Protein 1FX5 (pdb70)

Foldseek 3Di:
DQKDKDKFQFADQPDDFKDKAFAWGQDPVRWTWFWDDDDVADQKGTMWIFGRDWDQAADPVVRFGKKKKKKFKKAKAFPADQLQADFWKKKKKFAAPDHQETGANQLSQDPDFDADLVSLMKMWTQTRQAPPVPPLGDHGGWTAIDARGSRGPWIDHDDDDHDPLFMKMKMWIQDRVQQKTKIKIARVVVGDMDMIMDHDDSVSRHDRIIIIIMMGITGPPRDMIMIIGMMIMIMHRPDD/DFKDKDKFQFADQPDDFKDKAFAWGQDPVRWTWFWDDDPVDDQKGTMWMFGNFWDQAADPVVRFGKKKKKKFKKAKDFPADQLQWDFFKKKKKFAPPDHQETGTNCLSQDPDADADLVSLMKIWTQGQQAPPVPPLGDHGTWIAIDARGSRGPKIDHDDDDHDPLFMKMKMWIADRVQQKTKIKIFGVPVTDIDIDMDRDDSVSRHDSIIIIIMMDITGPPNDMIMIIGMMIMMMHRPD

InterPro domains:
  IPR000985 Legume lectin, alpha chain, conserved site [PS00308] (207-216)
  IPR001220 Legume lectin domain [PF00139] (4-239)
  IPR001220 Legume lectin domain [cd06899] (4-238)
  IPR013320 Concanavalin A-like lectin/glucanase domain superfamily [SSF49899] (2-239)
  IPR016363 Legume lectin [PIRSF002690] (3-242)
  IPR019825 Legume lectin, beta chain, Mn/Ca-binding site [PS00307] (123-129)
  IPR050258 Leguminous Lectin [PTHR32401] (2-238)

Solvent-accessible surface area: 18962 Å² total; per-residue (Å²): 14,26,32,5,29,2,76,9,86,92,8,44,124,78,31,104,3,24,51,86,48,44,54,8,40,20,55,90,112,14,16,0,27,0,0,83,72,27,149,136,32,88,85,56,4,8,2,2,1,12,4,64,0,14,4,20,0,31,32,83,129,87,39,76,27,1,15,8,56,0,39,5,14,4,15,2,78,39,128,34,100,70,74,36,0,3,5,0,0,1,1,2,6,3,23,41,124,15,79,68,68,105,10,1,10,19,3,4,8,1,88,55,43,160,84,71,89,90,21,61,3,2,1,4,1,2,3,0,20,5,38,128,82,12,154,30,14,49,51,63,31,0,3,0,0,1,29,16,4,2,118,30,111,54,33,76,148,3,116,32,69,29,17,109,127,33,32,1,63,4,75,0,70,1,81,19,103,54,81,33,4,42,1,37,2,38,5,74,85,81,136,54,68,37,60,2,57,16,124,13,35,2,77,140,35,5,36,60,15,0,4,1,0,0,0,1,0,0,86,61,72,64,34,0,12,0,9,0,48,52,3,78,0,30,6,34,22,110,67,158,13,31,34,6,32,2,80,8,88,92,8,44,98,121,33,100,4,28,48,88,46,45,54,7,35,23,54,92,115,10,14,2,23,0,0,86,74,33,102,106,33,82,82,53,4,8,2,2,1,11,4,61,0,14,3,23,0,36,36,76,139,88,37,78,18,1,18,7,61,0,38,5,15,2,17,4,79,35,122,31,97,71,78,36,0,3,4,0,0,1,4,2,5,3,24,52,126,15,80,72,64,102,13,1,9,19,3,3,11,0,83,63,31,66,80,72,93,87,18,60,3,4,0,4,0,2,2,0,16,4,35,130,77,14,149,43,14,49,55,55,28,1,1,0,0,1,29,17,4,1,102,33,93,57,35,69,131,2,102,32,64,30,18,122,123,34,39,2,60,4,75,1,71,1,80,14,104,51,49,34,3,41,1,31,1,40,7,64,84,82,142,52,71,28,49,8,60,13,138,12,38,0,70,149,24,5,41,42,9,0,5,0,0,1,0,1,0,0,91,69,65,72,24,0,15,0,9,0,51,53,4,84,0,29,5,30,23,121,106

Structure (mmCIF, N/CA/C/O backbone):
data_1FX5
#
_entry.id   1FX5
#
_cell.length_a   79.610
_cell.length_b   70.670
_cell.length_c   122.150
_cell.angle_alpha   90.00
_cell.angle_beta   108.60
_cell.angle_gamma   90.00
#
_symmetry.space_group_name_H-M   'C 1 2 1'
#
loop_
_entity.id
_entity.type
_entity.pdbx_description
1 polymer 'ANTI-H(O) LECTIN I'
2 branched Xylitol-(1-2)-[alpha-D-mannopyranose-(1-3)][alpha-D-mannopyranose-(1-6)]beta-D-mannopyranose-(1-4)-2-acetamido-2-deoxy-beta-D-glucopyranose-(1-4)-[alpha-L-fucopyranose-(1-3)]2-acetamido-2-deoxy-beta-D-glucopyranose
3 branched alpha-L-fucopyranose-(1-3)-[2-acetamido-2-deoxy-beta-D-glucopyranose-(1-4)]2-acetamido-2-deoxy-beta-D-glucopyranose
4 non-polymer 'MANGANESE (II) ION'
5 non-polymer 'CALCIUM ION'
6 non-polymer (4R)-2-METHYLPENTANE-2,4-DIOL
7 water water
#
loop_
_atom_site.group_PDB
_atom_site.id
_atom_site.type_symbol
_atom_site.label_atom_id
_atom_site.label_alt_id
_atom_site.label_comp_id
_atom_site.label_asym_id
_atom_site.label_entity_id
_atom_site.label_seq_id
_atom_site.pdbx_PDB_ins_code
_atom_site.Cartn_x
_atom_site.Cartn_y
_atom_site.Cartn_z
_atom_site.occupancy
_atom_site.B_iso_or_equiv
_atom_site.auth_seq_id
_atom_site.auth_comp_id
_atom_site.auth_asym_id
_atom_site.auth_atom_id
_atom_site.pdbx_PDB_model_num
ATOM 1 N N . SER A 1 1 ? 21.319 2.590 30.500 1.00 24.11 1 SER A N 1
ATOM 2 C CA . SER A 1 1 ? 21.485 3.978 30.016 1.00 25.03 1 SER A CA 1
ATOM 3 C C . SER A 1 1 ? 22.050 4.756 31.177 1.00 24.66 1 SER A C 1
ATOM 4 O O . SER A 1 1 ? 22.289 4.173 32.228 1.00 26.55 1 SER A O 1
ATOM 7 N N . ASP A 1 2 ? 22.323 6.038 30.969 1.00 24.30 2 ASP A N 1
ATOM 8 C CA . ASP A 1 2 ? 22.861 6.909 32.008 1.00 26.83 2 ASP A CA 1
ATOM 9 C C . ASP A 1 2 ? 21.694 7.696 32.599 1.00 27.70 2 ASP A C 1
ATOM 10 O O . ASP A 1 2 ? 21.721 8.047 33.778 1.00 28.55 2 ASP A O 1
ATOM 15 N N . ASP A 1 3 ? 20.718 8.028 31.755 1.00 24.53 3 ASP A N 1
ATOM 16 C CA . ASP A 1 3 ? 19.531 8.775 32.152 1.00 23.37 3 ASP A CA 1
ATOM 17 C C . ASP A 1 3 ? 18.323 8.010 31.661 1.00 24.02 3 ASP A C 1
ATOM 18 O O . ASP A 1 3 ? 18.340 7.436 30.551 1.00 21.05 3 ASP A O 1
ATOM 23 N N . LEU A 1 4 ? 17.283 8.003 32.490 1.00 21.47 4 LEU A N 1
ATOM 24 C CA . LEU A 1 4 ? 16.033 7.326 32.168 1.00 22.03 4 LEU A CA 1
ATOM 25 C C . LEU A 1 4 ? 14.911 8.068 32.882 1.00 23.39 4 LEU A C 1
ATOM 26 O O . LEU A 1 4 ? 15.027 8.448 34.055 1.00 22.53 4 LEU A O 1
ATOM 31 N N . SER A 1 5 ? 13.801 8.222 32.182 1.00 24.53 5 SER A N 1
ATOM 32 C CA . SER A 1 5 ? 12.657 8.910 32.717 1.00 21.47 5 SER A CA 1
ATOM 33 C C . SER A 1 5 ? 11.410 8.466 31.948 1.00 22.71 5 SER A C 1
ATOM 34 O O . SER A 1 5 ? 11.444 8.308 30.716 1.00 20.82 5 SER A O 1
ATOM 37 N N . PHE A 1 6 ? 10.329 8.200 32.672 1.00 18.54 6 PHE A N 1
ATOM 38 C CA . PHE A 1 6 ? 9.080 7.787 32.048 1.00 19.85 6 PHE A CA 1
ATOM 39 C C . PHE A 1 6 ? 7.936 8.282 32.904 1.00 23.66 6 PHE A C 1
ATOM 40 O O . PHE A 1 6 ? 8.135 8.589 34.096 1.00 24.01 6 PHE A O 1
ATOM 48 N N . LYS A 1 7 ? 6.759 8.417 32.298 1.00 23.79 7 LYS A N 1
ATOM 49 C CA . LYS A 1 7 ? 5.573 8.881 33.015 1.00 24.64 7 LYS A CA 1
ATOM 50 C C . LYS A 1 7 ? 4.339 8.175 32.493 1.00 25.15 7 LYS A C 1
ATOM 51 O O . LYS A 1 7 ? 4.127 8.087 31.270 1.00 25.76 7 LYS A O 1
ATOM 57 N N . PHE A 1 8 ? 3.563 7.621 33.412 1.00 22.18 8 PHE A N 1
ATOM 58 C CA . PHE A 1 8 ? 2.336 6.922 33.077 1.00 21.59 8 PHE A CA 1
ATOM 59 C C . PHE A 1 8 ? 1.247 7.807 33.698 1.00 24.08 8 PHE A C 1
ATOM 60 O O . PHE A 1 8 ? 1.200 7.965 34.936 1.00 21.63 8 PHE A O 1
ATOM 68 N N . LYS A 1 9 ? 0.404 8.419 32.867 1.00 24.25 9 LYS A N 1
ATOM 69 C 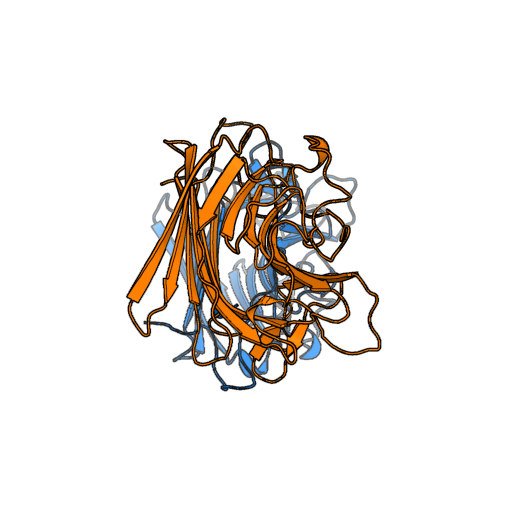CA . LYS A 1 9 ? -0.679 9.274 33.369 1.00 24.92 9 LYS A CA 1
ATOM 70 C C . LYS A 1 9 ? -1.811 8.382 33.887 1.00 23.32 9 LYS A C 1
ATOM 71 O O . LYS A 1 9 ? -2.630 8.803 34.696 1.00 23.28 9 LYS A O 1
ATOM 77 N N . ASN A 1 10 ? -1.837 7.162 33.362 1.00 21.36 10 ASN A N 1
ATOM 78 C CA . ASN A 1 10 ? -2.791 6.099 33.685 1.00 25.45 10 ASN A CA 1
ATOM 79 C C . ASN A 1 10 ? -2.219 4.863 33.000 1.00 24.45 10 ASN A C 1
ATOM 80 O O . ASN A 1 10 ? -1.198 4.974 32.330 1.00 27.05 10 ASN A O 1
ATOM 85 N N . PHE A 1 11 ? -2.844 3.704 33.150 1.00 24.80 11 PHE A N 1
ATOM 86 C CA . PHE A 1 11 ? -2.334 2.479 32.529 1.00 25.64 11 PHE A CA 1
ATOM 87 C C . PHE A 1 11 ? -3.294 1.831 31.526 1.00 30.09 11 PHE A C 1
ATOM 88 O O . PHE A 1 11 ? -4.507 1.850 31.734 1.00 32.84 11 PHE A O 1
ATOM 96 N N . SER A 1 12 ? -2.765 1.234 30.455 1.00 33.04 12 SER A N 1
ATOM 97 C CA . SER A 1 12 ? -3.627 0.585 29.449 1.00 38.53 12 SER A CA 1
ATOM 98 C C . SER A 1 12 ? -3.594 -0.934 29.556 1.00 39.78 12 SER A C 1
ATOM 99 O O . SER A 1 12 ? -2.544 -1.522 29.823 1.00 38.89 12 SER A O 1
ATOM 102 N N . GLN A 1 13 ? -4.733 -1.570 29.303 1.00 42.06 13 GLN A N 1
ATOM 103 C CA . GLN A 1 13 ? -4.819 -3.024 29.387 1.00 45.56 13 GLN A CA 1
ATOM 104 C C . GLN A 1 13 ? -3.944 -3.830 28.436 1.00 46.72 13 GLN A C 1
ATOM 105 O O . GLN A 1 13 ? -3.553 -4.949 28.765 1.00 48.61 13 GLN A O 1
ATOM 111 N N . ASN A 1 14 ? -3.669 -3.291 27.252 1.00 46.37 14 ASN A N 1
ATOM 112 C CA . ASN A 1 14 ? -2.836 -3.994 26.272 1.00 47.84 14 ASN A CA 1
ATOM 113 C C . ASN A 1 14 ? -1.420 -3.399 26.249 1.00 44.23 14 ASN A C 1
ATOM 114 O O . ASN A 1 14 ? -0.763 -3.371 25.206 1.00 43.55 14 ASN A O 1
ATOM 119 N N . GLY A 1 15 ? -0.979 -2.875 27.385 1.00 40.83 15 GLY A N 1
ATOM 120 C CA . GLY A 1 15 ? 0.344 -2.285 27.465 1.00 37.21 15 GLY A CA 1
ATOM 121 C C . GLY A 1 15 ? 1.408 -3.337 27.287 1.00 33.52 15 GLY A C 1
ATOM 122 O O . GLY A 1 15 ? 1.187 -4.495 27.617 1.00 33.27 15 GLY A O 1
ATOM 123 N N . LYS A 1 16 ? 2.563 -2.941 26.776 1.00 32.52 16 LYS A N 1
ATOM 124 C CA . LYS A 1 16 ? 3.645 -3.896 26.566 1.00 31.98 16 LYS A CA 1
ATOM 125 C C . LYS A 1 16 ? 4.903 -3.568 27.361 1.00 29.00 16 LYS A C 1
ATOM 126 O O . LYS A 1 16 ? 5.903 -4.269 27.230 1.00 31.00 16 LYS A O 1
ATOM 132 N N . ASP A 1 17 ? 4.866 -2.517 28.179 1.00 24.06 17 ASP A N 1
ATOM 133 C CA . ASP A 1 17 ? 6.043 -2.143 28.950 1.00 21.40 17 ASP A CA 1
ATOM 134 C C . ASP A 1 17 ? 6.114 -2.439 30.456 1.00 22.06 17 ASP A C 1
ATOM 135 O O . ASP A 1 17 ? 6.973 -1.873 31.147 1.00 23.06 17 ASP A O 1
ATOM 140 N N . LEU A 1 18 ? 5.219 -3.284 30.967 1.00 19.91 18 LEU A N 1
ATOM 141 C CA . LEU A 1 18 ? 5.199 -3.658 32.393 1.00 18.75 18 LEU A CA 1
ATOM 142 C C . LEU A 1 18 ? 5.323 -5.167 32.415 1.00 21.75 18 LEU A C 1
ATOM 143 O O . LEU A 1 18 ? 4.839 -5.845 31.508 1.00 21.77 18 LEU A O 1
ATOM 148 N N . SER A 1 19 ? 5.981 -5.694 33.433 1.00 22.55 19 SER A N 1
ATOM 149 C CA . SER A 1 19 ? 6.166 -7.131 33.577 1.00 23.02 19 SER A CA 1
ATOM 150 C C . SER A 1 19 ? 5.357 -7.532 34.833 1.00 24.16 19 SER A C 1
ATOM 151 O O . SER A 1 19 ? 5.472 -6.872 35.879 1.00 25.99 19 SER A O 1
ATOM 154 N N . PHE A 1 20 ? 4.537 -8.580 34.750 1.00 21.33 20 PHE A N 1
ATOM 155 C CA . PHE A 1 20 ? 3.742 -8.987 35.916 1.00 22.20 20 PHE A CA 1
ATOM 156 C C . PHE A 1 20 ? 4.080 -10.349 36.488 1.00 25.27 20 PHE A C 1
ATOM 157 O O . PHE A 1 20 ? 4.446 -11.268 35.745 1.00 27.30 20 PHE A O 1
ATOM 165 N N . GLN A 1 21 ? 3.840 -10.502 37.794 1.00 22.06 21 GLN A N 1
ATOM 166 C CA . GLN A 1 21 ? 4.080 -11.754 38.529 1.00 20.17 21 GLN A CA 1
ATOM 167 C C . GLN A 1 21 ? 2.964 -11.874 39.568 1.00 20.75 21 GLN A C 1
ATOM 168 O O . GLN A 1 21 ? 2.530 -10.861 40.135 1.00 18.50 21 GLN A O 1
ATOM 174 N N . GLY A 1 22 ? 2.504 -13.093 39.833 1.00 19.56 22 GLY A N 1
ATOM 175 C CA . GLY A 1 22 ? 1.447 -13.272 40.811 1.00 18.72 22 GLY A CA 1
ATOM 176 C C . GLY A 1 22 ? 0.120 -12.777 40.272 1.00 21.75 22 GLY A C 1
ATOM 177 O O . GLY A 1 22 ? -0.123 -12.844 39.062 1.00 22.68 22 GLY A O 1
ATOM 178 N N . ASN A 1 23 ? -0.690 -12.165 41.122 1.00 20.35 23 ASN A N 1
ATOM 179 C CA . ASN A 1 23 ? -1.976 -11.685 40.663 1.00 22.73 23 ASN A CA 1
ATOM 180 C C . ASN A 1 23 ? -2.172 -10.196 40.461 1.00 24.18 23 ASN A C 1
ATOM 181 O O . ASN A 1 23 ? -3.212 -9.656 40.829 1.00 28.30 23 ASN A O 1
ATOM 186 N N . ALA A 1 24 ? -1.185 -9.529 39.864 1.00 23.75 24 ALA A N 1
ATOM 187 C CA . ALA A 1 24 ? -1.257 -8.083 39.600 1.00 23.21 24 ALA A CA 1
ATOM 188 C C . ALA A 1 24 ? -1.633 -7.873 38.113 1.00 24.30 24 ALA A C 1
ATOM 189 O O . ALA A 1 24 ? -1.340 -8.739 37.281 1.00 22.27 24 ALA A O 1
ATOM 191 N N . SER A 1 25 ? -2.295 -6.763 37.773 1.00 24.28 25 SER A N 1
ATOM 192 C CA . SER A 1 25 ? -2.669 -6.513 36.369 1.00 24.56 25 SER A CA 1
ATOM 193 C C . SER A 1 25 ? -3.342 -5.176 36.215 1.00 24.07 25 SER A C 1
ATOM 194 O O . SER A 1 25 ? -3.739 -4.570 37.206 1.00 25.10 25 SER A O 1
ATOM 197 N N . VAL A 1 26 ? -3.498 -4.729 34.970 1.00 22.79 26 VAL A N 1
ATOM 198 C CA . VAL A 1 26 ? -4.144 -3.456 34.702 1.00 23.72 26 VAL A CA 1
ATOM 199 C C . VAL A 1 26 ? -5.614 -3.782 34.407 1.00 24.83 26 VAL A C 1
ATOM 200 O O . VAL A 1 26 ? -5.912 -4.630 33.573 1.00 24.78 26 VAL A O 1
ATOM 204 N N . ILE A 1 27 ? -6.523 -3.169 35.153 1.00 28.71 27 ILE A N 1
ATOM 205 C CA . ILE A 1 27 ? -7.961 -3.404 34.976 1.00 32.96 27 ILE A CA 1
ATOM 206 C C . ILE A 1 27 ? -8.617 -2.424 33.982 1.00 35.54 27 ILE A C 1
ATOM 207 O O . ILE A 1 27 ? -7.966 -1.456 33.556 1.00 36.29 27 ILE A O 1
ATOM 212 N N . GLU A 1 28 ? -9.885 -2.668 33.624 1.00 37.94 28 GLU A N 1
ATOM 213 C CA . GLU A 1 28 ? -10.647 -1.828 32.665 1.00 38.68 28 GLU A CA 1
ATOM 214 C C . GLU A 1 28 ? -10.719 -0.321 32.922 1.00 38.25 28 GLU A C 1
ATOM 215 O O . GLU A 1 28 ? -10.877 0.466 31.981 1.00 38.21 28 GLU A O 1
ATOM 217 N N . THR A 1 29 ? -10.601 0.081 34.184 1.00 36.53 29 THR A N 1
ATOM 218 C CA . THR A 1 29 ? -10.653 1.491 34.541 1.00 33.83 29 THR A CA 1
ATOM 219 C C . THR A 1 29 ? -9.340 2.235 34.269 1.00 32.83 29 THR A C 1
ATOM 220 O O . THR A 1 29 ? -9.295 3.459 34.383 1.00 33.39 29 THR A O 1
ATOM 224 N N . GLY A 1 30 ? -8.287 1.503 33.894 1.00 31.83 30 GLY A N 1
ATOM 225 C CA . GLY A 1 30 ? -6.988 2.110 33.615 1.00 28.16 30 GLY A CA 1
ATOM 226 C C . GLY A 1 30 ? -6.110 2.251 34.856 1.00 28.39 30 GLY A C 1
ATOM 227 O O . GLY A 1 30 ? -5.186 3.067 34.877 1.00 29.33 30 GLY A O 1
ATOM 228 N N . VAL A 1 31 ? -6.395 1.434 35.873 1.00 26.67 31 VAL A N 1
ATOM 229 C CA . VAL A 1 31 ? -5.674 1.414 37.150 1.00 23.74 31 VAL A CA 1
ATOM 230 C C . VAL A 1 31 ? -4.813 0.148 37.285 1.00 23.25 31 VAL A C 1
ATOM 231 O O . VAL A 1 31 ? -5.200 -0.927 36.815 1.00 21.87 31 VAL A O 1
ATOM 235 N N . LEU A 1 32 ? -3.649 0.275 37.919 1.00 21.56 32 LEU A N 1
ATOM 236 C CA . LEU A 1 32 ? -2.759 -0.868 38.118 1.00 18.85 32 LEU A CA 1
ATOM 237 C C . LEU A 1 32 ? -3.134 -1.520 39.463 1.00 21.25 32 LEU A C 1
ATOM 238 O O . LEU A 1 32 ? -2.926 -0.933 40.530 1.00 21.04 32 LEU A O 1
ATOM 243 N N . GLN A 1 33 ? -3.724 -2.716 39.400 1.00 21.75 33 GLN A N 1
ATOM 244 C CA . GLN A 1 33 ? -4.140 -3.457 40.587 1.00 19.06 33 GLN A CA 1
ATOM 245 C C . GLN A 1 33 ? -3.037 -4.432 41.002 1.00 19.29 33 GLN A C 1
ATOM 246 O O . GLN A 1 33 ? -2.768 -5.419 40.322 1.00 22.03 33 GLN A O 1
ATOM 252 N N . LEU A 1 34 ? -2.420 -4.174 42.141 1.00 17.84 34 LEU A N 1
ATOM 253 C CA . LEU A 1 34 ? -1.344 -5.025 42.615 1.00 20.16 34 LEU A CA 1
ATOM 254 C C . LEU A 1 34 ? -1.719 -6.436 43.086 1.00 21.05 34 LEU A C 1
ATOM 255 O O . LEU A 1 34 ? -0.908 -7.355 43.016 1.00 20.85 34 LEU A O 1
ATOM 260 N N . ASN A 1 35 ? -2.933 -6.609 43.586 1.00 22.82 35 ASN A N 1
ATOM 261 C CA . ASN A 1 35 ? -3.362 -7.917 44.059 1.00 24.66 35 ASN A CA 1
ATOM 262 C C . ASN A 1 35 ? -4.861 -7.995 43.926 1.00 26.52 35 ASN A C 1
ATOM 263 O O . ASN A 1 35 ? -5.529 -6.963 43.869 1.00 28.87 35 ASN A O 1
ATOM 268 N N . LYS A 1 36 ? -5.393 -9.204 43.817 1.00 28.46 36 LYS A N 1
ATOM 269 C CA . LYS A 1 36 ? -6.825 -9.330 43.705 1.00 29.95 36 LYS A CA 1
ATOM 270 C C . LYS A 1 36 ? -7.371 -9.940 44.987 1.00 31.67 36 LYS A C 1
ATOM 271 O O . LYS A 1 36 ? -6.603 -10.433 45.827 1.00 32.34 36 LYS A O 1
ATOM 277 N N . VAL A 1 37 ? -8.670 -9.743 45.205 1.00 32.43 37 VAL A N 1
ATOM 278 C CA . VAL A 1 37 ? -9.364 -10.255 46.381 1.00 29.81 37 VAL A CA 1
ATOM 279 C C . VAL A 1 37 ? -10.405 -11.257 45.887 1.00 31.66 37 VAL A C 1
ATOM 280 O O . VAL A 1 37 ? -10.708 -11.318 44.686 1.00 28.54 37 VAL A O 1
ATOM 284 N N . GLY A 1 38 ? -10.951 -12.035 46.808 1.00 33.87 38 GLY A N 1
ATOM 285 C CA . GLY A 1 38 ? -11.949 -13.034 46.458 1.00 39.79 38 GLY A CA 1
ATOM 286 C C . GLY A 1 38 ? -11.639 -14.296 47.249 1.00 44.22 38 GLY A C 1
ATOM 287 O O . GLY A 1 38 ? -10.514 -14.453 47.749 1.00 43.34 38 GLY A O 1
ATOM 288 N N . ASN A 1 39 ? -12.592 -15.220 47.354 1.00 47.77 39 ASN A N 1
ATOM 289 C CA . ASN A 1 39 ? -12.333 -16.445 48.117 1.00 50.60 39 ASN A CA 1
ATOM 290 C C . ASN A 1 39 ? -11.710 -17.638 47.383 1.00 48.89 39 ASN A C 1
ATOM 291 O O . ASN A 1 39 ? -11.389 -18.655 48.004 1.00 51.20 39 ASN A O 1
ATOM 296 N N . ASN A 1 40 ? -11.446 -17.483 46.091 1.00 44.78 40 ASN A N 1
ATOM 297 C CA . ASN A 1 40 ? -10.838 -18.551 45.299 1.00 44.01 40 ASN A CA 1
ATOM 298 C C . ASN A 1 40 ? -9.329 -18.254 45.110 1.00 43.12 40 ASN A C 1
ATOM 299 O O . ASN A 1 40 ? -8.790 -18.410 43.998 1.00 44.81 40 ASN A O 1
ATOM 304 N N . LEU A 1 41 ? -8.658 -17.814 46.178 1.00 37.38 41 LEU A N 1
ATOM 305 C CA . LEU A 1 41 ? -7.223 -17.485 46.140 1.00 31.55 41 LEU A CA 1
ATOM 306 C C . LEU A 1 41 ? -6.550 -18.156 47.318 1.00 27.39 41 LEU A C 1
ATOM 307 O O . LEU A 1 41 ? -7.230 -18.550 48.257 1.00 29.22 41 LEU A O 1
ATOM 312 N N . PRO A 1 42 ? -5.219 -18.323 47.276 1.00 24.90 42 PRO A N 1
ATOM 313 C CA . PRO A 1 42 ? -4.470 -18.952 48.384 1.00 23.31 42 PRO A CA 1
ATOM 314 C C . PRO A 1 42 ? -4.641 -18.060 49.626 1.00 22.34 42 PRO A C 1
ATOM 315 O O . PRO A 1 42 ? -4.975 -16.886 49.476 1.00 20.69 42 PRO A O 1
ATOM 319 N N . ASP A 1 43 ? -4.358 -18.581 50.829 1.00 23.31 43 ASP A N 1
ATOM 320 C CA . ASP A 1 43 ? -4.487 -17.800 52.075 1.00 22.58 43 ASP A CA 1
ATOM 321 C C . ASP A 1 43 ? -3.641 -16.522 52.006 1.00 23.90 43 ASP A C 1
ATOM 322 O O . ASP A 1 43 ? -4.107 -15.432 52.378 1.00 24.46 43 ASP A O 1
ATOM 327 N N . GLU A 1 44 ? -2.377 -16.679 51.615 1.00 23.14 44 GLU A N 1
ATOM 328 C CA . GLU A 1 44 ? -1.445 -15.558 51.482 1.00 25.12 44 GLU A CA 1
ATOM 329 C C . GLU A 1 44 ? -1.429 -15.292 49.975 1.00 24.35 44 GLU A C 1
ATOM 330 O O . GLU A 1 44 ? -0.934 -16.120 49.207 1.00 24.95 44 GLU A O 1
ATOM 336 N N . THR A 1 45 ? -1.968 -14.156 49.544 1.00 21.78 45 THR A N 1
ATOM 337 C CA . THR A 1 45 ? -1.995 -13.853 48.123 1.00 17.97 45 THR A CA 1
ATOM 338 C C . THR A 1 45 ? -1.430 -12.460 47.792 1.00 19.18 45 THR A C 1
ATOM 339 O O . THR A 1 45 ? -1.454 -11.558 48.643 1.00 20.05 45 THR A O 1
ATOM 343 N N . GLY A 1 46 ? -0.888 -12.298 46.579 1.00 15.23 46 GLY A N 1
ATOM 344 C CA . GLY A 1 46 ? -0.325 -11.015 46.181 1.00 16.75 46 GLY A CA 1
ATOM 345 C C . GLY A 1 46 ? 0.144 -10.919 44.726 1.00 17.68 46 GLY A C 1
ATOM 346 O O . GLY A 1 46 ? -0.046 -11.872 43.949 1.00 18.19 46 GLY A O 1
ATOM 347 N N . GLY A 1 47 ? 0.734 -9.776 44.344 1.00 16.68 47 GLY A N 1
ATOM 348 C CA . GLY A 1 47 ? 1.215 -9.593 42.976 1.00 15.15 47 GLY A CA 1
ATOM 349 C C . GLY A 1 47 ? 2.371 -8.612 42.900 1.00 16.59 47 GLY A C 1
ATOM 350 O O . GLY A 1 47 ? 2.636 -7.928 43.882 1.00 17.63 47 GLY A O 1
ATOM 351 N N . ILE A 1 48 ? 3.067 -8.568 41.759 1.00 15.70 48 ILE A N 1
ATOM 352 C CA . ILE A 1 48 ? 4.205 -7.675 41.519 1.00 16.68 48 ILE A CA 1
ATOM 353 C C . ILE A 1 48 ? 4.173 -7.107 40.086 1.00 17.99 48 ILE A C 1
ATOM 354 O O . ILE A 1 48 ? 3.805 -7.809 39.137 1.00 20.81 48 ILE A O 1
ATOM 359 N N . ALA A 1 49 ? 4.588 -5.858 39.920 1.00 17.78 49 ALA A N 1
ATOM 360 C CA . ALA A 1 49 ? 4.611 -5.227 38.602 1.00 19.53 49 ALA A CA 1
ATOM 361 C C . ALA A 1 49 ? 5.876 -4.368 38.515 1.00 18.38 49 ALA A C 1
ATOM 362 O O . ALA A 1 49 ? 6.136 -3.558 39.401 1.00 18.66 49 ALA A O 1
ATOM 364 N N . ARG A 1 50 ? 6.659 -4.542 37.457 1.00 18.83 50 ARG A N 1
ATOM 365 C CA . ARG A 1 50 ? 7.895 -3.772 37.288 1.00 19.13 50 ARG A CA 1
ATOM 366 C C . ARG A 1 50 ? 7.990 -3.210 35.899 1.00 20.64 50 ARG A C 1
ATOM 367 O O . ARG A 1 50 ? 7.417 -3.788 34.965 1.00 20.17 50 ARG A O 1
ATOM 375 N N . TYR A 1 51 ? 8.730 -2.111 35.743 1.00 19.53 51 TYR A N 1
ATOM 376 C CA . TYR A 1 51 ? 8.902 -1.513 34.411 1.00 22.08 51 TYR A CA 1
ATOM 377 C C . TYR A 1 51 ? 9.779 -2.584 33.715 1.00 21.00 51 TYR A C 1
ATOM 378 O O . TYR A 1 51 ? 10.680 -3.168 34.342 1.00 19.43 51 TYR A O 1
ATOM 387 N N . ILE A 1 52 ? 9.524 -2.831 32.432 1.00 21.15 52 ILE A N 1
ATOM 388 C CA . ILE A 1 52 ? 10.260 -3.842 31.689 1.00 22.21 52 ILE A CA 1
ATOM 389 C C . ILE A 1 52 ? 11.781 -3.707 31.493 1.00 22.16 52 ILE A C 1
ATOM 390 O O . ILE A 1 52 ? 12.485 -4.709 31.427 1.00 20.94 52 ILE A O 1
ATOM 395 N N . ALA A 1 53 ? 12.290 -2.483 31.453 1.00 21.78 53 ALA A N 1
ATOM 396 C CA . ALA A 1 53 ? 13.723 -2.260 31.274 1.00 22.60 53 ALA A CA 1
ATOM 397 C C . ALA A 1 53 ? 14.481 -2.082 32.605 1.00 22.59 53 ALA A C 1
ATOM 398 O O . ALA A 1 53 ? 14.024 -1.340 33.470 1.00 20.09 53 ALA A O 1
ATOM 400 N N . PRO A 1 54 ? 15.653 -2.745 32.770 1.00 22.99 54 PRO A N 1
ATOM 401 C CA . PRO A 1 54 ? 16.437 -2.601 34.008 1.00 23.26 54 PRO A CA 1
ATOM 402 C C . PRO A 1 54 ? 17.044 -1.180 34.060 1.00 25.04 54 PRO A C 1
ATOM 403 O O . PRO A 1 54 ? 17.251 -0.528 33.019 1.00 24.21 54 PRO A O 1
ATOM 407 N N . ILE A 1 55 ? 17.321 -0.713 35.273 1.00 22.49 55 ILE A N 1
ATOM 408 C CA . ILE A 1 55 ? 17.891 0.601 35.513 1.00 22.72 55 ILE A CA 1
ATOM 409 C C . ILE A 1 55 ? 19.338 0.415 35.944 1.00 22.95 55 ILE A C 1
ATOM 410 O O . ILE A 1 55 ? 19.647 -0.497 36.724 1.00 22.02 55 ILE A O 1
ATOM 415 N N . HIS A 1 56 ? 20.216 1.273 35.433 1.00 22.29 56 HIS A N 1
ATOM 416 C CA . HIS A 1 56 ? 21.642 1.246 35.751 1.00 22.27 56 HIS A CA 1
ATOM 417 C C . HIS A 1 56 ? 21.711 2.082 37.028 1.00 20.65 56 HIS A C 1
ATOM 418 O O . HIS A 1 56 ? 21.637 3.309 36.957 1.00 21.92 56 HIS A O 1
ATOM 425 N N . ILE A 1 57 ? 21.815 1.439 38.187 1.00 19.30 57 ILE A N 1
ATOM 426 C CA . ILE A 1 57 ? 21.862 2.187 39.436 1.00 19.21 57 ILE A CA 1
ATOM 427 C C . ILE A 1 57 ? 23.250 2.660 39.864 1.00 19.16 57 ILE A C 1
ATOM 428 O O . ILE A 1 57 ? 23.390 3.703 40.502 1.00 20.52 57 ILE A O 1
ATOM 433 N N . TRP A 1 58 ? 24.271 1.866 39.606 1.00 17.46 58 TRP A N 1
ATOM 434 C CA . TRP A 1 58 ? 25.609 2.297 39.966 1.00 21.75 58 TRP A CA 1
ATOM 435 C C . TRP A 1 58 ? 26.553 1.735 38.918 1.00 23.87 58 TRP A C 1
ATOM 436 O O . TRP A 1 58 ? 26.210 0.781 38.211 1.00 21.86 58 TRP A O 1
ATOM 447 N N . ASN A 1 59 ? 27.694 2.392 38.759 1.00 28.21 59 ASN A N 1
ATOM 448 C CA . ASN A 1 59 ? 28.701 2.002 37.776 1.00 34.24 59 ASN A CA 1
ATOM 449 C C . ASN A 1 59 ? 30.033 1.519 38.353 1.00 35.99 59 ASN A C 1
ATOM 450 O O . ASN A 1 59 ? 30.798 2.328 38.866 1.00 36.41 59 ASN A O 1
ATOM 455 N N . CYS A 1 60 ? 30.365 0.241 38.187 1.00 39.76 60 CYS A N 1
ATOM 456 C CA . CYS A 1 60 ? 31.635 -0.261 38.731 1.00 45.87 60 CYS A CA 1
ATOM 457 C C . CYS A 1 60 ? 32.902 0.320 38.082 1.00 47.33 60 CYS A C 1
ATOM 458 O O . CYS A 1 60 ? 33.960 0.365 38.709 1.00 49.25 60 CYS A O 1
ATOM 461 N N . ASN A 1 61 ? 32.796 0.787 36.843 1.00 47.61 61 ASN A N 1
ATOM 462 C CA . ASN A 1 61 ? 33.959 1.355 36.161 1.00 49.09 61 ASN A CA 1
ATOM 463 C C . ASN A 1 61 ? 34.339 2.732 36.699 1.00 47.48 61 ASN A C 1
ATOM 464 O O . ASN A 1 61 ? 35.521 3.012 36.896 1.00 48.55 61 ASN A O 1
ATOM 469 N N . THR A 1 62 ? 33.350 3.590 36.944 1.00 43.12 62 THR A N 1
ATOM 470 C CA . THR A 1 62 ? 33.642 4.922 37.454 1.00 39.04 62 THR A CA 1
ATOM 471 C C . THR A 1 62 ? 33.405 5.106 38.949 1.00 36.42 62 THR A C 1
ATOM 472 O O . THR A 1 62 ? 33.775 6.130 39.512 1.00 36.59 62 THR A O 1
ATOM 476 N N . GLY A 1 63 ? 32.784 4.127 39.596 1.00 33.77 63 GLY A N 1
ATOM 477 C CA . GLY A 1 63 ? 32.522 4.237 41.021 1.00 30.05 63 GLY A CA 1
ATOM 478 C C . GLY A 1 63 ? 31.362 5.163 41.320 1.00 29.95 63 GLY A C 1
ATOM 479 O O . GLY A 1 63 ? 31.082 5.465 42.481 1.00 28.71 63 GLY A O 1
ATOM 480 N N . GLU A 1 64 ? 30.660 5.590 40.274 1.00 30.27 64 GLU A N 1
ATOM 481 C CA . GLU A 1 64 ? 29.512 6.486 40.427 1.00 33.73 64 GLU A CA 1
ATOM 482 C C . GLU A 1 64 ? 28.226 5.790 40.810 1.00 29.23 64 GLU A C 1
ATOM 483 O O . GLU A 1 64 ? 27.929 4.700 40.340 1.00 26.03 64 GLU A O 1
ATOM 489 N N . LEU A 1 65 ? 27.407 6.539 41.528 1.00 28.59 65 LEU A N 1
ATOM 490 C CA . LEU A 1 65 ? 26.120 6.090 42.014 1.00 26.81 65 LEU A CA 1
ATOM 491 C C . LEU A 1 65 ? 25.032 7.061 41.501 1.00 23.97 65 LEU A C 1
ATOM 492 O O . LEU A 1 65 ? 25.204 8.282 41.571 1.00 23.18 65 LEU A O 1
ATOM 497 N N . ALA A 1 66 ? 23.933 6.537 40.959 1.00 21.70 66 ALA A N 1
ATOM 498 C CA . ALA A 1 66 ? 22.861 7.408 40.455 1.00 19.55 66 ALA A CA 1
ATOM 499 C C . ALA A 1 66 ? 21.877 7.951 41.517 1.00 18.86 66 ALA A C 1
ATOM 500 O O . ALA A 1 66 ? 21.774 7.422 42.618 1.00 20.51 66 ALA A O 1
ATOM 502 N N . SER A 1 67 ? 21.249 9.081 41.212 1.00 16.30 67 SER A N 1
ATOM 503 C CA . SER A 1 67 ? 20.274 9.697 42.101 1.00 14.79 67 SER A CA 1
ATOM 504 C C . SER A 1 67 ? 18.927 9.460 41.389 1.00 18.83 67 SER A C 1
ATOM 505 O O . SER A 1 67 ? 18.892 9.313 40.148 1.00 16.59 67 SER A O 1
ATOM 508 N N . PHE A 1 68 ? 17.834 9.367 42.146 1.00 17.10 68 PHE A N 1
ATOM 509 C CA . PHE A 1 68 ? 16.534 9.151 41.521 1.00 16.80 68 PHE A CA 1
ATOM 510 C C . PHE A 1 68 ? 15.397 9.739 42.327 1.00 17.28 68 PHE A C 1
ATOM 511 O O . PHE A 1 68 ? 15.547 10.063 43.521 1.00 18.21 68 PHE A O 1
ATOM 519 N N . ILE A 1 69 ? 14.267 9.901 41.658 1.00 16.37 69 ILE A N 1
ATOM 520 C CA . ILE A 1 69 ? 13.081 10.431 42.291 1.00 20.02 69 ILE A CA 1
ATOM 521 C C . ILE A 1 69 ? 11.909 9.744 41.620 1.00 19.72 69 ILE A C 1
ATOM 522 O O . ILE A 1 69 ? 11.943 9.498 40.422 1.00 16.81 69 ILE A O 1
ATOM 527 N N . THR A 1 70 ? 10.912 9.357 42.404 1.00 18.72 70 THR A N 1
ATOM 528 C CA . THR A 1 70 ? 9.729 8.694 41.871 1.00 17.51 70 THR A CA 1
ATOM 529 C C . THR A 1 70 ? 8.513 9.208 42.657 1.00 18.87 70 THR A C 1
ATOM 530 O O . THR A 1 70 ? 8.633 9.599 43.836 1.00 16.96 70 THR A O 1
ATOM 534 N N . SER A 1 71 ? 7.368 9.282 41.989 1.00 17.18 71 SER A N 1
ATOM 535 C CA . SER A 1 71 ? 6.150 9.739 42.638 1.00 19.10 71 SER A CA 1
ATOM 536 C C . SER A 1 71 ? 4.970 8.978 42.034 1.00 18.38 71 SER A C 1
ATOM 537 O O . SER A 1 71 ? 4.990 8.617 40.845 1.00 16.41 71 SER A O 1
ATOM 540 N N . PHE A 1 72 ? 3.970 8.700 42.867 1.00 17.09 72 PHE A N 1
ATOM 541 C CA . PHE A 1 72 ? 2.770 7.980 42.452 1.00 16.33 72 PHE A CA 1
ATOM 542 C C . PHE A 1 72 ? 1.644 8.186 43.467 1.00 17.43 72 PHE A C 1
ATOM 543 O O . PHE A 1 72 ? 1.881 8.575 44.624 1.00 17.15 72 PHE A O 1
ATOM 551 N N . SER A 1 73 ? 0.414 7.965 43.020 1.00 18.50 73 SER A N 1
ATOM 552 C CA . SER A 1 73 ? -0.771 8.095 43.866 1.00 17.58 73 SER A CA 1
ATOM 553 C C . SER A 1 73 ? -1.390 6.700 43.985 1.00 18.49 73 SER A C 1
ATOM 554 O O . SER A 1 73 ? -1.429 5.947 43.000 1.00 18.82 73 SER A O 1
ATOM 557 N N . PHE A 1 74 ? -1.892 6.356 45.165 1.00 16.04 74 PHE A N 1
ATOM 558 C CA . PHE A 1 74 ? -2.493 5.041 45.341 1.00 16.68 74 PHE A CA 1
ATOM 559 C C . PHE A 1 74 ? -3.713 5.119 46.298 1.00 19.52 74 PHE A C 1
ATOM 560 O O . PHE A 1 74 ? -3.976 6.164 46.922 1.00 19.60 74 PHE A O 1
ATOM 568 N N . PHE A 1 75 ? -4.509 4.056 46.329 1.00 18.80 75 PHE A N 1
ATOM 569 C CA . PHE A 1 75 ? -5.669 3.991 47.207 1.00 20.50 75 PHE A CA 1
ATOM 570 C C . PHE A 1 75 ? -5.924 2.505 47.481 1.00 21.95 75 PHE A C 1
ATOM 571 O O . PHE A 1 75 ? -5.420 1.634 46.759 1.00 19.27 75 PHE A O 1
ATOM 579 N N . MET A 1 76 ? -6.607 2.213 48.582 1.00 22.54 76 MET A N 1
ATOM 580 C CA . MET A 1 76 ? -6.907 0.835 48.954 1.00 22.90 76 MET A CA 1
ATOM 581 C C . MET A 1 76 ? -8.410 0.699 49.182 1.00 22.82 76 MET A C 1
ATOM 582 O O . MET A 1 76 ? -9.055 1.639 49.632 1.00 20.58 76 MET A O 1
ATOM 587 N N . GLU A 1 77 ? -8.949 -0.490 48.933 1.00 26.75 77 GLU A N 1
ATOM 588 C CA . GLU A 1 77 ? -10.378 -0.745 49.122 1.00 28.04 77 GLU A CA 1
ATOM 589 C C . GLU A 1 77 ? -10.535 -2.017 49.918 1.00 27.68 77 GLU A C 1
ATOM 590 O O . GLU A 1 77 ? -9.814 -2.988 49.676 1.00 25.57 77 GLU A O 1
ATOM 596 N N . THR A 1 78 ? -11.504 -2.035 50.827 1.00 29.82 78 THR A N 1
ATOM 597 C CA . THR A 1 78 ? -11.739 -3.212 51.646 1.00 32.20 78 THR A CA 1
ATOM 598 C C . THR A 1 78 ? -13.190 -3.355 52.108 1.00 35.39 78 THR A C 1
ATOM 599 O O . THR A 1 78 ? -13.884 -2.364 52.313 1.00 35.21 78 THR A O 1
ATOM 603 N N . SER A 1 79 ? -13.632 -4.601 52.268 1.00 38.55 79 SER A N 1
ATOM 604 C CA . SER A 1 79 ? -14.989 -4.908 52.718 1.00 40.44 79 SER A CA 1
ATOM 605 C C . SER A 1 79 ? -14.936 -5.346 54.184 1.00 41.47 79 SER A C 1
ATOM 606 O O . SER A 1 79 ? -15.971 -5.556 54.816 1.00 43.36 79 SER A O 1
ATOM 609 N N . ALA A 1 80 ? -13.724 -5.541 54.700 1.00 40.41 80 ALA A N 1
ATOM 610 C CA . ALA A 1 80 ? -13.523 -5.950 56.086 1.00 39.70 80 ALA A CA 1
ATOM 611 C C . ALA A 1 80 ? -13.357 -4.673 56.907 1.00 38.23 80 ALA A C 1
ATOM 612 O O . ALA A 1 80 ? -13.349 -3.569 56.362 1.00 40.02 80 ALA A O 1
ATOM 614 N N . ASN A 1 81 ? -13.265 -4.826 58.217 1.00 39.13 81 ASN A N 1
ATOM 615 C CA . ASN A 1 81 ? -13.088 -3.702 59.134 1.00 39.91 81 ASN A CA 1
ATOM 616 C C . ASN A 1 81 ? -11.700 -3.117 58.740 1.00 37.96 81 ASN A C 1
ATOM 617 O O . ASN A 1 81 ? -10.701 -3.851 58.712 1.00 35.61 81 ASN A O 1
ATOM 622 N N . PRO A 1 82 ? -11.616 -1.808 58.417 1.00 36.24 82 PRO A N 1
ATOM 623 C CA . PRO A 1 82 ? -10.347 -1.168 58.019 1.00 33.18 82 PRO A CA 1
ATOM 624 C C . PRO A 1 82 ? -9.154 -1.400 58.938 1.00 32.01 82 PRO A C 1
ATOM 625 O O . PRO A 1 82 ? -8.056 -1.649 58.457 1.00 30.73 82 PRO A O 1
ATOM 629 N N . LYS A 1 83 ? -9.373 -1.323 60.253 1.00 31.84 83 LYS A N 1
ATOM 630 C CA . LYS A 1 83 ? -8.307 -1.523 61.250 1.00 30.84 83 LYS A CA 1
ATOM 631 C C . LYS A 1 83 ? -7.589 -2.864 61.127 1.00 31.61 83 LYS A C 1
ATOM 632 O O . LYS A 1 83 ? -6.367 -2.926 61.260 1.00 31.54 83 LYS A O 1
ATOM 634 N N . ALA A 1 84 ? -8.366 -3.917 60.858 1.00 29.93 84 ALA A N 1
ATOM 635 C CA . ALA A 1 84 ? -7.880 -5.288 60.712 1.00 26.69 84 ALA A CA 1
ATOM 636 C C . ALA A 1 84 ? -7.365 -5.721 59.322 1.00 23.77 84 ALA A C 1
ATOM 637 O O . ALA A 1 84 ? -6.696 -6.754 59.218 1.00 23.99 84 ALA A O 1
ATOM 639 N N . ALA A 1 85 ? -7.680 -4.959 58.276 1.00 20.44 85 ALA A N 1
ATOM 640 C CA . ALA A 1 85 ? -7.254 -5.282 56.902 1.00 19.50 85 ALA A CA 1
ATOM 641 C C . ALA A 1 85 ? -5.737 -5.281 56.722 1.00 21.64 85 ALA A C 1
ATOM 642 O O . ALA A 1 85 ? -5.040 -4.433 57.287 1.00 21.32 85 ALA A O 1
ATOM 644 N N . THR A 1 86 ? -5.248 -6.199 55.885 1.00 20.71 86 THR A N 1
ATOM 645 C CA . THR A 1 86 ? -3.814 -6.366 55.602 1.00 16.51 86 THR A CA 1
ATOM 646 C C . THR A 1 86 ? -3.602 -6.380 54.067 1.00 17.66 86 THR A C 1
ATOM 647 O O . THR A 1 86 ? -4.587 -6.312 53.343 1.00 18.04 86 THR A O 1
ATOM 651 N N . ASP A 1 87 ? -2.364 -6.357 53.538 1.00 17.20 87 ASP A N 1
ATOM 652 C CA . ASP A 1 87 ? -1.085 -6.297 54.272 1.00 16.17 87 ASP A CA 1
ATOM 653 C C . ASP A 1 87 ? -0.297 -5.035 53.918 1.00 17.74 87 ASP A C 1
ATOM 654 O O . ASP A 1 87 ? 0.632 -4.681 54.649 1.00 15.91 87 ASP A O 1
ATOM 659 N N . GLY A 1 88 ? -0.619 -4.421 52.766 1.00 15.83 88 GLY A N 1
ATOM 660 C CA . GLY A 1 88 ? 0.062 -3.208 52.334 1.00 13.00 88 GLY A CA 1
ATOM 661 C C . GLY A 1 88 ? 0.685 -3.269 50.950 1.00 16.87 88 GLY A C 1
ATOM 662 O O . GLY A 1 88 ? 0.420 -4.197 50.177 1.00 15.79 88 GLY A O 1
ATOM 663 N N . LEU A 1 89 ? 1.438 -2.234 50.585 1.00 15.73 89 LEU A N 1
ATOM 664 C CA . LEU A 1 89 ? 2.079 -2.210 49.281 1.00 19.05 89 LEU A CA 1
ATOM 665 C C . LEU A 1 89 ? 3.552 -1.830 49.459 1.00 19.19 89 LEU A C 1
ATOM 666 O O . LEU A 1 89 ? 3.953 -1.313 50.512 1.00 17.10 89 LEU A O 1
ATOM 671 N N . THR A 1 90 ? 4.311 -1.928 48.377 1.00 17.68 90 THR A N 1
ATOM 672 C CA . THR A 1 90 ? 5.721 -1.632 48.438 1.00 16.07 90 THR A CA 1
ATOM 673 C C . THR A 1 90 ? 6.305 -1.069 47.142 1.00 18.83 90 THR A C 1
ATOM 674 O O . THR A 1 90 ? 5.766 -1.356 46.053 1.00 19.19 90 THR A O 1
ATOM 678 N N . PHE A 1 91 ? 7.311 -0.191 47.264 1.00 16.42 91 PHE A N 1
ATOM 679 C CA . PHE A 1 91 ? 7.998 0.365 46.084 1.00 16.22 91 PHE A CA 1
ATOM 680 C C . PHE A 1 91 ? 9.372 -0.312 46.344 1.00 14.66 91 PHE A C 1
ATOM 681 O O . PHE A 1 91 ? 9.918 -0.198 47.457 1.00 13.29 91 PHE A O 1
ATOM 689 N N . PHE A 1 92 ? 9.944 -1.006 45.360 1.00 14.15 92 PHE A N 1
ATOM 690 C CA . PHE A 1 92 ? 11.224 -1.670 45.599 1.00 15.49 92 PHE A CA 1
ATOM 691 C C . PHE A 1 92 ? 12.230 -1.756 44.461 1.00 16.48 92 PHE A C 1
ATOM 692 O O . PHE A 1 92 ? 11.888 -1.548 43.291 1.00 18.03 92 PHE A O 1
ATOM 700 N N . LEU A 1 93 ? 13.490 -1.995 44.825 1.00 16.77 93 LEU A N 1
ATOM 701 C CA . LEU A 1 93 ? 14.589 -2.130 43.855 1.00 18.25 93 LEU A CA 1
ATOM 702 C C . LEU A 1 93 ? 15.163 -3.520 44.154 1.00 17.93 93 LEU A C 1
ATOM 703 O O . LEU A 1 93 ? 15.427 -3.835 45.323 1.00 15.26 93 LEU A O 1
ATOM 708 N N . ALA A 1 94 ? 15.282 -4.368 43.131 1.00 16.18 94 ALA A N 1
ATOM 709 C CA . ALA A 1 94 ? 15.822 -5.732 43.313 1.00 17.76 94 ALA A CA 1
ATOM 710 C C . ALA A 1 94 ? 16.442 -6.286 42.022 1.00 17.86 94 ALA A C 1
ATOM 711 O O . ALA A 1 94 ? 16.396 -5.631 40.989 1.00 19.80 94 ALA A O 1
ATOM 713 N N . PRO A 1 95 ? 17.115 -7.448 42.085 1.00 18.51 95 PRO A N 1
ATOM 714 C CA . PRO A 1 95 ? 17.694 -7.995 40.846 1.00 17.35 95 PRO A CA 1
ATOM 715 C C . PRO A 1 95 ? 16.538 -8.109 39.837 1.00 18.90 95 PRO A C 1
ATOM 716 O O . PRO A 1 95 ? 15.464 -8.568 40.195 1.00 16.34 95 PRO A O 1
ATOM 720 N N . PRO A 1 96 ? 16.754 -7.724 38.559 1.00 23.27 96 PRO A N 1
ATOM 721 C CA . PRO A 1 96 ? 15.693 -7.776 37.529 1.00 23.53 96 PRO A CA 1
ATOM 722 C C . PRO A 1 96 ? 15.022 -9.106 37.256 1.00 25.29 96 PRO A C 1
ATOM 723 O O . PRO A 1 96 ? 13.871 -9.159 36.820 1.00 25.41 96 PRO A O 1
ATOM 727 N N . ASP A 1 97 ? 15.704 -10.181 37.594 1.00 25.31 97 ASP A N 1
ATOM 728 C CA . ASP A 1 97 ? 15.153 -11.498 37.378 1.00 28.17 97 ASP A CA 1
ATOM 729 C C . ASP A 1 97 ? 14.743 -12.199 38.675 1.00 27.73 97 ASP A C 1
ATOM 730 O O . ASP A 1 97 ? 14.605 -13.418 38.678 1.00 27.20 97 ASP A O 1
ATOM 735 N N . SER A 1 98 ? 14.543 -11.467 39.774 1.00 23.70 98 SER A N 1
ATOM 736 C CA . SER A 1 98 ? 14.156 -12.141 41.012 1.00 22.78 98 SER A CA 1
ATOM 737 C C . SER A 1 98 ? 12.742 -12.727 40.897 1.00 23.75 98 SER A C 1
ATOM 738 O O . SER A 1 98 ? 11.862 -12.150 40.253 1.00 20.94 98 SER A O 1
ATOM 741 N N . PRO A 1 99 ? 12.499 -13.873 41.543 1.00 24.88 99 PRO A N 1
ATOM 742 C CA . PRO A 1 99 ? 11.172 -14.507 41.487 1.00 25.35 99 PRO A CA 1
ATOM 743 C C . PRO A 1 99 ? 10.190 -13.986 42.549 1.00 25.87 99 PRO A C 1
ATOM 744 O O . PRO A 1 99 ? 10.603 -13.324 43.508 1.00 26.06 99 PRO A O 1
ATOM 748 N N . LEU A 1 100 ? 8.906 -14.306 42.392 1.00 24.73 100 LEU A N 1
ATOM 749 C CA . LEU A 1 100 ? 7.873 -13.887 43.347 1.00 23.88 100 LEU A CA 1
ATOM 750 C C . LEU A 1 100 ? 8.097 -14.833 44.543 1.00 25.54 100 LEU A C 1
ATOM 751 O O . LEU A 1 100 ? 8.284 -16.032 44.345 1.00 24.28 100 LEU A O 1
ATOM 756 N N . ARG A 1 101 ? 8.119 -14.310 45.770 1.00 24.72 101 ARG A N 1
ATOM 757 C CA . ARG A 1 101 ? 8.322 -15.161 46.941 1.00 22.90 101 ARG A CA 1
ATOM 758 C C . ARG A 1 101 ? 7.045 -15.237 47.753 1.00 22.89 101 ARG A C 1
ATOM 759 O O . ARG A 1 101 ? 5.955 -15.159 47.179 1.00 26.21 101 ARG A O 1
ATOM 767 N N . ARG A 1 102 ? 7.156 -15.304 49.075 1.00 18.50 102 ARG A N 1
ATOM 768 C CA . ARG A 1 102 ? 5.968 -15.396 49.918 1.00 17.03 102 ARG A CA 1
ATOM 769 C C . ARG A 1 102 ? 5.162 -14.103 50.046 1.00 18.92 102 ARG A C 1
ATOM 770 O O . ARG A 1 102 ? 5.727 -13.019 50.231 1.00 17.23 102 ARG A O 1
ATOM 778 N N . ALA A 1 103 ? 3.841 -14.216 49.908 1.00 18.46 103 ALA A N 1
ATOM 779 C CA . ALA A 1 103 ? 2.951 -13.060 50.002 1.00 16.96 103 ALA A CA 1
ATOM 780 C C . ALA A 1 103 ? 2.451 -12.821 51.445 1.00 20.38 103 ALA A C 1
ATOM 781 O O . ALA A 1 103 ? 3.183 -13.102 52.413 1.00 21.36 103 ALA A O 1
ATOM 783 N N . GLY A 1 104 ? 1.241 -12.301 51.622 1.00 18.31 104 GLY A N 1
ATOM 784 C CA . GLY A 1 104 ? 0.786 -12.069 52.984 1.00 16.92 104 GLY A CA 1
ATOM 785 C C . GLY A 1 104 ? 1.690 -11.001 53.594 1.00 16.42 104 GLY A C 1
ATOM 786 O O . GLY A 1 104 ? 2.109 -10.089 52.879 1.00 15.18 104 GLY A O 1
ATOM 787 N N . GLY A 1 105 ? 2.066 -11.126 54.867 1.00 14.59 105 GLY A N 1
ATOM 788 C CA . GLY A 1 105 ? 2.923 -10.120 55.478 1.00 14.26 105 GLY A CA 1
ATOM 789 C C . GLY A 1 105 ? 4.367 -10.038 54.997 1.00 15.80 105 GLY A C 1
ATOM 790 O O . GLY A 1 105 ? 5.157 -9.237 55.498 1.00 15.72 105 GLY A O 1
ATOM 791 N N . TYR A 1 10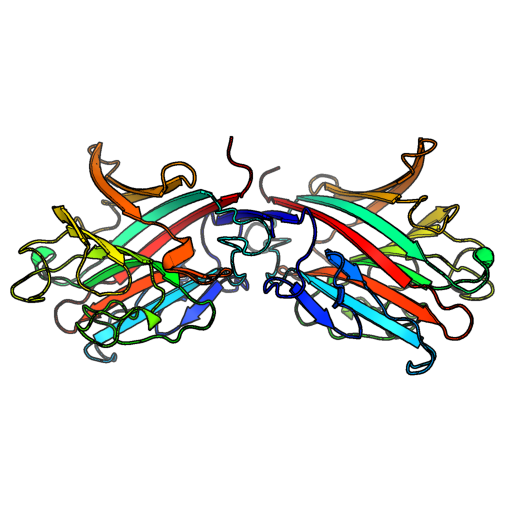6 ? 4.728 -10.865 54.032 1.00 17.80 106 TYR A N 1
ATOM 792 C CA . TYR A 1 106 ? 6.081 -10.866 53.500 1.00 15.69 106 TYR A CA 1
ATOM 793 C C . TYR A 1 106 ? 6.165 -10.116 52.156 1.00 16.05 106 TYR A C 1
ATOM 794 O O . TYR A 1 106 ? 7.217 -10.121 51.499 1.00 17.29 106 TYR A O 1
ATOM 803 N N . PHE A 1 107 ? 5.031 -9.544 51.730 1.00 13.72 107 PHE A N 1
ATOM 804 C CA . PHE A 1 107 ? 4.895 -8.755 50.491 1.00 16.31 107 PHE A CA 1
ATOM 805 C C . PHE A 1 107 ? 5.357 -9.323 49.158 1.00 17.82 107 PHE A C 1
ATOM 806 O O . PHE A 1 107 ? 5.515 -8.545 48.187 1.00 17.21 107 PHE A O 1
ATOM 814 N N . GLY A 1 108 ? 5.588 -10.631 49.109 1.00 15.60 108 GLY A N 1
ATOM 815 C CA . GLY A 1 108 ? 6.040 -11.260 47.885 1.00 14.08 108 GLY A CA 1
ATOM 816 C C . GLY A 1 108 ? 7.535 -11.047 47.646 1.00 17.15 108 GLY A C 1
ATOM 817 O O . GLY A 1 108 ? 8.083 -11.533 46.649 1.00 16.35 108 GLY A O 1
ATOM 818 N N . LEU A 1 109 ? 8.218 -10.383 48.579 1.00 16.75 109 LEU A N 1
ATOM 819 C CA . LEU A 1 109 ? 9.648 -10.110 48.448 1.00 16.22 109 LEU A CA 1
ATOM 820 C C . LEU A 1 109 ? 10.577 -11.028 49.230 1.00 17.93 109 LEU A C 1
ATOM 821 O O . LEU A 1 109 ? 11.747 -11.210 48.846 1.00 18.34 109 LEU A O 1
ATOM 826 N N . PHE A 1 110 ? 10.078 -11.568 50.344 1.00 17.60 110 PHE A N 1
ATOM 827 C CA . PHE A 1 110 ? 10.858 -12.461 51.213 1.00 18.48 110 PHE A CA 1
ATOM 828 C C . PHE A 1 110 ? 10.236 -13.858 51.477 1.00 20.13 110 PHE A C 1
ATOM 829 O O . PHE A 1 110 ? 9.037 -14.055 51.261 1.00 19.49 110 PHE A O 1
ATOM 837 N N . ASN A 1 111 ? 11.052 -14.796 51.982 1.00 20.82 111 ASN A N 1
ATOM 838 C CA . ASN A 1 111 ? 10.622 -16.179 52.296 1.00 21.49 111 ASN A CA 1
ATOM 839 C C . ASN A 1 111 ? 10.014 -16.278 53.691 1.00 21.04 111 ASN A C 1
ATOM 840 O O . ASN A 1 111 ? 9.079 -17.049 53.922 1.00 22.67 111 ASN A O 1
ATOM 845 N N . ASP A 1 112 ? 10.655 -15.606 54.639 1.00 19.26 112 ASP A N 1
ATOM 846 C CA . ASP A 1 112 ? 10.224 -15.599 56.037 1.00 19.51 112 ASP A CA 1
ATOM 847 C C . ASP A 1 112 ? 10.922 -14.437 56.759 1.00 19.18 112 ASP A C 1
ATOM 848 O O . ASP A 1 112 ? 11.337 -13.509 56.093 1.00 17.52 112 ASP A O 1
ATOM 853 N N . THR A 1 113 ? 11.122 -14.518 58.080 1.00 17.94 113 THR A N 1
ATOM 854 C CA . THR A 1 113 ? 11.765 -13.417 58.799 1.00 18.13 113 THR A CA 1
ATOM 855 C C . THR A 1 113 ? 13.284 -13.335 58.829 1.00 19.01 113 THR A C 1
ATOM 856 O O . THR A 1 113 ? 13.827 -12.384 59.385 1.00 22.46 113 THR A O 1
ATOM 860 N N . LYS A 1 114 ? 13.986 -14.320 58.299 1.00 21.68 114 LYS A N 1
ATOM 861 C CA . LYS A 1 114 ? 15.447 -14.251 58.320 1.00 23.08 114 LYS A CA 1
ATOM 862 C C . LYS A 1 114 ? 15.991 -13.188 57.377 1.00 19.47 114 LYS A C 1
ATOM 863 O O . LYS A 1 114 ? 15.492 -13.034 56.262 1.00 20.97 114 LYS A O 1
ATOM 869 N N . CYS A 1 115 ? 16.954 -12.400 57.851 1.00 18.19 115 CYS A N 1
ATOM 870 C CA . CYS A 1 115 ? 17.590 -11.339 57.053 1.00 18.18 115 CYS A CA 1
ATOM 871 C C . CYS A 1 115 ? 18.699 -11.989 56.220 1.00 20.38 115 CYS A C 1
ATOM 872 O O . CYS A 1 115 ? 19.432 -12.846 56.720 1.00 23.12 115 CYS A O 1
ATOM 875 N N . ASP A 1 116 ? 18.902 -11.541 54.991 1.00 18.37 117 ASP A N 1
ATOM 876 C CA . ASP A 1 116 ? 19.934 -12.174 54.186 1.00 19.92 117 ASP A CA 1
ATOM 877 C C . ASP A 1 116 ? 20.389 -11.255 53.066 1.00 22.19 117 ASP A C 1
ATOM 878 O O . ASP A 1 116 ? 19.564 -10.804 52.256 1.00 21.21 117 ASP A O 1
ATOM 883 N N . SER A 1 117 ? 21.700 -11.020 53.009 1.00 19.43 118 SER A N 1
ATOM 884 C CA . SER A 1 117 ? 22.322 -10.164 52.008 1.00 19.41 118 SER A CA 1
ATOM 885 C C . SER A 1 117 ? 22.074 -10.577 50.582 1.00 17.13 118 SER A C 1
ATOM 886 O O . SER A 1 117 ? 22.128 -9.733 49.690 1.00 16.05 118 SER A O 1
ATOM 889 N N . SER A 1 118 ? 21.857 -11.868 50.353 1.00 18.29 119 SER A N 1
ATOM 890 C CA . SER A 1 118 ? 21.615 -12.347 48.998 1.00 22.17 119 SER A CA 1
ATOM 891 C C . SER A 1 118 ? 20.288 -11.916 48.384 1.00 23.03 119 SER A C 1
ATOM 892 O O . SER A 1 118 ? 20.068 -12.160 47.202 1.00 24.45 119 SER A O 1
ATOM 895 N N . TYR A 1 119 ? 19.393 -11.313 49.176 1.00 21.06 120 TYR A N 1
ATOM 896 C CA . TYR A 1 119 ? 18.112 -10.850 48.651 1.00 19.16 120 TYR A CA 1
ATOM 897 C C . TYR A 1 119 ? 18.407 -9.633 47.740 1.00 19.10 120 TYR A C 1
ATOM 898 O O . TYR A 1 119 ? 17.700 -9.418 46.763 1.00 16.82 120 TYR A O 1
ATOM 907 N N . GLN A 1 120 ? 19.410 -8.821 48.110 1.00 18.01 121 GLN A N 1
ATOM 908 C CA . GLN A 1 120 ? 19.806 -7.609 47.364 1.00 19.40 121 GLN A CA 1
ATOM 909 C C . GLN A 1 120 ? 18.550 -6.806 47.050 1.00 19.39 121 GLN A C 1
ATOM 910 O O . GLN A 1 120 ? 18.273 -6.449 45.880 1.00 17.59 121 GLN A O 1
ATOM 916 N N . THR A 1 121 ? 17.818 -6.493 48.119 1.00 15.37 122 THR A N 1
ATOM 917 C CA . THR A 1 121 ? 16.573 -5.737 48.023 1.00 15.34 122 THR A CA 1
ATOM 918 C C . THR A 1 121 ? 16.464 -4.569 48.985 1.00 15.44 122 THR A C 1
ATOM 919 O O . THR A 1 121 ? 16.854 -4.690 50.153 1.00 16.40 122 THR A O 1
ATOM 923 N N . VAL A 1 122 ? 15.981 -3.435 48.484 1.00 11.75 123 VAL A N 1
ATOM 924 C CA . VAL A 1 122 ? 15.789 -2.243 49.302 1.00 14.26 123 VAL A CA 1
ATOM 925 C C . VAL A 1 122 ? 14.333 -1.882 48.990 1.00 16.29 123 VAL A C 1
ATOM 926 O O . VAL A 1 122 ? 13.969 -1.715 47.818 1.00 19.46 123 VAL A O 1
ATOM 930 N N . ALA A 1 123 ? 13.485 -1.798 50.000 1.00 12.04 124 ALA A N 1
ATOM 931 C CA . ALA A 1 123 ? 12.090 -1.463 49.752 1.00 13.10 124 ALA A CA 1
ATOM 932 C C . ALA A 1 123 ? 11.522 -0.452 50.733 1.00 15.18 124 ALA A C 1
ATOM 933 O O . ALA A 1 123 ? 11.957 -0.376 51.898 1.00 16.51 124 ALA A O 1
ATOM 935 N N . VAL A 1 124 ? 10.582 0.349 50.246 1.00 12.81 125 VAL A N 1
ATOM 936 C CA . VAL A 1 124 ? 9.927 1.355 51.067 1.00 12.55 125 VAL A CA 1
ATOM 937 C C . VAL A 1 124 ? 8.553 0.707 51.245 1.00 12.96 125 VAL A C 1
ATOM 938 O O . VAL A 1 124 ? 7.838 0.490 50.253 1.00 11.45 125 VAL A O 1
ATOM 942 N N . GLU A 1 125 ? 8.224 0.311 52.472 1.00 9.25 126 GLU A N 1
ATOM 943 C CA . GLU A 1 125 ? 6.932 -0.319 52.739 1.00 13.39 126 GLU A CA 1
ATOM 944 C C . GLU A 1 125 ? 5.861 0.584 53.407 1.00 13.45 126 GLU A C 1
ATOM 945 O O . GLU A 1 125 ? 6.163 1.422 54.264 1.00 12.44 126 GLU A O 1
ATOM 951 N N . PHE A 1 126 ? 4.609 0.347 52.999 1.00 13.03 127 PHE A N 1
ATOM 952 C CA . PHE A 1 126 ? 3.392 1.024 53.460 1.00 14.27 127 PHE A CA 1
ATOM 953 C C . PHE A 1 126 ? 2.675 -0.207 54.036 1.00 16.60 127 PHE A C 1
ATOM 954 O O . PHE A 1 126 ? 1.847 -0.870 53.372 1.00 11.96 127 PHE A O 1
ATOM 962 N N . ASP A 1 127 ? 3.111 -0.549 55.248 1.00 14.61 128 ASP A N 1
ATOM 963 C CA . ASP A 1 127 ? 2.645 -1.684 56.019 1.00 12.94 128 ASP A CA 1
ATOM 964 C C . ASP A 1 127 ? 1.371 -1.412 56.812 1.00 14.63 128 ASP A C 1
ATOM 965 O O . ASP A 1 127 ? 1.397 -0.701 57.827 1.00 11.01 128 ASP A O 1
ATOM 970 N N . THR A 1 128 ? 0.284 -2.067 56.404 1.00 12.88 129 THR A N 1
ATOM 971 C CA . THR A 1 128 ? -1.010 -1.888 57.067 1.00 15.52 129 THR A CA 1
ATOM 972 C C . THR A 1 128 ? -1.314 -2.692 58.339 1.00 16.32 129 THR A C 1
ATOM 973 O O . THR A 1 128 ? -2.379 -2.500 58.927 1.00 18.90 129 THR A O 1
ATOM 977 N N . ILE A 1 129 ? -0.423 -3.600 58.750 1.00 17.77 130 ILE A N 1
ATOM 978 C CA . ILE A 1 129 ? -0.642 -4.389 59.975 1.00 17.40 130 ILE A CA 1
ATOM 979 C C . ILE A 1 129 ? 0.676 -4.731 60.703 1.00 16.97 130 ILE A C 1
ATOM 980 O O . ILE A 1 129 ? 1.628 -5.230 60.067 1.00 15.00 130 ILE A O 1
ATOM 985 N N . GLY A 1 130 ? 0.734 -4.445 62.014 1.00 14.46 131 GLY A N 1
ATOM 986 C CA . GLY A 1 130 ? 1.925 -4.723 62.830 1.00 14.11 131 GLY A CA 1
ATOM 987 C C . GLY A 1 130 ? 1.768 -5.808 63.901 1.00 18.27 131 GLY A C 1
ATOM 988 O O . GLY A 1 130 ? 0.971 -6.734 63.733 1.00 20.04 131 GLY A O 1
ATOM 989 N N . SER A 1 131 ? 2.540 -5.749 64.986 1.00 20.90 132 SER A N 1
ATOM 990 C CA . SER A 1 131 ? 2.408 -6.771 66.026 1.00 23.18 132 SER A CA 1
ATOM 991 C C . SER A 1 131 ? 1.099 -6.544 66.780 1.00 24.69 132 SER A C 1
ATOM 992 O O . SER A 1 131 ? 0.641 -5.399 66.893 1.00 22.64 132 SER A O 1
ATOM 995 N N . PRO A 1 132 ? 0.536 -7.602 67.397 1.00 25.93 133 PRO A N 1
ATOM 996 C CA . PRO A 1 132 ? 0.992 -8.995 67.490 1.00 26.56 133 PRO A CA 1
ATOM 997 C C . PRO A 1 132 ? 0.835 -9.839 66.216 1.00 27.15 133 PRO A C 1
ATOM 998 O O . PRO A 1 132 ? 1.457 -10.902 66.098 1.00 26.61 133 PRO A O 1
ATOM 1002 N N . VAL A 1 133 ? -0.033 -9.421 65.300 1.00 24.85 134 VAL A N 1
ATOM 1003 C CA . VAL A 1 133 ? -0.233 -10.185 64.060 1.00 26.61 134 VAL A CA 1
ATOM 1004 C C . VAL A 1 133 ? 1.078 -10.478 63.340 1.00 24.82 134 VAL A C 1
ATOM 1005 O O . VAL A 1 133 ? 1.262 -11.569 62.817 1.00 26.62 134 VAL A O 1
ATOM 1009 N N . ASN A 1 134 ? 1.959 -9.483 63.263 1.00 21.38 135 ASN A N 1
ATOM 1010 C CA . ASN A 1 134 ? 3.261 -9.636 62.621 1.00 19.92 135 ASN A CA 1
ATOM 1011 C C . ASN A 1 134 ? 4.195 -9.320 63.778 1.00 21.55 135 ASN A C 1
ATOM 1012 O O . ASN A 1 134 ? 4.410 -8.149 64.098 1.00 22.16 135 ASN A O 1
ATOM 1017 N N . PHE A 1 135 ? 4.741 -10.352 64.418 1.00 21.66 136 PHE A N 1
ATOM 1018 C CA . PHE A 1 135 ? 5.636 -10.134 65.558 1.00 22.49 136 PHE A CA 1
ATOM 1019 C C . PHE A 1 135 ? 6.909 -9.318 65.349 1.00 22.79 136 PHE A C 1
ATOM 1020 O O . PHE A 1 135 ? 7.465 -8.794 66.305 1.00 24.69 136 PHE A O 1
ATOM 1028 N N . TRP A 1 136 ? 7.364 -9.198 64.110 1.00 19.57 137 TRP A N 1
ATOM 1029 C CA . TRP A 1 136 ? 8.579 -8.440 63.815 1.00 17.37 137 TRP A CA 1
ATOM 1030 C C . TRP A 1 136 ? 8.395 -6.927 63.607 1.00 16.67 137 TRP A C 1
ATOM 1031 O O . TRP A 1 136 ? 9.376 -6.225 63.411 1.00 15.91 137 TRP A O 1
ATOM 1042 N N . ASP A 1 137 ? 7.142 -6.464 63.562 1.00 18.21 138 ASP A N 1
ATOM 1043 C CA . ASP A 1 137 ? 6.783 -5.046 63.356 1.00 15.38 138 ASP A CA 1
ATOM 1044 C C . ASP A 1 137 ? 6.478 -4.241 64.633 1.00 17.06 138 ASP A C 1
ATOM 1045 O O . ASP A 1 137 ? 6.324 -4.824 65.712 1.00 14.35 138 ASP A O 1
ATOM 1050 N N . PRO A 1 138 ? 6.425 -2.884 64.527 1.00 17.54 139 PRO A N 1
ATOM 1051 C CA . PRO A 1 138 ? 6.081 -2.086 65.713 1.00 16.83 139 PRO A CA 1
ATOM 1052 C C . PRO A 1 138 ? 4.557 -2.376 65.913 1.00 19.60 139 PRO A C 1
ATOM 1053 O O . PRO A 1 138 ? 3.895 -2.900 65.000 1.00 16.67 139 PRO A O 1
ATOM 1057 N N . GLY A 1 139 ? 3.994 -2.045 67.072 1.00 21.39 140 GLY A N 1
ATOM 1058 C CA . GLY A 1 139 ? 2.579 -2.320 67.301 1.00 18.33 140 GLY A CA 1
ATOM 1059 C C . GLY A 1 139 ? 1.530 -1.438 66.668 1.00 21.76 140 GLY A C 1
ATOM 1060 O O . GLY A 1 139 ? 0.582 -1.080 67.366 1.00 23.31 140 GLY A O 1
ATOM 1061 N N . PHE A 1 140 ? 1.665 -1.102 65.376 1.00 18.10 141 PHE A N 1
ATOM 1062 C CA . PHE A 1 140 ? 0.703 -0.246 64.657 1.00 17.26 141 PHE A CA 1
ATOM 1063 C C . PHE A 1 140 ? 1.083 -0.144 63.178 1.00 19.00 141 PHE A C 1
ATOM 1064 O O . PHE A 1 140 ? 2.195 -0.518 62.813 1.00 19.29 141 PHE A O 1
ATOM 1072 N N . PRO A 1 141 ? 0.154 0.318 62.298 1.00 19.29 142 PRO A N 1
ATOM 1073 C CA . PRO A 1 141 ? 0.456 0.457 60.854 1.00 16.88 142 PRO A CA 1
ATOM 1074 C C . PRO A 1 141 ? 1.656 1.414 60.759 1.00 19.30 142 PRO A C 1
ATOM 1075 O O . PRO A 1 141 ? 1.810 2.297 61.620 1.00 18.81 142 PRO A O 1
ATOM 1079 N N . HIS A 1 142 ? 2.465 1.305 59.708 1.00 16.26 143 HIS A N 1
ATOM 1080 C CA . HIS A 1 142 ? 3.631 2.181 59.603 1.00 16.28 143 HIS A CA 1
ATOM 1081 C C . HIS A 1 142 ? 4.288 2.181 58.226 1.00 17.37 143 HIS A C 1
ATOM 1082 O O . HIS A 1 142 ? 3.975 1.315 57.386 1.00 16.77 143 HIS A O 1
ATOM 1089 N N . ILE A 1 143 ? 5.100 3.206 57.942 1.00 17.32 144 ILE A N 1
ATOM 1090 C CA . ILE A 1 143 ? 5.794 3.228 56.651 1.00 21.14 144 ILE A CA 1
ATOM 1091 C C . ILE A 1 143 ? 7.274 3.016 57.050 1.00 19.64 144 ILE A C 1
ATOM 1092 O O . ILE A 1 143 ? 7.771 3.667 57.989 1.00 18.89 144 ILE A O 1
ATOM 1097 N N . GLY A 1 144 ? 7.933 2.033 56.434 1.00 18.17 145 GLY A N 1
ATOM 1098 C CA . GLY A 1 144 ? 9.320 1.780 56.767 1.00 14.69 145 GLY A CA 1
ATOM 1099 C C . GLY A 1 144 ? 10.287 1.489 55.640 1.00 16.93 145 GLY A C 1
ATOM 1100 O O . GLY A 1 144 ? 9.909 1.321 54.469 1.00 14.53 145 GLY A O 1
ATOM 1101 N N . ILE A 1 145 ? 11.562 1.471 56.001 1.00 13.52 146 ILE A N 1
ATOM 1102 C CA . ILE A 1 145 ? 12.622 1.197 55.048 1.00 14.70 146 ILE A CA 1
ATOM 1103 C C . ILE A 1 145 ? 13.237 -0.181 55.340 1.00 14.01 146 ILE A C 1
ATOM 1104 O O . ILE A 1 145 ? 13.703 -0.439 56.455 1.00 10.36 146 ILE A O 1
ATOM 1109 N N . ASP A 1 146 ? 13.149 -1.078 54.356 1.00 12.70 147 ASP A N 1
ATOM 1110 C CA . ASP A 1 146 ? 13.679 -2.437 54.481 1.00 12.11 147 ASP A CA 1
ATOM 1111 C C . ASP A 1 146 ? 14.932 -2.658 53.658 1.00 14.98 147 ASP A C 1
ATOM 1112 O O . ASP A 1 146 ? 14.965 -2.346 52.470 1.00 14.72 147 ASP A O 1
ATOM 1117 N N . VAL A 1 147 ? 15.942 -3.247 54.281 1.00 15.78 148 VAL A N 1
ATOM 1118 C CA . VAL A 1 147 ? 17.199 -3.527 53.601 1.00 15.21 148 VAL A CA 1
ATOM 1119 C C . VAL A 1 147 ? 17.479 -5.024 53.795 1.00 16.24 148 VAL A C 1
ATOM 1120 O O . VAL A 1 147 ? 17.777 -5.468 54.920 1.00 14.05 148 VAL A O 1
ATOM 1124 N N . ASN A 1 148 ? 17.263 -5.812 52.738 1.00 14.72 149 ASN A N 1
ATOM 1125 C CA . ASN A 1 148 ? 17.499 -7.258 52.781 1.00 15.35 149 ASN A CA 1
ATOM 1126 C C . ASN A 1 148 ? 16.765 -8.041 53.897 1.00 18.03 149 ASN A C 1
ATOM 1127 O O . ASN A 1 148 ? 17.193 -9.136 54.280 1.00 15.85 149 ASN A O 1
ATOM 1132 N N . CYS A 1 149 ? 15.646 -7.510 54.382 1.00 16.21 150 CYS A N 1
ATOM 1133 C CA . CYS A 1 149 ? 14.904 -8.185 55.434 1.00 17.06 150 CYS A CA 1
ATOM 1134 C C . CYS A 1 149 ? 13.486 -7.600 55.594 1.00 19.71 150 CYS A C 1
ATOM 1135 O O . CYS A 1 149 ? 13.240 -6.441 55.224 1.00 18.86 150 CYS A O 1
ATOM 1138 N N . VAL A 1 150 ? 12.556 -8.412 56.099 1.00 19.17 151 VAL A N 1
ATOM 1139 C CA . VAL A 1 150 ? 11.178 -7.961 56.300 1.00 17.90 151 VAL A CA 1
ATOM 1140 C C . VAL A 1 150 ? 11.122 -7.034 57.547 1.00 16.58 151 VAL A C 1
ATOM 1141 O O . VAL A 1 150 ? 10.127 -6.338 57.782 1.00 14.85 151 VAL A O 1
ATOM 1145 N N . LYS A 1 151 ? 12.180 -7.059 58.354 1.00 15.13 152 LYS A N 1
ATOM 1146 C CA . LYS A 1 151 ? 12.254 -6.221 59.554 1.00 16.54 152 LYS A CA 1
ATOM 1147 C C . LYS A 1 151 ? 12.933 -4.903 59.120 1.00 15.22 152 LYS A C 1
ATOM 1148 O O . LYS A 1 151 ? 13.997 -4.946 58.520 1.00 17.88 152 LYS A O 1
ATOM 1154 N N . SER A 1 152 ? 12.305 -3.759 59.376 1.00 12.96 153 SER A N 1
ATOM 1155 C CA . SER A 1 152 ? 12.852 -2.446 58.998 1.00 14.56 153 SER A CA 1
ATOM 1156 C C . SER A 1 152 ? 14.000 -1.894 59.862 1.00 15.68 153 SER A C 1
ATOM 1157 O O . SER A 1 152 ? 14.108 -2.231 61.051 1.00 17.25 153 SER A O 1
ATOM 1160 N N . ILE A 1 153 ? 14.861 -1.044 59.289 1.00 13.89 154 ILE A N 1
ATOM 1161 C CA . ILE A 1 153 ? 15.946 -0.470 60.087 1.00 16.27 154 ILE A CA 1
ATOM 1162 C C . ILE A 1 153 ? 15.370 0.826 60.720 1.00 15.02 154 ILE A C 1
ATOM 1163 O O . ILE A 1 153 ? 15.873 1.315 61.738 1.00 19.86 154 ILE A O 1
ATOM 1168 N N . ASN A 1 154 ? 14.345 1.395 60.086 1.00 13.13 155 ASN A N 1
ATOM 1169 C CA . ASN A 1 154 ? 13.690 2.603 60.568 1.00 11.64 155 ASN A CA 1
ATOM 1170 C C . ASN A 1 154 ? 12.236 2.559 60.098 1.00 14.51 155 ASN A C 1
ATOM 1171 O O . ASN A 1 154 ? 11.948 2.063 59.005 1.00 14.63 155 ASN A O 1
ATOM 1176 N N . ALA A 1 155 ? 11.322 3.054 60.924 1.00 16.42 156 ALA A N 1
ATOM 1177 C CA . ALA A 1 155 ? 9.889 3.062 60.593 1.00 17.11 156 ALA A CA 1
ATOM 1178 C C . ALA A 1 155 ? 9.164 4.197 61.320 1.00 18.40 156 ALA A C 1
ATOM 1179 O O . ALA A 1 155 ? 9.619 4.627 62.375 1.00 20.95 156 ALA A O 1
ATOM 1181 N N . GLU A 1 156 ? 8.076 4.712 60.739 1.00 18.46 157 GLU A N 1
ATOM 1182 C CA . GLU A 1 156 ? 7.315 5.787 61.377 1.00 17.22 157 GLU A CA 1
ATOM 1183 C C . GLU A 1 156 ? 5.842 5.397 61.403 1.00 17.80 157 GLU A C 1
ATOM 1184 O O . GLU A 1 156 ? 5.330 4.769 60.456 1.00 14.83 157 GLU A O 1
ATOM 1190 N N . ARG A 1 157 ? 5.159 5.791 62.469 1.00 17.00 158 ARG A N 1
ATOM 1191 C CA . ARG A 1 157 ? 3.730 5.498 62.642 1.00 20.95 158 ARG A CA 1
ATOM 1192 C C . ARG A 1 157 ? 2.875 6.093 61.526 1.00 18.85 158 ARG A C 1
ATOM 1193 O O . ARG A 1 157 ? 3.007 7.266 61.222 1.00 16.34 158 ARG A O 1
ATOM 1201 N N . TRP A 1 158 ? 1.914 5.316 61.029 1.00 17.99 159 TRP A N 1
ATOM 1202 C CA . TRP A 1 158 ? 1.023 5.743 59.954 1.00 18.73 159 TRP A CA 1
ATOM 1203 C C . TRP A 1 158 ? -0.449 5.434 60.250 1.00 20.39 159 TRP A C 1
ATOM 1204 O O . TRP A 1 158 ? -0.803 4.289 60.520 1.00 22.56 159 TRP A O 1
ATOM 1215 N N . ASN A 1 159 ? -1.308 6.447 60.232 1.00 22.64 160 ASN A N 1
ATOM 1216 C CA . ASN A 1 159 ? -2.729 6.213 60.489 1.00 25.14 160 ASN A CA 1
ATOM 1217 C C . ASN A 1 159 ? -3.371 6.031 59.108 1.00 24.26 160 ASN A C 1
ATOM 1218 O O . ASN A 1 159 ? -3.783 7.005 58.466 1.00 23.38 160 ASN A O 1
ATOM 1223 N N . LYS A 1 160 ? -3.398 4.777 58.656 1.00 21.20 161 LYS A N 1
ATOM 1224 C CA . LYS A 1 160 ? -3.956 4.385 57.354 1.00 21.93 161 LYS A CA 1
ATOM 1225 C C . LYS A 1 160 ? -5.421 4.784 57.114 1.00 20.52 161 LYS A C 1
ATOM 1226 O O . LYS A 1 160 ? -6.232 4.765 58.033 1.00 20.06 161 LYS A O 1
ATOM 1232 N N . ARG A 1 161 ? -5.744 5.108 55.861 1.00 18.63 162 ARG A N 1
ATOM 1233 C CA . ARG A 1 161 ? -7.084 5.507 55.451 1.00 16.11 162 ARG A CA 1
ATOM 1234 C C . ARG A 1 161 ? -7.433 4.654 54.234 1.00 19.60 162 ARG A C 1
ATOM 1235 O O . ARG A 1 161 ? -6.547 4.378 53.424 1.00 21.40 162 ARG A O 1
ATOM 1243 N N . TYR A 1 162 ? -8.697 4.247 54.094 1.00 17.82 163 TYR A N 1
ATOM 1244 C CA . TYR A 1 162 ? -9.131 3.427 52.964 1.00 18.58 163 TYR A CA 1
ATOM 1245 C C . TYR A 1 162 ? -10.183 4.160 52.134 1.00 20.70 163 TYR A C 1
ATOM 1246 O O . TYR A 1 162 ? -10.797 5.098 52.629 1.00 21.14 163 TYR A O 1
ATOM 1255 N N . GLY A 1 163 ? -10.383 3.731 50.881 1.00 23.34 164 GLY A N 1
ATOM 1256 C CA . GLY A 1 163 ? -11.374 4.361 50.013 1.00 23.47 164 GLY A CA 1
ATOM 1257 C C . GLY A 1 163 ? -10.850 5.285 48.931 1.00 25.85 164 GLY A C 1
ATOM 1258 O O . GLY A 1 163 ? -9.797 5.910 49.093 1.00 25.10 164 GLY A O 1
ATOM 1259 N N . LEU A 1 164 ? -11.610 5.424 47.844 1.00 28.75 165 LEU A N 1
ATOM 1260 C CA . LEU A 1 164 ? -11.208 6.286 46.728 1.00 31.21 165 LEU A CA 1
ATOM 1261 C C . LEU A 1 164 ? -11.152 7.762 47.128 1.00 31.90 165 LEU A C 1
ATOM 1262 O O . LEU A 1 164 ? -10.407 8.556 46.551 1.00 33.66 165 LEU A O 1
ATOM 1267 N N . ASN A 1 165 ? -11.931 8.127 48.133 1.00 32.66 166 ASN A N 1
ATOM 1268 C CA . ASN A 1 165 ? -11.953 9.508 48.602 1.00 33.15 166 ASN A CA 1
ATOM 1269 C C . ASN A 1 165 ? -10.687 9.831 49.436 1.00 30.76 166 ASN A C 1
ATOM 1270 O O . ASN A 1 165 ? -10.414 11.006 49.765 1.00 29.89 166 ASN A O 1
ATOM 1275 N N . ASN A 1 166 ? -9.916 8.795 49.770 1.00 25.38 167 ASN A N 1
ATOM 1276 C CA . ASN A 1 166 ? -8.705 8.976 50.549 1.00 22.72 167 ASN A CA 1
ATOM 1277 C C . ASN A 1 166 ? -7.402 8.671 49.801 1.00 25.23 167 ASN A C 1
ATOM 1278 O O . ASN A 1 166 ? -6.512 7.975 50.314 1.00 26.00 167 ASN A O 1
ATOM 1283 N N . VAL A 1 167 ? -7.288 9.190 48.585 1.00 23.36 168 VAL A N 1
ATOM 1284 C CA . VAL A 1 167 ? -6.090 8.974 47.781 1.00 22.74 168 VAL A CA 1
ATOM 1285 C C . VAL A 1 167 ? -4.865 9.604 48.475 1.00 21.73 168 VAL A C 1
ATOM 1286 O O . VAL A 1 167 ? -4.961 10.677 49.083 1.00 17.50 168 VAL A O 1
ATOM 1290 N N . ALA A 1 168 ? -3.727 8.918 48.389 1.00 21.11 169 ALA A N 1
ATOM 1291 C CA . ALA A 1 168 ? -2.481 9.386 48.983 1.00 19.18 169 ALA A CA 1
ATOM 1292 C C . ALA A 1 168 ? -1.469 9.640 47.872 1.00 19.15 169 ALA A C 1
ATOM 1293 O O . ALA A 1 168 ? -1.465 8.927 46.864 1.00 19.52 169 ALA A O 1
ATOM 1295 N N . ASN A 1 169 ? -0.691 10.715 48.004 1.00 18.59 170 ASN A N 1
ATOM 1296 C CA . ASN A 1 169 ? 0.335 11.059 47.022 1.00 18.00 170 ASN A CA 1
ATOM 1297 C C . ASN A 1 169 ? 1.671 10.735 47.718 1.00 19.82 170 ASN A C 1
ATOM 1298 O O . ASN A 1 169 ? 1.910 11.162 48.860 1.00 18.67 170 ASN A O 1
ATOM 1303 N N . VAL A 1 170 ? 2.512 9.961 47.042 1.00 17.38 171 VAL A N 1
ATOM 1304 C CA . VAL A 1 170 ? 3.824 9.557 47.566 1.00 17.61 171 VAL A CA 1
ATOM 1305 C C . VAL A 1 170 ? 5.018 10.084 46.762 1.00 18.97 171 VAL A C 1
ATOM 1306 O O . VAL A 1 170 ? 4.983 10.188 45.520 1.00 18.57 171 VAL A O 1
ATOM 1310 N N . GLU A 1 171 ? 6.081 10.420 47.470 1.00 18.25 172 GLU A N 1
ATOM 1311 C CA . GLU A 1 171 ? 7.275 10.909 46.815 1.00 20.18 172 GLU A CA 1
ATOM 1312 C C . GLU A 1 171 ? 8.488 10.266 47.499 1.00 19.23 172 GLU A C 1
ATOM 1313 O O . GLU A 1 171 ? 8.631 10.354 48.730 1.00 16.95 172 GLU A O 1
ATOM 1319 N N . ILE A 1 172 ? 9.331 9.609 46.699 1.00 14.25 173 ILE A N 1
ATOM 1320 C CA . ILE A 1 172 ? 10.537 8.933 47.185 1.00 15.33 173 ILE A CA 1
ATOM 1321 C C . ILE A 1 172 ? 11.759 9.482 46.452 1.00 17.07 173 ILE A C 1
ATOM 1322 O O . ILE A 1 172 ? 11.792 9.516 45.207 1.00 17.30 173 ILE A O 1
ATOM 1327 N N . ILE A 1 173 ? 12.789 9.838 47.211 1.00 15.32 174 ILE A N 1
ATOM 1328 C CA . ILE A 1 173 ? 14.013 10.394 46.636 1.00 17.38 174 ILE A CA 1
ATOM 1329 C C . ILE A 1 173 ? 15.323 9.783 47.148 1.00 17.43 174 ILE A C 1
ATOM 1330 O O . ILE A 1 173 ? 15.466 9.501 48.356 1.00 18.26 174 ILE A O 1
ATOM 1335 N N . TYR A 1 174 ? 16.257 9.523 46.242 1.00 15.02 175 TYR A N 1
ATOM 1336 C CA . TYR A 1 174 ? 17.530 8.981 46.674 1.00 16.15 175 TYR A CA 1
ATOM 1337 C C . TYR A 1 174 ? 18.556 9.989 46.159 1.00 18.36 175 TYR A C 1
ATOM 1338 O O . TYR A 1 174 ? 18.626 10.251 44.953 1.00 17.13 175 TYR A O 1
ATOM 1347 N N . GLU A 1 175 ? 19.252 10.644 47.080 1.00 19.27 176 GLU A N 1
ATOM 1348 C CA . GLU A 1 175 ? 20.268 11.625 46.714 1.00 22.95 176 GLU A CA 1
ATOM 1349 C C . GLU A 1 175 ? 21.618 10.930 46.927 1.00 21.25 176 GLU A C 1
ATOM 1350 O O . GLU A 1 175 ? 22.053 10.743 48.067 1.00 18.61 176 GLU A O 1
ATOM 1356 N N . ALA A 1 176 ? 22.293 10.601 45.833 1.00 18.83 177 ALA A N 1
ATOM 1357 C CA . ALA A 1 176 ? 23.591 9.917 45.876 1.00 19.99 177 ALA A CA 1
ATOM 1358 C C . ALA A 1 176 ? 24.737 10.555 46.677 1.00 21.74 177 ALA A C 1
ATOM 1359 O O . ALA A 1 176 ? 25.484 9.837 47.349 1.00 21.83 177 ALA A O 1
ATOM 1361 N N . SER A 1 177 ? 24.881 11.882 46.612 1.00 23.07 178 SER A N 1
ATOM 1362 C CA . SER A 1 177 ? 25.954 12.576 47.340 1.00 26.07 178 SER A CA 1
ATOM 1363 C C . SER A 1 177 ? 25.912 12.344 48.849 1.00 26.24 178 SER A C 1
ATOM 1364 O O . SER A 1 177 ? 26.954 12.101 49.451 1.00 28.65 178 SER A O 1
ATOM 1367 N N . SER A 1 178 ? 24.735 12.394 49.472 1.00 23.79 179 SER A N 1
ATOM 1368 C CA . SER A 1 178 ? 24.707 12.158 50.914 1.00 23.19 179 SER A CA 1
ATOM 1369 C C . SER A 1 178 ? 24.207 10.755 51.249 1.00 23.01 179 SER A C 1
ATOM 1370 O O . SER A 1 178 ? 24.187 10.394 52.416 1.00 23.63 179 SER A O 1
ATOM 1373 N N . LYS A 1 179 ? 23.829 9.972 50.229 1.00 22.22 180 LYS A N 1
ATOM 1374 C CA . LYS A 1 179 ? 23.319 8.595 50.409 1.00 21.47 180 LYS A CA 1
ATOM 1375 C C . LYS A 1 179 ? 22.011 8.527 51.223 1.00 21.14 180 LYS A C 1
ATOM 1376 O O . LYS A 1 179 ? 21.726 7.509 51.869 1.00 18.78 180 LYS A O 1
ATOM 1382 N N . THR A 1 180 ? 21.210 9.597 51.139 1.00 19.33 181 THR A N 1
ATOM 1383 C CA . THR A 1 180 ? 19.929 9.716 51.850 1.00 18.20 181 THR A CA 1
ATOM 1384 C C . THR A 1 180 ? 18.715 9.209 51.060 1.00 18.61 181 THR A C 1
ATOM 1385 O O . THR A 1 180 ? 18.551 9.547 49.889 1.00 18.05 181 THR A O 1
ATOM 1389 N N . LEU A 1 181 ? 17.915 8.352 51.684 1.00 15.22 182 LEU A N 1
ATOM 1390 C CA . LEU A 1 181 ? 16.708 7.795 51.063 1.00 15.58 182 LEU A CA 1
ATOM 1391 C C . LEU A 1 181 ? 15.521 8.320 51.910 1.00 15.17 182 LEU A C 1
ATOM 1392 O O . LEU A 1 181 ? 15.433 8.026 53.105 1.00 13.42 182 LEU A O 1
ATOM 1397 N N . THR A 1 182 ? 14.681 9.173 51.326 1.00 15.46 183 THR A N 1
ATOM 1398 C CA . THR A 1 182 ? 13.517 9.738 52.031 1.00 18.38 183 THR A CA 1
ATOM 1399 C C . THR A 1 182 ? 12.237 9.399 51.289 1.00 18.63 183 THR A C 1
ATOM 1400 O O . THR A 1 182 ? 12.201 9.451 50.047 1.00 16.06 183 THR A O 1
ATOM 1404 N N . ALA A 1 183 ? 11.199 9.051 52.045 1.00 16.64 184 ALA A N 1
ATOM 1405 C CA . ALA A 1 183 ? 9.902 8.706 51.475 1.00 15.19 184 ALA A CA 1
ATOM 1406 C C . ALA A 1 183 ? 8.855 9.478 52.264 1.00 16.27 184 ALA A C 1
ATOM 1407 O O . ALA A 1 183 ? 8.941 9.540 53.500 1.00 15.58 184 ALA A O 1
ATOM 1409 N N . SER A 1 184 ? 7.933 10.142 51.572 1.00 16.06 185 SER A N 1
ATOM 1410 C CA . SER A 1 184 ? 6.877 10.887 52.256 1.00 18.59 185 SER A CA 1
ATOM 1411 C C . SER A 1 184 ? 5.512 10.607 51.626 1.00 19.16 185 SER A C 1
ATOM 1412 O O . SER A 1 184 ? 5.395 10.305 50.414 1.00 19.54 185 SER A O 1
ATOM 1415 N N . LEU A 1 185 ? 4.506 10.565 52.482 1.00 17.25 186 LEU A N 1
ATOM 1416 C CA . LEU A 1 185 ? 3.145 10.315 52.061 1.00 19.05 186 LEU A CA 1
ATOM 1417 C C . LEU A 1 185 ? 2.266 11.497 52.485 1.00 19.79 186 LEU A C 1
ATOM 1418 O O . LEU A 1 185 ? 2.428 12.014 53.584 1.00 21.90 186 LEU A O 1
ATOM 1423 N N . THR A 1 186 ? 1.381 11.950 51.602 1.00 18.31 187 THR A N 1
ATOM 1424 C CA . THR A 1 186 ? 0.503 13.061 51.925 1.00 17.70 187 THR A CA 1
ATOM 1425 C C . THR A 1 186 ? -0.942 12.813 51.488 1.00 19.27 187 THR A C 1
ATOM 1426 O O . THR A 1 186 ? -1.190 12.280 50.397 1.00 19.37 187 THR A O 1
ATOM 1430 N N . TYR A 1 187 ? -1.889 13.098 52.382 1.00 19.65 188 TYR A N 1
ATOM 1431 C CA . TYR A 1 187 ? -3.318 12.925 52.073 1.00 17.06 188 TYR A CA 1
ATOM 1432 C C . TYR A 1 187 ? -3.744 14.364 51.742 1.00 17.21 188 TYR A C 1
ATOM 1433 O O . TYR A 1 187 ? -3.818 15.212 52.631 1.00 15.47 188 TYR A O 1
ATOM 1442 N N . PRO A 1 188 ? -3.951 14.673 50.452 1.00 16.53 189 PRO A N 1
ATOM 1443 C CA . PRO A 1 188 ? -4.349 16.011 50.012 1.00 16.93 189 PRO A CA 1
ATOM 1444 C C . PRO A 1 188 ? -5.637 16.591 50.605 1.00 19.39 189 PRO A C 1
ATOM 1445 O O . PRO A 1 188 ? -5.793 17.814 50.654 1.00 20.38 189 PRO A O 1
ATOM 1449 N N . SER A 1 189 ? -6.524 15.730 51.104 1.00 18.68 190 SER A N 1
ATOM 1450 C CA . SER A 1 189 ? -7.786 16.179 51.690 1.00 19.50 190 SER A CA 1
ATOM 1451 C C . SER A 1 189 ? -7.609 17.091 52.901 1.00 20.18 190 SER A C 1
ATOM 1452 O O . SER A 1 189 ? -8.351 18.071 53.072 1.00 20.12 190 SER A O 1
ATOM 1455 N N . ASP A 1 190 ? -6.645 16.763 53.752 1.00 21.95 191 ASP A N 1
ATOM 1456 C CA . ASP A 1 190 ? -6.406 17.576 54.943 1.00 22.30 191 ASP A CA 1
ATOM 1457 C C . ASP A 1 190 ? -4.947 17.930 55.133 1.00 23.07 191 ASP A C 1
ATOM 1458 O O . ASP A 1 190 ? -4.580 18.483 56.157 1.00 20.90 191 ASP A O 1
ATOM 1463 N N . GLN A 1 191 ? -4.115 17.577 54.156 1.00 22.33 192 GLN A N 1
ATOM 1464 C CA . GLN A 1 191 ? -2.687 17.869 54.213 1.00 22.31 192 GLN A CA 1
ATOM 1465 C C . GLN A 1 191 ? -1.874 17.067 55.249 1.00 23.77 192 GLN A C 1
ATOM 1466 O O . GLN A 1 191 ? -0.776 17.490 55.621 1.00 22.81 192 GLN A O 1
ATOM 1472 N N . THR A 1 192 ? -2.422 15.960 55.759 1.00 23.12 193 THR A N 1
ATOM 1473 C CA . THR A 1 192 ? -1.711 15.123 56.738 1.00 21.97 193 THR A CA 1
ATOM 1474 C C . THR A 1 192 ? -0.526 14.529 55.958 1.00 22.97 193 THR A C 1
ATOM 1475 O O . THR A 1 192 ? -0.709 13.883 54.919 1.00 22.25 193 THR A O 1
ATOM 1479 N N . SER A 1 193 ? 0.678 14.709 56.479 1.00 22.71 194 SER A N 1
ATOM 1480 C CA . SER A 1 193 ? 1.866 14.203 55.817 1.00 22.76 194 SER A CA 1
ATOM 1481 C C . SER A 1 193 ? 2.828 13.489 56.788 1.00 23.44 194 SER A C 1
ATOM 1482 O O . SER A 1 193 ? 2.909 13.841 57.972 1.00 22.59 194 SER A O 1
ATOM 1485 N N . ILE A 1 194 ? 3.491 12.431 56.324 1.00 21.43 195 ILE A N 1
ATOM 1486 C CA . ILE A 1 194 ? 4.435 11.699 57.174 1.00 21.50 195 ILE A CA 1
ATOM 1487 C C . ILE A 1 194 ? 5.636 11.315 56.326 1.00 24.13 195 ILE A C 1
ATOM 1488 O O . ILE A 1 194 ? 5.515 11.167 55.099 1.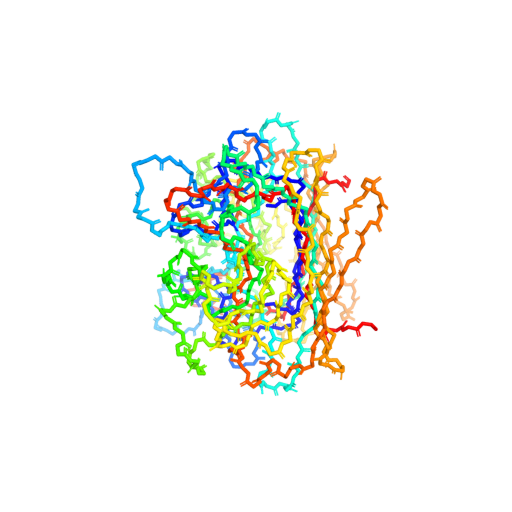00 24.41 195 ILE A O 1
ATOM 1493 N N . SER A 1 195 ? 6.805 11.204 56.948 1.00 21.80 196 SER A N 1
ATOM 1494 C CA . SER A 1 195 ? 7.986 10.823 56.193 1.00 21.64 196 SER A CA 1
ATOM 1495 C C . SER A 1 195 ? 8.944 10.002 57.028 1.00 21.51 196 SER A C 1
ATOM 1496 O O . SER A 1 195 ? 8.931 10.070 58.273 1.00 20.57 196 SER A O 1
ATOM 1499 N N . VAL A 1 196 ? 9.692 9.151 56.335 1.00 18.07 197 VAL A N 1
ATOM 1500 C CA . VAL A 1 196 ? 10.670 8.282 56.958 1.00 16.44 197 VAL A CA 1
ATOM 1501 C C . VAL A 1 196 ? 11.928 8.423 56.115 1.00 17.88 197 VAL A C 1
ATOM 1502 O O . VAL A 1 196 ? 11.857 8.493 54.868 1.00 14.01 197 VAL A O 1
ATOM 1506 N N . THR A 1 197 ? 13.076 8.437 56.790 1.00 17.21 198 THR A N 1
ATOM 1507 C CA . THR A 1 197 ? 14.362 8.589 56.121 1.00 15.13 198 THR A CA 1
ATOM 1508 C C . THR A 1 197 ? 15.433 7.676 56.647 1.00 17.81 198 THR A C 1
ATOM 1509 O O . THR A 1 197 ? 15.385 7.268 57.813 1.00 17.63 198 THR A O 1
ATOM 1513 N N . SER A 1 198 ? 16.418 7.396 55.798 1.00 16.19 199 SER A N 1
ATOM 1514 C CA . SER A 1 198 ? 17.549 6.562 56.161 1.00 18.90 199 SER A CA 1
ATOM 1515 C C . SER A 1 198 ? 18.760 6.829 55.263 1.00 22.05 199 SER A C 1
ATOM 1516 O O . SER A 1 198 ? 18.626 7.373 54.156 1.00 21.12 199 SER A O 1
ATOM 1519 N N . ILE A 1 199 ? 19.948 6.478 55.762 1.00 20.39 200 ILE A N 1
ATOM 1520 C CA . ILE A 1 199 ? 21.187 6.671 55.021 1.00 18.11 200 ILE A CA 1
ATOM 1521 C C . ILE A 1 199 ? 21.742 5.281 54.769 1.00 18.91 200 ILE A C 1
ATOM 1522 O O . ILE A 1 199 ? 22.102 4.563 55.706 1.00 19.72 200 ILE A O 1
ATOM 1527 N N . VAL A 1 200 ? 21.739 4.888 53.495 1.00 16.60 201 VAL A N 1
ATOM 1528 C CA . VAL A 1 200 ? 22.216 3.581 53.092 1.00 17.08 201 VAL A CA 1
ATOM 1529 C C . VAL A 1 200 ? 22.978 3.641 51.757 1.00 18.03 201 VAL A C 1
ATOM 1530 O O . VAL A 1 200 ? 22.555 4.294 50.798 1.00 17.88 201 VAL A O 1
ATOM 1534 N N . ASP A 1 201 ? 24.133 2.997 51.743 1.00 18.25 202 ASP A N 1
ATOM 1535 C CA . ASP A 1 201 ? 25.007 2.940 50.579 1.00 17.83 202 ASP A CA 1
ATOM 1536 C C . ASP A 1 201 ? 24.539 1.850 49.612 1.00 18.16 202 ASP A C 1
ATOM 1537 O O . ASP A 1 201 ? 24.900 0.675 49.752 1.00 18.28 202 ASP A O 1
ATOM 1542 N N . LEU A 1 202 ? 23.835 2.268 48.570 1.00 16.27 203 LEU A N 1
ATOM 1543 C CA . LEU A 1 202 ? 23.325 1.342 47.578 1.00 18.21 203 LEU A CA 1
ATOM 1544 C C . LEU A 1 202 ? 24.365 0.479 46.852 1.00 22.23 203 LEU A C 1
ATOM 1545 O O . LEU A 1 202 ? 24.056 -0.654 46.486 1.00 20.81 203 LEU A O 1
ATOM 1550 N N . LYS A 1 203 ? 25.598 0.978 46.696 1.00 23.75 204 LYS A N 1
ATOM 1551 C CA . LYS A 1 203 ? 26.667 0.217 46.013 1.00 27.92 204 LYS A CA 1
ATOM 1552 C C . LYS A 1 203 ? 27.045 -1.021 46.794 1.00 28.31 204 LYS A C 1
ATOM 1553 O O . LYS A 1 203 ? 27.618 -1.961 46.243 1.00 28.21 204 LYS A O 1
ATOM 1559 N N . GLU A 1 204 ? 26.784 -0.989 48.094 1.00 27.07 205 GLU A N 1
ATOM 1560 C CA . GLU A 1 204 ? 27.109 -2.122 48.938 1.00 29.07 205 GLU A CA 1
ATOM 1561 C C . GLU A 1 204 ? 25.989 -3.143 49.112 1.00 27.22 205 GLU A C 1
ATOM 1562 O O . GLU A 1 204 ? 26.212 -4.217 49.668 1.00 27.35 205 GLU A O 1
ATOM 1568 N N . ILE A 1 205 ? 24.788 -2.808 48.663 1.00 24.79 206 ILE A N 1
ATOM 1569 C CA . ILE A 1 205 ? 23.650 -3.693 48.803 1.00 21.27 206 ILE A CA 1
ATOM 1570 C C . ILE A 1 205 ? 23.017 -4.245 47.528 1.00 20.80 206 ILE A C 1
ATOM 1571 O O . ILE A 1 205 ? 22.612 -5.416 47.487 1.00 18.67 206 ILE A O 1
ATOM 1576 N N . LEU A 1 206 ? 22.982 -3.424 46.479 1.00 19.41 207 LEU A N 1
ATOM 1577 C CA . LEU A 1 206 ? 22.393 -3.807 45.186 1.00 20.38 207 LEU A CA 1
ATOM 1578 C C . LEU A 1 206 ? 23.374 -4.086 44.031 1.00 18.22 207 LEU A C 1
ATOM 1579 O O . LEU A 1 206 ? 24.528 -3.655 44.052 1.00 14.31 207 LEU A O 1
ATOM 1584 N N . PRO A 1 207 ? 22.940 -4.875 43.033 1.00 18.58 208 PRO A N 1
ATOM 1585 C CA . PRO A 1 207 ? 23.839 -5.138 41.890 1.00 17.47 208 PRO A CA 1
ATOM 1586 C C . PRO A 1 207 ? 23.849 -3.846 41.013 1.00 20.19 208 PRO A C 1
ATOM 1587 O O . PRO A 1 207 ? 23.067 -2.914 41.277 1.00 19.38 208 PRO A O 1
ATOM 1591 N N . GLU A 1 208 ? 24.705 -3.753 39.996 1.00 20.61 209 GLU A N 1
ATOM 1592 C CA . GLU A 1 208 ? 24.728 -2.541 39.159 1.00 21.75 209 GLU A CA 1
ATOM 1593 C C . GLU A 1 208 ? 23.433 -2.226 38.405 1.00 19.39 209 GLU A C 1
ATOM 1594 O O . GLU A 1 208 ? 23.150 -1.050 38.117 1.00 18.80 209 GLU A O 1
ATOM 1600 N N . TRP A 1 209 ? 22.711 -3.272 38.001 1.00 16.90 210 TRP A N 1
ATOM 1601 C CA . TRP A 1 209 ? 21.443 -3.120 37.272 1.00 19.83 210 TRP A CA 1
ATOM 1602 C C . TRP A 1 209 ? 20.309 -3.730 38.092 1.00 19.70 210 TRP A C 1
ATOM 1603 O O . TRP A 1 209 ? 20.386 -4.915 38.485 1.00 18.92 210 TRP A O 1
ATOM 1614 N N . VAL A 1 210 ? 19.257 -2.942 38.326 1.00 19.65 211 VAL A N 1
ATOM 1615 C CA . VAL A 1 210 ? 18.095 -3.404 39.102 1.00 20.06 211 VAL A CA 1
ATOM 1616 C C . VAL A 1 210 ? 16.785 -3.042 38.416 1.00 21.13 211 VAL A C 1
ATOM 1617 O O . VAL A 1 210 ? 16.759 -2.184 37.535 1.00 23.57 211 VAL A O 1
ATOM 1621 N N . SER A 1 211 ? 15.701 -3.706 38.800 1.00 21.03 212 SER A N 1
ATOM 1622 C CA . SER A 1 211 ? 14.387 -3.407 38.218 1.00 18.43 212 SER A CA 1
ATOM 1623 C C . SER A 1 211 ? 13.675 -2.543 39.275 1.00 16.67 212 SER A C 1
ATOM 1624 O O . SER A 1 211 ? 14.090 -2.553 40.432 1.00 15.63 212 SER A O 1
ATOM 1627 N N . VAL A 1 212 ? 12.722 -1.704 38.877 1.00 14.66 213 VAL A N 1
ATOM 1628 C CA . VAL A 1 212 ? 11.989 -0.871 39.843 1.00 16.64 213 VAL A CA 1
ATOM 1629 C C . VAL A 1 212 ? 10.518 -1.264 39.648 1.00 18.47 213 VAL A C 1
ATOM 1630 O O . VAL A 1 212 ? 10.100 -1.533 38.506 1.00 14.88 213 VAL A O 1
ATOM 1634 N N . GLY A 1 213 ? 9.742 -1.328 40.733 1.00 14.93 214 GLY A N 1
ATOM 1635 C CA . GLY A 1 213 ? 8.342 -1.703 40.611 1.00 12.48 214 GLY A CA 1
ATOM 1636 C C . GLY A 1 213 ? 7.603 -1.679 41.932 1.00 14.71 214 GLY A C 1
ATOM 1637 O O . GLY A 1 213 ? 8.101 -1.119 42.914 1.00 16.92 214 GLY A O 1
ATOM 1638 N N . PHE A 1 214 ? 6.453 -2.345 41.982 1.00 14.21 215 PHE A N 1
ATOM 1639 C CA . PHE A 1 214 ? 5.639 -2.395 43.181 1.00 13.41 215 PHE A CA 1
ATOM 1640 C C . PHE A 1 214 ? 5.174 -3.823 43.466 1.00 14.81 215 PHE A C 1
ATOM 1641 O O . PHE A 1 214 ? 5.169 -4.691 42.583 1.00 16.29 215 PHE A O 1
ATOM 1649 N N . SER A 1 215 ? 4.717 -4.034 44.693 1.00 12.77 216 SER A N 1
ATOM 1650 C CA . SER A 1 215 ? 4.207 -5.327 45.135 1.00 14.17 216 SER A CA 1
ATOM 1651 C C . SER A 1 215 ? 3.037 -4.986 46.072 1.00 15.77 216 SER A C 1
ATOM 1652 O O . SER A 1 215 ? 3.022 -3.907 46.703 1.00 15.27 216 SER A O 1
ATOM 1655 N N . GLY A 1 216 ? 2.028 -5.853 46.105 1.00 15.17 217 GLY A N 1
ATOM 1656 C CA . GLY A 1 216 ? 0.875 -5.637 46.955 1.00 10.94 217 GLY A CA 1
ATOM 1657 C C . GLY A 1 216 ? 0.443 -7.011 47.422 1.00 16.08 217 GLY A C 1
ATOM 1658 O O . GLY A 1 216 ? 0.605 -7.978 46.671 1.00 14.04 217 GLY A O 1
ATOM 1659 N N . SER A 1 217 ? -0.082 -7.126 48.646 1.00 15.06 218 SER A N 1
ATOM 1660 C CA . SER A 1 217 ? -0.510 -8.422 49.132 1.00 16.60 218 SER A CA 1
ATOM 1661 C C . SER A 1 217 ? -1.530 -8.304 50.252 1.00 17.43 218 SER A C 1
ATOM 1662 O O . SER A 1 217 ? -1.716 -7.223 50.821 1.00 14.48 218 SER A O 1
ATOM 1665 N N . THR A 1 218 ? -2.203 -9.422 50.535 1.00 17.95 219 THR A N 1
ATOM 1666 C CA . THR A 1 218 ? -3.225 -9.501 51.567 1.00 18.34 219 THR A CA 1
ATOM 1667 C C . THR A 1 218 ? -3.369 -10.939 52.118 1.00 19.61 219 THR A C 1
ATOM 1668 O O . THR A 1 218 ? -2.699 -11.864 51.646 1.00 17.37 219 THR A O 1
ATOM 1672 N N . TYR A 1 219 ? -4.250 -11.129 53.095 1.00 21.21 220 TYR A N 1
ATOM 1673 C CA . TYR A 1 219 ? -4.460 -12.446 53.707 1.00 24.04 220 TYR A CA 1
ATOM 1674 C C . TYR A 1 219 ? -5.963 -12.767 53.820 1.00 24.68 220 TYR A C 1
ATOM 1675 O O . TYR A 1 219 ? -6.760 -11.814 53.873 1.00 24.69 220 TYR A O 1
ATOM 1684 N N . ILE A 1 220 ? -6.364 -14.059 53.881 1.00 26.63 221 ILE A N 1
ATOM 1685 C CA . ILE A 1 220 ? -7.819 -14.406 53.990 1.00 28.23 221 ILE A CA 1
ATOM 1686 C C . ILE A 1 220 ? -8.451 -13.901 55.258 1.00 29.40 221 ILE A C 1
ATOM 1687 O O . ILE A 1 220 ? -7.853 -13.997 56.330 1.00 30.21 221 ILE A O 1
ATOM 1692 N N . GLY A 1 221 ? -9.678 -13.406 55.138 1.00 26.67 222 GLY A N 1
ATOM 1693 C CA . GLY A 1 221 ? -10.374 -12.898 56.307 1.00 27.65 222 GLY A CA 1
ATOM 1694 C C . GLY A 1 221 ? -10.149 -11.426 56.573 1.00 29.54 222 GLY A C 1
ATOM 1695 O O . GLY A 1 221 ? -10.863 -10.827 57.376 1.00 31.56 222 GLY A O 1
ATOM 1696 N N . ARG A 1 222 ? -9.161 -10.830 55.913 1.00 29.90 223 ARG A N 1
ATOM 1697 C CA . ARG A 1 222 ? -8.866 -9.411 56.104 1.00 28.14 223 ARG A CA 1
ATOM 1698 C C . ARG A 1 222 ? -8.357 -8.819 54.799 1.00 25.77 223 ARG A C 1
ATOM 1699 O O . ARG A 1 222 ? -7.529 -7.904 54.785 1.00 28.99 223 ARG A O 1
ATOM 1707 N N . GLN A 1 223 ? -8.947 -9.295 53.712 1.00 20.89 224 GLN A N 1
ATOM 1708 C CA . GLN A 1 223 ? -8.597 -8.874 52.376 1.00 20.27 224 GLN A CA 1
ATOM 1709 C C . GLN A 1 223 ? -8.849 -7.439 52.008 1.00 20.13 224 GLN A C 1
ATOM 1710 O O . GLN A 1 223 ? -9.842 -6.854 52.395 1.00 22.56 224 GLN A O 1
ATOM 1716 N N . ALA A 1 224 ? -7.926 -6.901 51.221 1.00 20.41 225 ALA A N 1
ATOM 1717 C CA . ALA A 1 224 ? -7.982 -5.532 50.732 1.00 19.14 225 ALA A CA 1
ATOM 1718 C C . ALA A 1 224 ? -7.190 -5.495 49.421 1.00 18.37 225 ALA A C 1
ATOM 1719 O O . ALA A 1 224 ? -6.274 -6.308 49.215 1.00 19.45 225 ALA A O 1
ATOM 1721 N N . THR A 1 225 ? -7.607 -4.641 48.496 1.00 17.06 226 THR A N 1
ATOM 1722 C CA . THR A 1 225 ? -6.920 -4.515 47.223 1.00 19.00 226 THR A CA 1
ATOM 1723 C C . THR A 1 225 ? -6.115 -3.185 47.291 1.00 20.06 226 THR A C 1
ATOM 1724 O O . THR A 1 225 ? -6.534 -2.237 47.958 1.00 18.71 226 THR A O 1
ATOM 1728 N N . HIS A 1 226 ? -4.932 -3.151 46.671 1.00 19.55 227 HIS A N 1
ATOM 1729 C CA . HIS A 1 226 ? -4.066 -1.966 46.674 1.00 17.67 227 HIS A CA 1
ATOM 1730 C C . HIS A 1 226 ? -3.905 -1.558 45.221 1.00 18.83 227 HIS A C 1
ATOM 1731 O O . HIS A 1 226 ? -3.412 -2.350 44.416 1.00 19.29 227 HIS A O 1
ATOM 1738 N N . GLU A 1 227 ? -4.252 -0.304 44.917 1.00 20.48 228 GLU A N 1
ATOM 1739 C CA . GLU A 1 227 ? -4.190 0.239 43.559 1.00 20.94 228 GLU A CA 1
ATOM 1740 C C . GLU A 1 227 ? -3.404 1.524 43.283 1.00 20.59 228 GLU A C 1
ATOM 1741 O O . GLU A 1 227 ? -3.504 2.499 44.021 1.00 18.57 228 GLU A O 1
ATOM 1747 N N . VAL A 1 228 ? -2.660 1.520 42.183 1.00 16.00 229 VAL A N 1
ATOM 1748 C CA . VAL A 1 228 ? -1.851 2.662 41.789 1.00 16.40 229 VAL A CA 1
ATOM 1749 C C . VAL A 1 228 ? -2.516 3.359 40.618 1.00 17.22 229 VAL A C 1
ATOM 1750 O O . VAL A 1 228 ? -2.900 2.702 39.638 1.00 17.20 229 VAL A O 1
ATOM 1754 N N . LEU A 1 229 ? -2.615 4.688 40.710 1.00 17.39 230 LEU A N 1
ATOM 1755 C CA . LEU A 1 229 ? -3.239 5.509 39.676 1.00 19.88 230 LEU A CA 1
ATOM 1756 C C . LEU A 1 229 ? -2.327 6.058 38.567 1.00 22.09 230 LEU A C 1
ATOM 1757 O O . LEU A 1 229 ? -2.766 6.256 37.431 1.00 22.31 230 LEU A O 1
ATOM 1762 N N . ASN A 1 230 ? -1.104 6.423 38.928 1.00 22.30 231 ASN A N 1
ATOM 1763 C CA . ASN A 1 230 ? -0.151 6.959 37.964 1.00 21.98 231 ASN A CA 1
ATOM 1764 C C . ASN A 1 230 ? 1.231 6.718 38.519 1.00 21.37 231 ASN A C 1
ATOM 1765 O O . ASN A 1 230 ? 1.377 6.325 39.688 1.00 20.49 231 ASN A O 1
ATOM 1770 N N . TRP A 1 231 ? 2.240 7.042 37.725 1.00 18.93 232 TRP A N 1
ATOM 1771 C CA . TRP A 1 231 ? 3.600 6.823 38.160 1.00 18.56 232 TRP A CA 1
ATOM 1772 C C . TRP A 1 231 ? 4.584 7.610 37.322 1.00 18.56 232 TRP A C 1
ATOM 1773 O O . TRP A 1 231 ? 4.516 7.580 36.090 1.00 20.38 232 TRP A O 1
ATOM 1784 N N . TYR A 1 232 ? 5.508 8.283 37.996 1.00 16.32 233 TYR A N 1
ATOM 1785 C CA . TYR A 1 232 ? 6.539 9.075 37.348 1.00 17.79 233 TYR A CA 1
ATOM 1786 C C . TYR A 1 232 ? 7.869 8.617 37.960 1.00 19.80 233 TYR A C 1
ATOM 1787 O O . TYR A 1 232 ? 7.948 8.447 39.192 1.00 16.46 233 TYR A O 1
ATOM 1796 N N . PHE A 1 233 ? 8.904 8.451 37.123 1.00 16.52 234 PHE A N 1
ATOM 1797 C CA . PHE A 1 233 ? 10.219 8.012 37.592 1.00 18.09 234 PHE A CA 1
ATOM 1798 C C . PHE A 1 233 ? 11.346 8.593 36.768 1.00 22.02 234 PHE A C 1
ATOM 1799 O O . PHE A 1 233 ? 11.274 8.609 35.535 1.00 21.73 234 PHE A O 1
ATOM 1807 N N . THR A 1 234 ? 12.421 8.999 37.438 1.00 20.74 235 THR A N 1
ATOM 1808 C CA . THR A 1 234 ? 13.568 9.558 36.756 1.00 21.89 235 THR A CA 1
ATOM 1809 C C . THR A 1 234 ? 14.864 9.299 37.532 1.00 23.38 235 THR A C 1
ATOM 1810 O O . THR A 1 234 ? 14.901 9.443 38.773 1.00 21.53 235 THR A O 1
ATOM 1814 N N . SER A 1 235 ? 15.889 8.806 36.828 1.00 22.81 236 SER A N 1
ATOM 1815 C CA . SER A 1 235 ? 17.189 8.531 37.445 1.00 24.73 236 SER A CA 1
ATOM 1816 C C . SER A 1 235 ? 18.253 9.151 36.569 1.00 27.40 236 SER A C 1
ATOM 1817 O O . SER A 1 235 ? 18.103 9.230 35.326 1.00 23.98 236 SER A O 1
ATOM 1820 N N . THR A 1 236 ? 19.345 9.552 37.213 1.00 25.94 237 THR A N 1
ATOM 1821 C CA . THR A 1 236 ? 20.453 10.172 36.512 1.00 26.00 237 THR A CA 1
ATOM 1822 C C . THR A 1 236 ? 21.734 10.072 37.353 1.00 29.52 237 THR A C 1
ATOM 1823 O O . THR A 1 236 ? 21.678 9.927 38.586 1.00 26.94 237 THR A O 1
ATOM 1827 N N . PHE A 1 237 ? 22.878 10.074 36.667 1.00 29.73 238 PHE A N 1
ATOM 1828 C CA . PHE A 1 237 ? 24.188 10.010 37.318 1.00 32.46 238 PHE A CA 1
ATOM 1829 C C . PHE A 1 237 ? 24.711 11.459 37.370 1.00 36.42 238 PHE A C 1
ATOM 1830 O O . PHE A 1 237 ? 25.574 11.813 38.177 1.00 38.23 238 PHE A O 1
ATOM 1838 N N . ILE A 1 238 ? 24.162 12.298 36.505 1.00 39.82 239 ILE A N 1
ATOM 1839 C CA . ILE A 1 238 ? 24.564 13.679 36.434 1.00 47.35 239 ILE A CA 1
ATOM 1840 C C . ILE A 1 238 ? 23.583 14.584 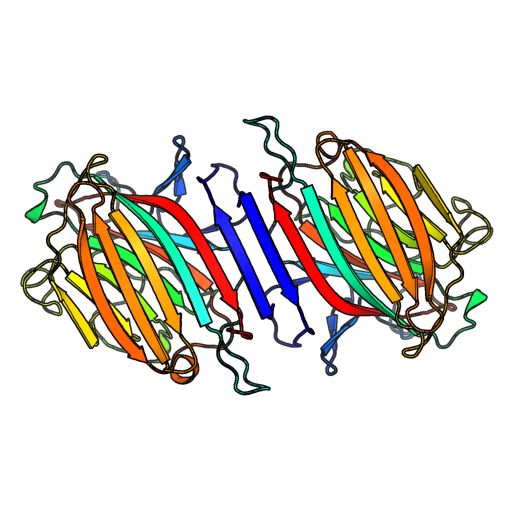37.206 1.00 52.08 239 ILE A C 1
ATOM 1841 O O . ILE A 1 238 ? 22.828 15.381 36.638 1.00 52.87 239 ILE A O 1
ATOM 1846 N N . ASN A 1 239 ? 23.560 14.417 38.527 1.00 56.91 240 ASN A N 1
ATOM 1847 C CA . ASN A 1 239 ? 22.661 15.226 39.362 1.00 63.19 240 ASN A CA 1
ATOM 1848 C C . ASN A 1 239 ? 23.145 16.688 39.492 1.00 67.97 240 ASN A C 1
ATOM 1849 O O . ASN A 1 239 ? 24.351 16.945 39.652 1.00 68.08 240 ASN A O 1
ATOM 1851 N N . THR A 1 240 ? 22.203 17.635 39.434 1.00 72.86 241 THR A N 1
ATOM 1852 C CA . THR A 1 240 ? 22.514 19.071 39.539 1.00 76.75 241 THR A CA 1
ATOM 1853 C C . THR A 1 240 ? 22.731 19.563 40.985 1.00 77.46 241 THR A C 1
ATOM 1854 O O . THR A 1 240 ? 21.916 19.305 41.892 1.00 78.12 241 THR A O 1
ATOM 1856 N N . SER B 1 1 ? 4.026 3.709 28.333 1.00 24.88 1 SER B N 1
ATOM 1857 C CA . SER B 1 1 ? 3.966 4.966 29.117 1.00 26.17 1 SER B CA 1
ATOM 1858 C C . SER B 1 1 ? 3.546 6.080 28.170 1.00 27.67 1 SER B C 1
ATOM 1859 O O . SER B 1 1 ? 3.358 5.831 26.984 1.00 25.68 1 SER B O 1
ATOM 1862 N N . ASP B 1 2 ? 3.371 7.292 28.690 1.00 28.40 2 ASP B N 1
ATOM 1863 C CA . ASP B 1 2 ? 2.978 8.440 27.868 1.00 29.30 2 ASP B CA 1
ATOM 1864 C C . ASP B 1 2 ? 4.231 9.209 27.420 1.00 29.02 2 ASP B C 1
ATOM 1865 O O . ASP B 1 2 ? 4.319 9.656 26.274 1.00 29.93 2 ASP B O 1
ATOM 1870 N N . ASP B 1 3 ? 5.183 9.368 28.342 1.00 27.99 3 ASP B N 1
ATOM 1871 C CA . ASP B 1 3 ? 6.440 10.061 28.087 1.00 26.55 3 ASP B CA 1
ATOM 1872 C C . ASP B 1 3 ? 7.561 9.075 28.387 1.00 27.81 3 ASP B C 1
ATOM 1873 O O . ASP B 1 3 ? 7.442 8.232 29.302 1.00 24.55 3 ASP B O 1
ATOM 1878 N N . LEU B 1 4 ? 8.627 9.163 27.596 1.00 25.92 4 LEU B N 1
ATOM 1879 C CA . LEU B 1 4 ? 9.790 8.309 27.749 1.00 26.48 4 LEU B CA 1
ATOM 1880 C C . LEU B 1 4 ? 11.019 8.983 27.154 1.00 27.13 4 LEU B C 1
ATOM 1881 O O . LEU B 1 4 ? 10.930 9.616 26.113 1.00 27.55 4 LEU B O 1
ATOM 1886 N N . SER B 1 5 ? 12.134 8.926 27.870 1.00 27.89 5 SER B N 1
ATOM 1887 C CA . SER B 1 5 ? 13.379 9.507 27.397 1.00 28.45 5 SER B CA 1
ATOM 1888 C C . SER B 1 5 ? 14.564 8.875 28.093 1.00 29.05 5 SER B C 1
ATOM 1889 O O . SER B 1 5 ? 14.522 8.581 29.299 1.00 29.49 5 SER B O 1
ATOM 1892 N N . PHE B 1 6 ? 15.567 8.525 27.300 1.00 26.75 6 PHE B N 1
ATOM 1893 C CA . PHE B 1 6 ? 16.764 7.916 27.836 1.00 26.93 6 PHE B CA 1
ATOM 1894 C C . PHE B 1 6 ? 17.956 8.509 27.137 1.00 28.17 6 PHE B C 1
ATOM 1895 O O . PHE B 1 6 ? 17.827 9.066 26.045 1.00 28.61 6 PHE B O 1
ATOM 1903 N N . LYS B 1 7 ? 19.120 8.372 27.750 1.00 27.42 7 LYS B N 1
ATOM 1904 C CA . LYS B 1 7 ? 20.324 8.911 27.169 1.00 27.94 7 LYS B CA 1
ATOM 1905 C C . LYS B 1 7 ? 21.484 7.995 27.474 1.00 29.68 7 LYS B C 1
ATOM 1906 O O . LYS B 1 7 ? 21.625 7.538 28.618 1.00 30.57 7 LYS B O 1
ATOM 1912 N N . PHE B 1 8 ? 22.240 7.638 26.439 1.00 27.47 8 PHE B N 1
ATOM 1913 C CA . PHE B 1 8 ? 23.410 6.765 26.562 1.00 26.40 8 PHE B CA 1
ATOM 1914 C C . PHE B 1 8 ? 24.627 7.633 26.187 1.00 29.50 8 PHE B C 1
ATOM 1915 O O . PHE B 1 8 ? 24.764 8.009 25.019 1.00 30.26 8 PHE B O 1
ATOM 1923 N N . LYS B 1 9 ? 25.476 7.984 27.154 1.00 30.62 9 LYS B N 1
ATOM 1924 C CA . LYS B 1 9 ? 26.663 8.800 26.881 1.00 30.19 9 LYS B CA 1
ATOM 1925 C C . LYS B 1 9 ? 27.688 7.908 26.197 1.00 31.40 9 LYS B C 1
ATOM 1926 O O . LYS B 1 9 ? 28.619 8.384 25.556 1.00 30.49 9 LYS B O 1
ATOM 1932 N N . ASN B 1 10 ? 27.551 6.612 26.442 1.00 30.14 10 ASN B N 1
ATOM 1933 C CA . ASN B 1 10 ? 28.410 5.572 25.885 1.00 34.48 10 ASN B CA 1
ATOM 1934 C C . ASN B 1 10 ? 27.746 4.258 26.271 1.00 33.34 10 ASN B C 1
ATOM 1935 O O . ASN B 1 10 ? 26.805 4.267 27.049 1.00 37.14 10 ASN B O 1
ATOM 1940 N N . PHE B 1 11 ? 28.186 3.140 25.719 1.00 34.32 11 PHE B N 1
ATOM 1941 C CA . PHE B 1 11 ? 27.581 1.847 26.032 1.00 35.33 11 PHE B CA 1
ATOM 1942 C C . PHE B 1 11 ? 28.470 0.962 26.883 1.00 37.55 11 PHE B C 1
ATOM 1943 O O . PHE B 1 11 ? 29.687 1.130 26.902 1.00 39.91 11 PHE B O 1
ATOM 1951 N N . SER B 1 12 ? 27.871 0.020 27.598 1.00 41.40 12 SER B N 1
ATOM 1952 C CA . SER B 1 12 ? 28.649 -0.875 28.450 1.00 44.58 12 SER B CA 1
ATOM 1953 C C . SER B 1 12 ? 28.517 -2.329 28.024 1.00 46.79 12 SER B C 1
ATOM 1954 O O . SER B 1 12 ? 27.424 -2.804 27.701 1.00 45.87 12 SER B O 1
ATOM 1957 N N . GLN B 1 13 ? 29.651 -3.023 27.992 1.00 49.80 13 GLN B N 1
ATOM 1958 C CA . GLN B 1 13 ? 29.676 -4.427 27.596 1.00 53.43 13 GLN B CA 1
ATOM 1959 C C . GLN B 1 13 ? 28.699 -5.313 28.351 1.00 51.94 13 GLN B C 1
ATOM 1960 O O . GLN B 1 13 ? 28.015 -6.135 27.742 1.00 52.13 13 GLN B O 1
ATOM 1966 N N . ASN B 1 14 ? 28.590 -5.132 29.662 1.00 51.19 14 ASN B N 1
ATOM 1967 C CA . ASN B 1 14 ? 27.664 -5.963 30.414 1.00 50.48 14 ASN B CA 1
ATOM 1968 C C . ASN B 1 14 ? 26.299 -5.378 30.718 1.00 46.07 14 ASN B C 1
ATOM 1969 O O . ASN B 1 14 ? 25.634 -5.804 31.661 1.00 45.97 14 ASN B O 1
ATOM 1974 N N . GLY B 1 15 ? 25.867 -4.463 29.853 1.00 43.09 15 GLY B N 1
ATOM 1975 C CA . GLY B 1 15 ? 24.582 -3.799 29.989 1.00 37.99 15 GLY B CA 1
ATOM 1976 C C . GLY B 1 15 ? 23.408 -4.754 29.861 1.00 34.91 15 GLY B C 1
ATOM 1977 O O . GLY B 1 15 ? 23.542 -5.850 29.296 1.00 32.30 15 GLY B O 1
ATOM 1978 N N . LYS B 1 16 ? 22.252 -4.330 30.370 1.00 30.67 16 LYS B N 1
ATOM 1979 C CA . LYS B 1 16 ? 21.056 -5.157 30.315 1.00 29.78 16 LYS B CA 1
ATOM 1980 C C . LYS B 1 16 ? 19.820 -4.526 29.659 1.00 28.75 16 LYS B C 1
ATOM 1981 O O . LYS B 1 16 ? 18.756 -5.155 29.638 1.00 27.91 16 LYS B O 1
ATOM 1987 N N . ASP B 1 17 ? 19.937 -3.311 29.121 1.00 25.72 17 ASP B N 1
ATOM 1988 C CA . ASP B 1 17 ? 18.779 -2.674 28.491 1.00 26.65 17 ASP B CA 1
ATOM 1989 C C . ASP B 1 17 ? 18.742 -2.578 26.955 1.00 28.50 17 ASP B C 1
ATOM 1990 O O . ASP B 1 17 ? 18.077 -1.688 26.420 1.00 29.41 17 ASP B O 1
ATOM 1995 N N . LEU B 1 18 ? 19.427 -3.496 26.264 1.00 27.89 18 LEU B N 1
ATOM 1996 C CA . LEU B 1 18 ? 19.476 -3.539 24.792 1.00 28.20 18 LEU B CA 1
ATOM 1997 C C . LEU B 1 18 ? 19.300 -4.972 24.258 1.00 30.19 18 LEU B C 1
ATOM 1998 O O . LEU B 1 18 ? 19.753 -5.942 24.881 1.00 29.60 18 LEU B O 1
ATOM 2003 N N . SER B 1 19 ? 18.604 -5.101 23.128 1.00 32.47 19 SER B N 1
ATOM 2004 C CA . SER B 1 19 ? 18.367 -6.401 22.491 1.00 35.02 19 SER B CA 1
ATOM 2005 C C . SER B 1 19 ? 19.212 -6.437 21.223 1.00 35.50 19 SER B C 1
ATOM 2006 O O . SER B 1 19 ? 19.221 -5.476 20.437 1.00 33.50 19 SER B O 1
ATOM 2009 N N . PHE B 1 20 ? 19.909 -7.549 21.022 1.00 36.19 20 PHE B N 1
ATOM 2010 C CA . PHE B 1 20 ? 20.755 -7.710 19.848 1.00 35.94 20 PHE B CA 1
ATOM 2011 C C . PHE B 1 20 ? 20.319 -8.894 18.999 1.00 37.50 20 PHE B C 1
ATOM 2012 O O . PHE B 1 20 ? 19.892 -9.937 19.523 1.00 37.69 20 PHE B O 1
ATOM 2020 N N . GLN B 1 21 ? 20.417 -8.716 17.687 1.00 37.21 21 GLN B N 1
ATOM 2021 C CA . GLN B 1 21 ? 20.063 -9.745 16.717 1.00 36.23 21 GLN B CA 1
ATOM 2022 C C . GLN B 1 21 ? 21.200 -9.703 15.717 1.00 37.23 21 GLN B C 1
ATOM 2023 O O . GLN B 1 21 ? 21.797 -8.647 15.491 1.00 37.00 21 GLN B O 1
ATOM 2029 N N . GLY B 1 22 ? 21.504 -10.839 15.110 1.00 39.38 22 GLY B N 1
ATOM 2030 C CA . GLY B 1 22 ? 22.586 -10.864 14.143 1.00 41.87 22 GLY B CA 1
ATOM 2031 C C . GLY B 1 22 ? 23.924 -10.736 14.840 1.00 42.67 22 GLY B C 1
ATOM 2032 O O . GLY B 1 22 ? 24.133 -11.302 15.915 1.00 41.67 22 GLY B O 1
ATOM 2033 N N . ASN B 1 23 ? 24.813 -9.938 14.272 1.00 43.83 23 ASN B N 1
ATOM 2034 C CA . ASN B 1 23 ? 26.121 -9.773 14.882 1.00 46.17 23 ASN B CA 1
ATOM 2035 C C . ASN B 1 23 ? 26.366 -8.403 15.499 1.00 44.43 23 ASN B C 1
ATOM 2036 O O . ASN B 1 23 ? 27.484 -7.892 15.477 1.00 45.90 23 ASN B O 1
ATOM 2041 N N . ALA B 1 24 ? 25.320 -7.808 16.059 1.00 42.15 24 ALA B N 1
ATOM 2042 C CA . ALA B 1 24 ? 25.451 -6.497 16.684 1.00 40.13 24 ALA B CA 1
ATOM 2043 C C . ALA B 1 24 ? 25.892 -6.704 18.138 1.00 39.33 24 ALA B C 1
ATOM 2044 O O . ALA B 1 24 ? 25.453 -7.658 18.793 1.00 40.04 24 ALA B O 1
ATOM 2046 N N . SER B 1 25 ? 26.780 -5.842 18.628 1.00 37.83 25 SER B N 1
ATOM 2047 C CA . SER B 1 25 ? 27.261 -5.951 20.006 1.00 36.65 25 SER B CA 1
ATOM 2048 C C . SER B 1 25 ? 27.968 -4.686 20.504 1.00 37.45 25 SER B C 1
ATOM 2049 O O . SER B 1 25 ? 28.143 -3.716 19.751 1.00 36.99 25 SER B O 1
ATOM 2052 N N . VAL B 1 26 ? 28.302 -4.676 21.797 1.00 37.41 26 VAL B N 1
ATOM 2053 C CA . VAL B 1 26 ? 29.000 -3.546 22.415 1.00 38.17 26 VAL B CA 1
ATOM 2054 C C . VAL B 1 26 ? 30.439 -4.045 22.603 1.00 40.05 26 VAL B C 1
ATOM 2055 O O . VAL B 1 26 ? 30.665 -5.130 23.163 1.00 38.91 26 VAL B O 1
ATOM 2059 N N . ILE B 1 27 ? 31.399 -3.291 22.082 1.00 41.87 27 ILE B N 1
ATOM 2060 C CA . ILE B 1 27 ? 32.804 -3.674 22.193 1.00 43.82 27 ILE B CA 1
ATOM 2061 C C . ILE B 1 27 ? 33.492 -3.038 23.407 1.00 45.93 27 ILE B C 1
ATOM 2062 O O . ILE B 1 27 ? 32.969 -2.081 23.987 1.00 45.30 27 ILE B O 1
ATOM 2067 N N . GLU B 1 28 ? 34.664 -3.568 23.769 1.00 48.19 28 GLU B N 1
ATOM 2068 C CA . GLU B 1 28 ? 35.464 -3.096 24.916 1.00 49.25 28 GLU B CA 1
ATOM 2069 C C . GLU B 1 28 ? 35.614 -1.580 25.074 1.00 48.32 28 GLU B C 1
ATOM 2070 O O . GLU B 1 28 ? 35.715 -1.082 26.200 1.00 50.62 28 GLU B O 1
ATOM 2072 N N . THR B 1 29 ? 35.637 -0.853 23.959 1.00 46.34 29 THR B N 1
ATOM 2073 C CA . THR B 1 29 ? 35.778 0.603 23.996 1.00 44.14 29 THR B CA 1
ATOM 2074 C C . THR B 1 29 ? 34.496 1.338 24.392 1.00 43.96 29 THR B C 1
ATOM 2075 O O . THR B 1 29 ? 34.518 2.557 24.574 1.00 44.94 29 THR B O 1
ATOM 2079 N N . GLY B 1 30 ? 33.393 0.604 24.534 1.00 40.83 30 GLY B N 1
ATOM 2080 C CA . GLY B 1 30 ? 32.126 1.218 24.905 1.00 38.19 30 GLY B CA 1
ATOM 2081 C C . GLY B 1 30 ? 31.416 1.802 23.696 1.00 36.38 30 GLY B C 1
ATOM 2082 O O . GLY B 1 30 ? 30.749 2.830 23.787 1.00 35.40 30 GLY B O 1
ATOM 2083 N N . VAL B 1 31 ? 31.557 1.133 22.557 1.00 34.68 31 VAL B N 1
ATOM 2084 C CA . VAL B 1 31 ? 30.934 1.577 21.315 1.00 33.27 31 VAL B CA 1
ATOM 2085 C C . VAL B 1 31 ? 29.953 0.529 20.822 1.00 32.25 31 VAL B C 1
ATOM 2086 O O . VAL B 1 31 ? 30.209 -0.666 20.951 1.00 33.08 31 VAL B O 1
ATOM 2090 N N . LEU B 1 32 ? 28.812 0.977 20.304 1.00 32.64 32 LEU B N 1
ATOM 2091 C CA . LEU B 1 32 ? 27.793 0.065 19.791 1.00 32.81 32 LEU B CA 1
ATOM 2092 C C . LEU B 1 32 ? 28.182 -0.279 18.338 1.00 33.81 32 LEU B C 1
ATOM 2093 O O . LEU B 1 32 ? 28.121 0.582 17.456 1.00 33.61 32 LEU B O 1
ATOM 2098 N N . GLN B 1 33 ? 28.623 -1.509 18.107 1.00 33.75 33 GLN B N 1
ATOM 2099 C CA . GLN B 1 33 ? 29.021 -1.955 16.771 1.00 35.47 33 GLN B CA 1
ATOM 2100 C C . GLN B 1 33 ? 27.863 -2.720 16.150 1.00 36.23 33 GLN B C 1
ATOM 2101 O O . GLN B 1 33 ? 27.566 -3.851 16.547 1.00 33.75 33 GLN B O 1
ATOM 2107 N N . LEU B 1 34 ? 27.244 -2.118 15.140 1.00 38.64 34 LEU B N 1
ATOM 2108 C CA . LEU B 1 34 ? 26.094 -2.727 14.454 1.00 40.98 34 LEU B CA 1
ATOM 2109 C C . LEU B 1 34 ? 26.322 -4.002 13.643 1.00 40.87 34 LEU B C 1
ATOM 2110 O O . LEU B 1 34 ? 25.401 -4.813 13.480 1.00 38.44 34 LEU B O 1
ATOM 2115 N N . ASN B 1 35 ? 27.548 -4.202 13.164 1.00 43.21 35 ASN B N 1
ATOM 2116 C CA . ASN B 1 35 ? 27.867 -5.391 12.368 1.00 43.29 35 ASN B CA 1
ATOM 2117 C C . ASN B 1 35 ? 29.353 -5.733 12.423 1.00 43.61 35 ASN B C 1
ATOM 2118 O O . ASN B 1 35 ? 30.188 -4.872 12.704 1.00 40.27 35 ASN B O 1
ATOM 2123 N N . LYS B 1 36 ? 29.668 -7.004 12.192 1.00 46.21 36 LYS B N 1
ATOM 2124 C CA . LYS B 1 36 ? 31.055 -7.459 12.210 1.00 52.59 36 LYS B CA 1
ATOM 2125 C C . LYS B 1 36 ? 31.639 -7.525 10.791 1.00 55.93 36 LYS B C 1
ATOM 2126 O O . LYS B 1 36 ? 30.905 -7.428 9.798 1.00 55.98 36 LYS B O 1
ATOM 2132 N N . VAL B 1 37 ? 32.965 -7.656 10.720 1.00 58.62 37 VAL B N 1
ATOM 2133 C CA . VAL B 1 37 ? 33.719 -7.755 9.469 1.00 60.14 37 VAL B CA 1
ATOM 2134 C C . VAL B 1 37 ? 34.768 -8.848 9.721 1.00 63.32 37 VAL B C 1
ATOM 2135 O O . VAL B 1 37 ? 35.406 -8.878 10.775 1.00 64.19 37 VAL B O 1
ATOM 2139 N N . GLY B 1 38 ? 34.879 -9.780 8.782 1.00 66.95 38 GLY B N 1
ATOM 2140 C CA . GLY B 1 38 ? 35.824 -10.882 8.883 1.00 70.58 38 GLY B CA 1
ATOM 2141 C C . GLY B 1 38 ? 35.413 -11.928 7.859 1.00 73.48 38 GLY B C 1
ATOM 2142 O O . GLY B 1 38 ? 34.273 -11.920 7.389 1.00 74.60 38 GLY B O 1
ATOM 2143 N N . ASN B 1 39 ? 36.299 -12.850 7.512 1.00 20.00 39 ASN B N 1
ATOM 2144 C CA . ASN B 1 39 ? 35.923 -13.855 6.523 1.00 20.00 39 ASN B CA 1
ATOM 2145 C C . ASN B 1 39 ? 35.040 -14.989 7.035 1.00 20.00 39 ASN B C 1
ATOM 2146 O O . ASN B 1 39 ? 34.509 -15.773 6.241 1.00 20.00 39 ASN B O 1
ATOM 2148 N N . ASN B 1 40 ? 34.840 -15.043 8.353 1.00 75.90 40 ASN B N 1
ATOM 2149 C CA . ASN B 1 40 ? 34.008 -16.084 8.956 1.00 74.69 40 ASN B CA 1
ATOM 2150 C C . ASN B 1 40 ? 32.528 -15.668 8.913 1.00 74.82 40 ASN B C 1
ATOM 2151 O O . ASN B 1 40 ? 31.723 -16.171 9.691 1.00 75.70 40 ASN B O 1
ATOM 2153 N N . LEU B 1 41 ? 32.175 -14.776 7.980 1.00 73.96 41 LEU B N 1
ATOM 2154 C CA . LEU B 1 41 ? 30.800 -14.269 7.815 1.00 71.08 41 LEU B CA 1
ATOM 2155 C C . LEU B 1 41 ? 30.207 -14.557 6.429 1.00 70.48 41 LEU B C 1
ATOM 2156 O O . LEU B 1 41 ? 30.954 -14.740 5.456 1.00 72.35 41 LEU B O 1
ATOM 2161 N N . PRO B 1 42 ? 28.858 -14.578 6.317 1.00 68.55 42 PRO B N 1
ATOM 2162 C CA . PRO B 1 42 ? 28.174 -14.833 5.039 1.00 67.29 42 PRO B CA 1
ATOM 2163 C C . PRO B 1 42 ? 28.373 -13.638 4.087 1.00 65.54 42 PRO B C 1
ATOM 2164 O O . PRO B 1 42 ? 28.809 -12.564 4.522 1.00 64.54 42 PRO B O 1
ATOM 2168 N N . ASP B 1 43 ? 28.064 -13.822 2.803 1.00 64.15 43 ASP B N 1
ATOM 2169 C CA . ASP B 1 43 ? 28.226 -12.751 1.816 1.00 63.46 43 ASP B CA 1
ATOM 2170 C C . ASP B 1 43 ? 27.452 -11.517 2.241 1.00 61.77 43 ASP B C 1
ATOM 2171 O O . ASP B 1 43 ? 27.965 -10.394 2.157 1.00 60.93 43 ASP B O 1
ATOM 2176 N N . GLU B 1 44 ? 26.201 -11.736 2.651 1.00 59.49 44 GLU B N 1
ATOM 2177 C CA . GLU B 1 44 ? 25.314 -10.668 3.109 1.00 58.82 44 GLU B CA 1
ATOM 2178 C C . GLU B 1 44 ? 25.323 -10.849 4.622 1.00 58.05 44 GLU B C 1
ATOM 2179 O O . GLU B 1 44 ? 24.876 -11.883 5.133 1.00 57.00 44 GLU B O 1
ATOM 2185 N N . THR B 1 45 ? 25.846 -9.855 5.334 1.00 56.55 45 THR B N 1
ATOM 2186 C CA . THR B 1 45 ? 25.924 -9.921 6.787 1.00 54.14 45 THR B CA 1
ATOM 2187 C C . THR B 1 45 ? 25.505 -8.595 7.453 1.00 52.51 45 THR B C 1
ATOM 2188 O O . THR B 1 45 ? 25.552 -7.533 6.820 1.00 53.49 45 THR B O 1
ATOM 2192 N N . GLY B 1 46 ? 25.022 -8.669 8.693 1.00 49.09 46 GLY B N 1
ATOM 2193 C CA . GLY B 1 46 ? 24.603 -7.464 9.398 1.00 44.77 46 GLY B CA 1
ATOM 2194 C C . GLY B 1 46 ? 24.156 -7.694 10.835 1.00 43.54 46 GLY B C 1
ATOM 2195 O O . GLY B 1 46 ? 24.303 -8.802 11.367 1.00 41.75 46 GLY B O 1
ATOM 2196 N N . GLY B 1 47 ? 23.610 -6.655 11.468 1.00 42.05 47 GLY B N 1
ATOM 2197 C CA . GLY B 1 47 ? 23.150 -6.764 12.844 1.00 39.83 47 GLY B CA 1
ATOM 2198 C C . GLY B 1 47 ? 22.040 -5.786 13.220 1.00 40.09 47 GLY B C 1
ATOM 2199 O O . GLY B 1 47 ? 21.757 -4.829 12.469 1.00 38.98 47 GLY B O 1
ATOM 2200 N N . ILE B 1 48 ? 21.385 -6.049 14.363 1.00 37.99 48 ILE B N 1
ATOM 2201 C CA . ILE B 1 48 ? 20.292 -5.215 14.881 1.00 34.37 48 ILE B CA 1
ATOM 2202 C C . ILE B 1 48 ? 20.365 -5.053 16.412 1.00 35.44 48 ILE B C 1
ATOM 2203 O O . ILE B 1 48 ? 20.615 -6.028 17.163 1.00 30.56 48 ILE B O 1
ATOM 2208 N N . ALA B 1 49 ? 20.105 -3.825 16.858 1.00 33.74 49 ALA B N 1
ATOM 2209 C CA . ALA B 1 49 ? 20.119 -3.472 18.275 1.00 35.22 49 ALA B CA 1
ATOM 2210 C C . ALA B 1 49 ? 19.023 -2.449 18.590 1.00 35.08 49 ALA B C 1
ATOM 2211 O O . ALA B 1 49 ? 18.957 -1.380 17.971 1.00 34.11 49 ALA B O 1
ATOM 2213 N N . ARG B 1 50 ? 18.166 -2.779 19.555 1.00 34.47 50 ARG B N 1
ATOM 2214 C CA . ARG B 1 50 ? 17.079 -1.883 19.957 1.00 33.71 50 ARG B CA 1
ATOM 2215 C C . ARG B 1 50 ? 16.920 -1.769 21.476 1.00 32.58 50 ARG B C 1
ATOM 2216 O O . ARG B 1 50 ? 17.344 -2.657 22.226 1.00 31.73 50 ARG B O 1
ATOM 2224 N N . TYR B 1 51 ? 16.368 -0.649 21.937 1.00 30.63 51 TYR B N 1
ATOM 2225 C CA . TYR B 1 51 ? 16.167 -0.462 23.368 1.00 30.42 51 TYR B CA 1
ATOM 2226 C C . TYR B 1 51 ? 15.175 -1.568 23.778 1.00 31.04 51 TYR B C 1
ATOM 2227 O O . TYR B 1 51 ? 14.200 -1.832 23.067 1.00 31.85 51 TYR B O 1
ATOM 2236 N N . ILE B 1 52 ? 15.420 -2.208 24.917 1.00 30.13 52 ILE B N 1
ATOM 2237 C CA . ILE B 1 52 ? 14.553 -3.290 25.402 1.00 28.97 52 ILE B CA 1
ATOM 2238 C C . ILE B 1 52 ? 13.064 -3.006 25.668 1.00 28.77 52 ILE B C 1
ATOM 2239 O O . ILE B 1 52 ? 12.255 -3.928 25.622 1.00 27.44 52 ILE B O 1
ATOM 2244 N N . ALA B 1 53 ? 12.690 -1.762 25.945 1.00 27.22 53 ALA B N 1
ATOM 2245 C CA . ALA B 1 53 ? 11.279 -1.461 26.204 1.00 29.78 53 ALA B CA 1
ATOM 2246 C C . ALA B 1 53 ? 10.527 -0.887 25.001 1.00 31.40 53 ALA B C 1
ATOM 2247 O O . ALA B 1 53 ? 11.033 -0.007 24.299 1.00 29.96 53 ALA B O 1
ATOM 2249 N N . PRO B 1 54 ? 9.320 -1.415 24.725 1.00 32.54 54 PRO B N 1
ATOM 2250 C CA . PRO B 1 54 ? 8.501 -0.930 23.611 1.00 32.19 54 PRO B CA 1
ATOM 2251 C C . PRO B 1 54 ? 8.076 0.518 23.912 1.00 31.45 54 PRO B C 1
ATOM 2252 O O . PRO B 1 54 ? 7.874 0.889 25.071 1.00 29.74 54 PRO B O 1
ATOM 2256 N N . ILE B 1 55 ? 7.916 1.310 22.861 1.00 30.35 55 ILE B N 1
ATOM 2257 C CA . ILE B 1 55 ? 7.518 2.708 22.954 1.00 31.33 55 ILE B CA 1
ATOM 2258 C C . ILE B 1 55 ? 6.042 2.836 22.532 1.00 34.38 55 ILE B C 1
ATOM 2259 O O . ILE B 1 55 ? 5.665 2.273 21.501 1.00 36.96 55 ILE B O 1
ATOM 2264 N N . HIS B 1 56 ? 5.206 3.532 23.311 1.00 32.81 56 HIS B N 1
ATOM 2265 C CA . HIS B 1 56 ? 3.785 3.708 22.947 1.00 33.77 56 HIS B CA 1
ATOM 2266 C C . HIS B 1 56 ? 3.812 4.867 21.920 1.00 34.58 56 HIS B C 1
ATOM 2267 O O . HIS B 1 56 ? 3.918 6.040 22.309 1.00 33.16 56 HIS B O 1
ATOM 2274 N N . ILE B 1 57 ? 3.738 4.545 20.625 1.00 36.09 57 ILE B N 1
ATOM 2275 C CA . ILE B 1 57 ? 3.772 5.568 19.559 1.00 37.18 57 ILE B CA 1
ATOM 2276 C C . ILE B 1 57 ? 2.440 6.282 19.243 1.00 38.28 57 ILE B C 1
ATOM 2277 O O . ILE B 1 57 ? 2.430 7.485 18.957 1.00 38.80 57 ILE B O 1
ATOM 2282 N N . TRP B 1 58 ? 1.331 5.542 19.244 1.00 39.70 58 TRP B N 1
ATOM 2283 C CA . TRP B 1 58 ? 0.016 6.137 18.979 1.00 43.79 58 TRP B CA 1
ATOM 2284 C C . TRP B 1 58 ? -1.018 5.370 19.805 1.00 44.92 58 TRP B C 1
ATOM 2285 O O . TRP B 1 58 ? -0.863 4.174 20.074 1.00 44.50 58 TRP B O 1
ATOM 2296 N N . ASN B 1 59 ? -2.017 6.102 20.280 1.00 48.28 59 ASN B N 1
ATOM 2297 C CA . ASN B 1 59 ? -3.101 5.571 21.108 1.00 51.14 59 ASN B CA 1
ATOM 2298 C C . ASN B 1 59 ? -4.428 5.496 20.357 1.00 53.13 59 ASN B C 1
ATOM 2299 O O . ASN B 1 59 ? -4.995 6.530 20.016 1.00 52.66 59 ASN B O 1
ATOM 2304 N N . CYS B 1 60 ? -4.975 4.293 20.198 1.00 56.25 60 CYS B N 1
ATOM 2305 C CA . CYS B 1 60 ? -6.244 4.122 19.485 1.00 59.72 60 CYS B CA 1
ATOM 2306 C C . CYS B 1 60 ? -7.495 4.688 20.162 1.00 61.31 60 CYS B C 1
ATOM 2307 O O . CYS B 1 60 ? -8.356 5.271 19.497 1.00 63.61 60 CYS B O 1
ATOM 2310 N N . ASN B 1 61 ? -7.571 4.562 21.482 1.00 61.32 61 ASN B N 1
ATOM 2311 C CA . ASN B 1 61 ? -8.717 5.054 22.246 1.00 61.88 61 ASN B CA 1
ATOM 2312 C C . ASN B 1 61 ? -8.951 6.558 22.184 1.00 61.31 61 ASN B C 1
ATOM 2313 O O . ASN B 1 61 ? -10.095 7.014 22.216 1.00 62.50 61 ASN B O 1
ATOM 2318 N N . THR B 1 62 ? -7.869 7.326 22.148 1.00 59.42 62 THR B N 1
ATOM 2319 C CA . THR B 1 62 ? -7.967 8.777 22.090 1.00 57.30 62 THR B CA 1
ATOM 2320 C C . THR B 1 62 ? -7.667 9.300 20.685 1.00 57.06 62 THR B C 1
ATOM 2321 O O . THR B 1 62 ? -7.856 10.482 20.400 1.00 57.50 62 THR B O 1
ATOM 2325 N N . GLY B 1 63 ? -7.178 8.417 19.818 1.00 57.35 63 GLY B N 1
ATOM 2326 C CA . GLY B 1 63 ? -6.851 8.798 18.455 1.00 57.18 63 GLY B CA 1
ATOM 2327 C C . GLY B 1 63 ? -5.582 9.634 18.362 1.00 58.04 63 GLY B C 1
ATOM 2328 O O . GLY B 1 63 ? -5.276 10.184 17.298 1.00 60.05 63 GLY B O 1
ATOM 2329 N N . GLU B 1 64 ? -4.815 9.698 19.449 1.00 56.47 64 GLU B N 1
ATOM 2330 C CA . GLU B 1 64 ? -3.582 10.476 19.459 1.00 54.73 64 GLU B CA 1
ATOM 2331 C C . GLU B 1 64 ? -2.304 9.819 18.931 1.00 51.69 64 GLU B C 1
ATOM 2332 O O . GLU B 1 64 ? -2.110 8.599 18.994 1.00 49.06 64 GLU B O 1
ATOM 2338 N N . LEU B 1 65 ? -1.407 10.677 18.466 1.00 47.58 65 LEU B N 1
ATOM 2339 C CA . LEU B 1 65 ? -0.137 10.264 17.918 1.00 45.21 65 LEU B CA 1
ATOM 2340 C C . LEU B 1 65 ? 0.971 10.994 18.672 1.00 44.11 65 LEU B C 1
ATOM 2341 O O . LEU B 1 65 ? 0.844 12.192 18.930 1.00 45.24 65 LEU B O 1
ATOM 2346 N N . ALA B 1 66 ? 2.068 10.304 18.975 1.00 39.54 66 ALA B N 1
ATOM 2347 C CA . ALA B 1 66 ? 3.175 10.930 19.694 1.00 36.29 66 ALA B CA 1
ATOM 2348 C C . ALA B 1 66 ? 4.196 11.633 18.800 1.00 35.41 66 ALA B C 1
ATOM 2349 O O . ALA B 1 66 ? 4.303 11.340 17.605 1.00 35.08 66 ALA B O 1
ATOM 2351 N N . SER B 1 67 ? 4.883 12.619 19.374 1.00 34.69 67 SER B N 1
ATOM 2352 C CA . SER B 1 67 ? 5.921 13.387 18.681 1.00 34.29 67 SER B CA 1
ATOM 2353 C C . SER B 1 67 ? 7.226 12.900 19.343 1.00 34.65 67 SER B C 1
ATOM 2354 O O . SER B 1 67 ? 7.248 12.680 20.561 1.00 35.51 67 SER B O 1
ATOM 2357 N N . PHE B 1 68 ? 8.283 12.672 18.566 1.00 33.16 68 PHE B N 1
ATOM 2358 C CA . PHE B 1 68 ? 9.550 12.217 19.149 1.00 32.61 68 PHE B CA 1
ATOM 2359 C C . PHE B 1 68 ? 10.747 12.930 18.527 1.00 33.52 68 PHE B C 1
ATOM 2360 O O . PHE B 1 68 ? 10.610 13.695 17.577 1.00 36.19 68 PHE B O 1
ATOM 2368 N N . ILE B 1 69 ? 11.913 12.738 19.110 1.00 32.81 69 ILE B N 1
ATOM 2369 C CA . ILE B 1 69 ? 13.117 13.352 18.605 1.00 33.39 69 ILE B CA 1
ATOM 2370 C C . ILE B 1 69 ? 14.250 12.503 19.113 1.00 32.79 69 ILE B C 1
ATOM 2371 O O . ILE B 1 69 ? 14.222 12.046 20.249 1.00 32.88 69 ILE B O 1
ATOM 2376 N N . THR B 1 70 ? 15.197 12.203 18.244 1.00 32.26 70 THR B N 1
ATOM 2377 C CA . THR B 1 70 ? 16.336 11.395 18.628 1.00 32.47 70 THR B CA 1
ATOM 2378 C C . THR B 1 70 ? 17.571 11.992 17.979 1.00 34.37 70 THR B C 1
ATOM 2379 O O . THR B 1 70 ? 17.457 12.797 17.043 1.00 35.29 70 THR B O 1
ATOM 2383 N N . SER B 1 71 ? 18.735 11.684 18.538 1.00 34.16 71 SER B N 1
ATOM 2384 C CA . SER B 1 71 ? 20.002 12.179 18.010 1.00 34.84 71 SER B CA 1
ATOM 2385 C C . SER B 1 71 ? 21.112 11.250 18.465 1.00 35.24 71 SER B C 1
ATOM 2386 O O . SER B 1 71 ? 21.052 10.698 19.563 1.00 33.95 71 SER B O 1
ATOM 2389 N N . PHE B 1 72 ? 22.072 11.017 17.577 1.00 34.86 72 PHE B N 1
ATOM 2390 C CA . PHE B 1 72 ? 23.198 10.153 17.862 1.00 34.00 72 PHE B CA 1
ATOM 2391 C C . PHE B 1 72 ? 24.368 10.535 16.955 1.00 35.35 72 PHE B C 1
ATOM 2392 O O . PHE B 1 72 ? 24.207 11.344 16.038 1.00 34.51 72 PHE B O 1
ATOM 2400 N N . SER B 1 73 ? 25.548 10.004 17.258 1.00 35.66 73 SER B N 1
ATOM 2401 C CA . SER B 1 73 ? 26.771 10.259 16.490 1.00 36.27 73 SER B CA 1
ATOM 2402 C C . SER B 1 73 ? 27.286 8.892 16.070 1.00 38.41 73 SER B C 1
ATOM 2403 O O . SER B 1 73 ? 27.230 7.932 16.852 1.00 39.16 73 SER B O 1
ATOM 2406 N N . PHE B 1 74 ? 27.778 8.791 14.844 1.00 39.95 74 PHE B N 1
ATOM 2407 C CA . PHE B 1 74 ? 28.295 7.522 14.364 1.00 41.92 74 PHE B CA 1
ATOM 2408 C C . PHE B 1 74 ? 29.499 7.721 13.436 1.00 43.69 74 PHE B C 1
ATOM 2409 O O . PHE B 1 74 ? 29.820 8.844 13.013 1.00 44.49 74 PHE B O 1
ATOM 2417 N N . PHE B 1 75 ? 30.201 6.629 13.182 1.00 44.03 75 PHE B N 1
ATOM 2418 C CA . PHE B 1 75 ? 31.361 6.651 12.314 1.00 44.82 75 PHE B CA 1
ATOM 2419 C C . PHE B 1 75 ? 31.466 5.248 11.706 1.00 44.13 75 PHE B C 1
ATOM 2420 O O . PHE B 1 75 ? 30.812 4.309 12.188 1.00 41.90 75 PHE B O 1
ATOM 2428 N N . MET B 1 76 ? 32.162 5.132 10.578 1.00 44.04 76 MET B N 1
ATOM 2429 C CA . MET B 1 76 ? 32.333 3.842 9.920 1.00 45.81 76 MET B CA 1
ATOM 2430 C C . MET B 1 76 ? 33.780 3.649 9.491 1.00 47.37 76 MET B C 1
ATOM 2431 O O . MET B 1 76 ? 34.514 4.628 9.309 1.00 46.05 76 MET B O 1
ATOM 2436 N N . GLU B 1 77 ? 34.200 2.385 9.426 1.00 49.64 77 GLU B N 1
ATOM 2437 C CA . GLU B 1 77 ? 35.557 2.019 9.038 1.00 52.45 77 GLU B CA 1
ATOM 2438 C C . GLU B 1 77 ? 35.559 0.873 8.036 1.00 52.51 77 GLU B C 1
ATOM 2439 O O . GLU B 1 77 ? 34.806 -0.099 8.182 1.00 50.78 77 GLU B O 1
ATOM 2445 N N . THR B 1 78 ? 36.427 0.994 7.033 1.00 52.70 78 THR B N 1
ATOM 2446 C CA . THR B 1 78 ? 36.554 -0.005 5.975 1.00 50.86 78 THR B CA 1
ATOM 2447 C C . THR B 1 78 ? 37.991 -0.276 5.508 1.00 51.98 78 THR B C 1
ATOM 2448 O O . THR B 1 78 ? 38.834 0.632 5.456 1.00 51.19 78 THR B O 1
ATOM 2452 N N . SER B 1 79 ? 38.272 -1.544 5.226 1.00 52.50 79 SER B N 1
ATOM 2453 C CA . SER B 1 79 ? 39.592 -1.951 4.757 1.00 54.80 79 SER B CA 1
ATOM 2454 C C . SER B 1 79 ? 39.590 -1.876 3.210 1.00 56.35 79 SER B C 1
ATOM 2455 O O . SER B 1 79 ? 40.656 -1.821 2.580 1.00 58.50 79 SER B O 1
ATOM 2458 N N . ALA B 1 80 ? 38.392 -1.896 2.616 1.00 54.73 80 ALA B N 1
ATOM 2459 C CA . ALA B 1 80 ? 38.229 -1.826 1.167 1.00 52.41 80 ALA B CA 1
ATOM 2460 C C . ALA B 1 80 ? 38.203 -0.352 0.729 1.00 52.56 80 ALA B C 1
ATOM 2461 O O . ALA B 1 80 ? 38.433 0.554 1.538 1.00 52.31 80 ALA B O 1
ATOM 2463 N N . ASN B 1 81 ? 37.944 -0.113 -0.552 1.00 53.23 81 ASN B N 1
ATOM 2464 C CA . ASN B 1 81 ? 37.898 1.247 -1.092 1.00 53.32 81 ASN B CA 1
ATOM 2465 C C . ASN B 1 81 ? 36.626 2.010 -0.696 1.00 52.23 81 ASN B C 1
ATOM 2466 O O . ASN B 1 81 ? 35.505 1.577 -1.011 1.00 51.83 81 ASN B O 1
ATOM 2471 N N . PRO B 1 82 ? 36.787 3.184 -0.049 1.00 50.87 82 PRO B N 1
ATOM 2472 C CA . PRO B 1 82 ? 35.672 4.034 0.396 1.00 51.12 82 PRO B CA 1
ATOM 2473 C C . PRO B 1 82 ? 34.496 4.137 -0.590 1.00 52.14 82 PRO B C 1
ATOM 2474 O O . PRO B 1 82 ? 33.328 3.929 -0.222 1.00 50.58 82 PRO B O 1
ATOM 2478 N N . LYS B 1 83 ? 34.811 4.408 -1.852 1.00 52.48 83 LYS B N 1
ATOM 2479 C CA . LYS B 1 83 ? 33.782 4.535 -2.879 1.00 54.49 83 LYS B CA 1
ATOM 2480 C C . LYS B 1 83 ? 32.984 3.250 -3.116 1.00 54.46 83 LYS B C 1
ATOM 2481 O O . LYS B 1 83 ? 31.830 3.315 -3.534 1.00 55.99 83 LYS B O 1
ATOM 2483 N N . ALA B 1 84 ? 33.579 2.095 -2.829 1.00 54.00 84 ALA B N 1
ATOM 2484 C CA . ALA B 1 84 ? 32.888 0.818 -3.037 1.00 54.49 84 ALA B CA 1
ATOM 2485 C C . ALA B 1 84 ? 32.425 0.021 -1.798 1.00 54.09 84 ALA B C 1
ATOM 2486 O O . ALA B 1 84 ? 31.918 -1.099 -1.938 1.00 55.01 84 ALA B O 1
ATOM 2488 N N . ALA B 1 85 ? 32.568 0.579 -0.600 1.00 53.65 85 ALA B N 1
ATOM 2489 C CA . ALA B 1 85 ? 32.140 -0.144 0.609 1.00 52.00 85 ALA B CA 1
ATOM 2490 C C . ALA B 1 85 ? 30.616 -0.074 0.802 1.00 49.05 85 ALA B C 1
ATOM 2491 O O . ALA B 1 85 ? 29.996 0.966 0.555 1.00 45.69 85 ALA B O 1
ATOM 2493 N N . THR B 1 86 ? 30.021 -1.196 1.205 1.00 46.67 86 THR B N 1
ATOM 2494 C CA . THR B 1 86 ? 28.573 -1.292 1.436 1.00 46.92 86 THR B CA 1
ATOM 2495 C C . THR B 1 86 ? 28.311 -1.568 2.937 1.00 46.47 86 THR B C 1
ATOM 2496 O O . THR B 1 86 ? 29.267 -1.847 3.668 1.00 45.41 86 THR B O 1
ATOM 2500 N N . ASP B 1 87 ? 27.082 -1.410 3.448 1.00 45.35 87 ASP B N 1
ATOM 2501 C CA . ASP B 1 87 ? 25.868 -0.997 2.736 1.00 43.58 87 ASP B CA 1
ATOM 2502 C C . ASP B 1 87 ? 25.289 0.254 3.416 1.00 43.19 87 ASP B C 1
ATOM 2503 O O . ASP B 1 87 ? 24.591 1.057 2.783 1.00 41.94 87 ASP B O 1
ATOM 2508 N N . GLY B 1 88 ? 25.622 0.429 4.698 1.00 42.93 88 GLY B N 1
ATOM 2509 C CA . GLY B 1 88 ? 25.146 1.573 5.467 1.00 41.45 88 GLY B CA 1
ATOM 2510 C C . GLY B 1 88 ? 24.484 1.150 6.771 1.00 40.37 88 GLY B C 1
ATOM 2511 O O . GLY B 1 88 ? 24.673 0.018 7.237 1.00 39.57 88 GLY B O 1
ATOM 2512 N N . LEU B 1 89 ? 23.727 2.061 7.370 1.00 39.31 89 LEU B N 1
ATOM 2513 C CA . LEU B 1 89 ? 23.029 1.793 8.620 1.00 39.26 89 LEU B CA 1
ATOM 2514 C C . LEU B 1 89 ? 21.691 2.543 8.593 1.00 39.82 89 LEU B C 1
ATOM 2515 O O . LEU B 1 89 ? 21.507 3.467 7.790 1.00 40.23 89 LEU B O 1
ATOM 2520 N N . THR B 1 90 ? 20.772 2.158 9.480 1.00 40.66 90 THR B N 1
ATOM 2521 C CA . THR B 1 90 ? 19.443 2.782 9.569 1.00 39.13 90 THR B CA 1
ATOM 2522 C C . THR B 1 90 ? 18.964 2.944 11.012 1.00 39.04 90 THR B C 1
ATOM 2523 O O . THR B 1 90 ? 19.450 2.278 11.947 1.00 36.90 90 THR B O 1
ATOM 2527 N N . PHE B 1 91 ? 17.990 3.829 11.170 1.00 39.24 91 PHE B N 1
ATOM 2528 C CA . PHE B 1 91 ? 17.375 4.097 12.455 1.00 37.57 91 PHE B CA 1
ATOM 2529 C C . PHE B 1 91 ? 15.941 3.705 12.068 1.00 38.32 91 PHE B C 1
ATOM 2530 O O . PHE B 1 91 ? 15.430 4.188 11.049 1.00 39.33 91 PHE B O 1
ATOM 2538 N N . PHE B 1 92 ? 15.297 2.828 12.830 1.00 36.40 92 PHE B N 1
ATOM 2539 C CA . PHE B 1 92 ? 13.937 2.428 12.474 1.00 35.27 92 PHE B CA 1
ATOM 2540 C C . PHE B 1 92 ? 12.937 2.157 13.614 1.00 35.35 92 PHE B C 1
ATOM 2541 O O . PHE B 1 92 ? 13.320 1.949 14.771 1.00 34.11 92 PHE B O 1
ATOM 2549 N N . LEU B 1 93 ? 11.661 2.097 13.227 1.00 34.54 93 LEU B N 1
ATOM 2550 C CA . LEU B 1 93 ? 10.518 1.842 14.100 1.00 32.93 93 LEU B CA 1
ATOM 2551 C C . LEU B 1 93 ? 9.844 0.637 13.436 1.00 35.21 93 LEU B C 1
ATOM 2552 O O . LEU B 1 93 ? 9.579 0.679 12.232 1.00 35.03 93 LEU B O 1
ATOM 2557 N N . ALA B 1 94 ? 9.605 -0.434 14.193 1.00 34.37 94 ALA B N 1
ATOM 2558 C CA . ALA B 1 94 ? 8.967 -1.659 13.683 1.00 34.54 94 ALA B CA 1
ATOM 2559 C C . ALA B 1 94 ? 8.332 -2.413 14.853 1.00 36.56 94 ALA B C 1
ATOM 2560 O O . ALA B 1 94 ? 8.467 -1.991 15.997 1.00 37.29 94 ALA B O 1
ATOM 2562 N N . PRO B 1 95 ? 7.542 -3.467 14.581 1.00 37.96 95 PRO B N 1
ATOM 2563 C CA . PRO B 1 95 ? 6.944 -4.203 15.710 1.00 38.93 95 PRO B CA 1
ATOM 2564 C C . PRO B 1 95 ? 8.050 -4.790 16.596 1.00 38.71 95 PRO B C 1
ATOM 2565 O O . PRO B 1 95 ? 9.041 -5.309 16.089 1.00 38.63 95 PRO B O 1
ATOM 2569 N N . PRO B 1 96 ? 7.867 -4.763 17.926 1.00 38.23 96 PRO B N 1
ATOM 2570 C CA . PRO B 1 96 ? 8.852 -5.276 18.884 1.00 39.30 96 PRO B CA 1
ATOM 2571 C C . PRO B 1 96 ? 9.359 -6.685 18.601 1.00 39.45 96 PRO B C 1
ATOM 2572 O O . PRO B 1 96 ? 10.526 -7.006 18.833 1.00 37.17 96 PRO B O 1
ATOM 2576 N N . ASP B 1 97 ? 8.491 -7.519 18.058 1.00 42.29 97 ASP B N 1
ATOM 2577 C CA . ASP B 1 97 ? 8.883 -8.891 17.757 1.00 48.53 97 ASP B CA 1
ATOM 2578 C C . ASP B 1 97 ? 9.391 -9.198 16.334 1.00 47.84 97 ASP B C 1
ATOM 2579 O O . ASP B 1 97 ? 9.543 -10.369 15.978 1.00 48.37 97 ASP B O 1
ATOM 2584 N N . SER B 1 98 ? 9.651 -8.177 15.521 1.00 46.30 98 SER B N 1
ATOM 2585 C CA . SER B 1 98 ? 10.130 -8.437 14.163 1.00 45.55 98 SER B CA 1
ATOM 2586 C C . SER B 1 98 ? 11.476 -9.165 14.169 1.00 47.65 98 SER B C 1
ATOM 2587 O O . SER B 1 98 ? 12.334 -8.929 15.036 1.00 48.61 98 SER B O 1
ATOM 2590 N N . PRO B 1 99 ? 11.642 -10.132 13.252 1.00 48.73 99 PRO B N 1
ATOM 2591 C CA . PRO B 1 99 ? 12.885 -10.905 13.159 1.00 47.27 99 PRO B CA 1
ATOM 2592 C C . PRO B 1 99 ? 13.906 -10.271 12.208 1.00 45.01 99 PRO B C 1
ATOM 2593 O O . PRO B 1 99 ? 13.594 -9.343 11.452 1.00 42.60 99 PRO B O 1
ATOM 2597 N N . LEU B 1 100 ? 15.138 -10.753 12.288 1.00 43.80 100 LEU B N 1
ATOM 2598 C CA . LEU B 1 100 ? 16.205 -10.252 11.437 1.00 44.34 100 LEU B CA 1
ATOM 2599 C C . LEU B 1 100 ? 15.857 -10.739 10.015 1.00 46.28 100 LEU B C 1
ATOM 2600 O O . LEU B 1 100 ? 15.569 -11.924 9.795 1.00 44.89 100 LEU B O 1
ATOM 2605 N N . ARG B 1 101 ? 15.782 -9.808 9.075 1.00 48.14 101 ARG B N 1
ATOM 2606 C CA . ARG B 1 101 ? 15.457 -10.158 7.706 1.00 48.89 101 ARG B CA 1
ATOM 2607 C C . ARG B 1 101 ? 16.748 -10.432 6.901 1.00 51.60 101 ARG B C 1
ATOM 2608 O O . ARG B 1 101 ? 17.685 -11.061 7.410 1.00 52.57 101 ARG B O 1
ATOM 2616 N N . ARG B 1 102 ? 16.815 -9.956 5.661 1.00 52.85 102 ARG B N 1
ATOM 2617 C CA . ARG B 1 102 ? 17.988 -10.168 4.816 1.00 52.48 102 ARG B CA 1
ATOM 2618 C C . ARG B 1 102 ? 18.969 -9.004 4.903 1.00 51.07 102 ARG B C 1
ATOM 2619 O O . ARG B 1 102 ? 18.561 -7.842 4.907 1.00 49.85 102 ARG B O 1
ATOM 2627 N N . ALA B 1 103 ? 20.259 -9.326 4.959 1.00 49.34 103 ALA B N 1
ATOM 2628 C CA . ALA B 1 103 ? 21.310 -8.321 5.051 1.00 48.84 103 ALA B CA 1
ATOM 2629 C C . ALA B 1 103 ? 21.713 -7.717 3.699 1.00 49.22 103 ALA B C 1
ATOM 2630 O O . ALA B 1 103 ? 20.909 -7.666 2.758 1.00 49.48 103 ALA B O 1
ATOM 2632 N N . GLY B 1 104 ? 22.961 -7.262 3.611 1.00 48.81 104 GLY B N 1
ATOM 2633 C CA . GLY B 1 104 ? 23.450 -6.666 2.385 1.00 49.07 104 GLY B CA 1
ATOM 2634 C C . GLY B 1 104 ? 22.736 -5.347 2.165 1.00 48.87 104 GLY B C 1
ATOM 2635 O O . GLY B 1 104 ? 22.635 -4.532 3.089 1.00 48.26 104 GLY B O 1
ATOM 2636 N N . GLY B 1 105 ? 22.214 -5.154 0.953 1.00 48.40 105 GLY B N 1
ATOM 2637 C CA . GLY B 1 105 ? 21.502 -3.928 0.622 1.00 46.24 105 GLY B CA 1
ATOM 2638 C C . GLY B 1 105 ? 20.111 -3.829 1.239 1.00 45.75 105 GLY B C 1
ATOM 2639 O O . GLY B 1 105 ? 19.417 -2.823 1.042 1.00 44.35 105 GLY B O 1
ATOM 2640 N N . TYR B 1 106 ? 19.686 -4.868 1.962 1.00 44.33 106 TYR B N 1
ATOM 2641 C CA . TYR B 1 106 ? 18.367 -4.879 2.602 1.00 45.60 106 TYR B CA 1
ATOM 2642 C C . TYR B 1 106 ? 18.344 -4.437 4.079 1.00 44.16 106 TYR B C 1
ATOM 2643 O O . TYR B 1 106 ? 17.289 -4.430 4.721 1.00 42.30 106 TYR B O 1
ATOM 2652 N N . PHE B 1 107 ? 19.513 -4.072 4.598 1.00 41.79 107 PHE B N 1
ATOM 2653 C CA . PHE B 1 107 ? 19.665 -3.619 5.974 1.00 43.64 107 PHE B CA 1
ATOM 2654 C C . PHE B 1 107 ? 19.057 -4.527 7.048 1.00 42.97 107 PHE B C 1
ATOM 2655 O O . PHE B 1 107 ? 18.747 -4.067 8.144 1.00 43.61 107 PHE B O 1
ATOM 2663 N N . GLY B 1 108 ? 18.876 -5.806 6.741 1.00 42.21 108 GLY B N 1
ATOM 2664 C CA . GLY B 1 108 ? 18.303 -6.726 7.710 1.00 39.54 108 GLY B CA 1
ATOM 2665 C C . GLY B 1 108 ? 16.844 -6.458 8.031 1.00 39.72 108 GLY B C 1
ATOM 2666 O O . GLY B 1 108 ? 16.274 -7.161 8.859 1.00 41.14 108 GLY B O 1
ATOM 2667 N N . LEU B 1 109 ? 16.226 -5.497 7.346 1.00 38.51 109 LEU B N 1
ATOM 2668 C CA . LEU B 1 109 ? 14.820 -5.145 7.571 1.00 41.02 109 LEU B CA 1
ATOM 2669 C C . LEU B 1 109 ? 13.834 -5.702 6.535 1.00 44.57 109 LEU B C 1
ATOM 2670 O O . LEU B 1 109 ? 12.669 -5.940 6.858 1.00 43.36 109 LEU B O 1
ATOM 2675 N N . PHE B 1 110 ? 14.295 -5.884 5.292 1.00 46.93 110 PHE B N 1
ATOM 2676 C CA . PHE B 1 110 ? 13.440 -6.402 4.214 1.00 46.85 110 PHE B CA 1
ATOM 2677 C C . PHE B 1 110 ? 13.903 -7.705 3.559 1.00 48.75 110 PHE B C 1
ATOM 2678 O O . PHE B 1 110 ? 15.086 -8.052 3.612 1.00 48.91 110 PHE B O 1
ATOM 2686 N N . ASN B 1 111 ? 12.956 -8.416 2.939 1.00 51.40 111 ASN B N 1
ATOM 2687 C CA . ASN B 1 111 ? 13.229 -9.692 2.250 1.00 53.94 111 ASN B CA 1
ATOM 2688 C C . ASN B 1 111 ? 13.747 -9.464 0.825 1.00 53.78 111 ASN B C 1
ATOM 2689 O O . ASN B 1 111 ? 14.648 -10.168 0.362 1.00 53.07 111 ASN B O 1
ATOM 2694 N N . ASP B 1 112 ? 13.122 -8.511 0.125 1.00 55.37 112 ASP B N 1
ATOM 2695 C CA . ASP B 1 112 ? 13.468 -8.154 -1.259 1.00 56.36 112 ASP B CA 1
ATOM 2696 C C . ASP B 1 112 ? 13.030 -6.728 -1.624 1.00 56.08 112 ASP B C 1
ATOM 2697 O O . ASP B 1 112 ? 12.671 -5.938 -0.746 1.00 53.90 112 ASP B O 1
ATOM 2702 N N . THR B 1 113 ? 12.997 -6.431 -2.925 1.00 55.23 113 THR B N 1
ATOM 2703 C CA . THR B 1 113 ? 12.603 -5.102 -3.408 1.00 56.38 113 THR B CA 1
ATOM 2704 C C . THR B 1 113 ? 11.097 -4.796 -3.460 1.00 56.01 113 THR B C 1
ATOM 2705 O O . THR B 1 113 ? 10.712 -3.633 -3.604 1.00 55.60 113 THR B O 1
ATOM 2709 N N . LYS B 1 114 ? 10.250 -5.823 -3.367 1.00 56.06 114 LYS B N 1
ATOM 2710 C CA . LYS B 1 114 ? 8.799 -5.614 -3.410 1.00 56.46 114 LYS B CA 1
ATOM 2711 C C . LYS B 1 114 ? 8.318 -4.887 -2.154 1.00 56.15 114 LYS B C 1
ATOM 2712 O O . LYS B 1 114 ? 8.747 -5.217 -1.051 1.00 57.19 114 LYS B O 1
ATOM 2714 N N . CYS B 1 115 ? 7.481 -3.869 -2.327 1.00 54.89 115 CYS B N 1
ATOM 2715 C CA . CYS B 1 115 ? 6.952 -3.112 -1.195 1.00 55.86 115 CYS B CA 1
ATOM 2716 C C . CYS B 1 115 ? 5.801 -3.929 -0.609 1.00 57.79 115 CYS B C 1
ATOM 2717 O O . CYS B 1 115 ? 5.086 -4.596 -1.359 1.00 59.22 115 CYS B O 1
ATOM 2720 N N . ASP B 1 116 ? 5.627 -3.893 0.715 1.00 58.97 117 ASP B N 1
ATOM 2721 C CA . ASP B 1 116 ? 4.552 -4.645 1.387 1.00 58.15 117 ASP B CA 1
ATOM 2722 C C . ASP B 1 116 ? 4.180 -3.957 2.703 1.00 57.47 117 ASP B C 1
ATOM 2723 O O . ASP B 1 116 ? 5.036 -3.772 3.575 1.00 57.22 117 ASP B O 1
ATOM 2728 N N . SER B 1 117 ? 2.895 -3.637 2.862 1.00 55.59 118 SER B N 1
ATOM 2729 C CA . SER B 1 117 ? 2.389 -2.973 4.067 1.00 53.93 118 SER B CA 1
ATOM 2730 C C . SER B 1 117 ? 2.471 -3.829 5.352 1.00 52.66 118 SER B C 1
AT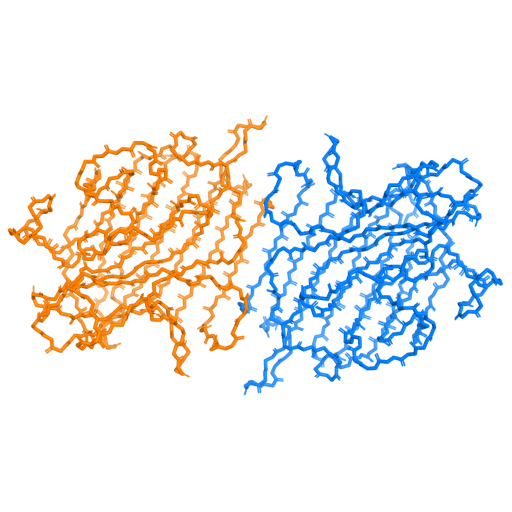OM 2731 O O . SER B 1 117 ? 2.241 -3.337 6.459 1.00 50.28 118 SER B O 1
ATOM 2734 N N . SER B 1 118 ? 2.798 -5.104 5.184 1.00 52.14 119 SER B N 1
ATOM 2735 C CA . SER B 1 118 ? 2.927 -6.067 6.275 1.00 51.41 119 SER B CA 1
ATOM 2736 C C . SER B 1 118 ? 4.234 -5.889 7.075 1.00 51.15 119 SER B C 1
ATOM 2737 O O . SER B 1 118 ? 4.397 -6.469 8.163 1.00 47.77 119 SER B O 1
ATOM 2740 N N . TYR B 1 119 ? 5.166 -5.116 6.517 1.00 49.85 120 TYR B N 1
ATOM 2741 C CA . TYR B 1 119 ? 6.447 -4.849 7.158 1.00 49.26 120 TYR B CA 1
ATOM 2742 C C . TYR B 1 119 ? 6.224 -3.989 8.398 1.00 48.32 120 TYR B C 1
ATOM 2743 O O . TYR B 1 119 ? 6.779 -4.264 9.465 1.00 48.10 120 TYR B O 1
ATOM 2752 N N . GLN B 1 120 ? 5.382 -2.972 8.254 1.00 46.61 121 GLN B N 1
ATOM 2753 C CA . GLN B 1 120 ? 5.064 -2.053 9.345 1.00 47.36 121 GLN B CA 1
ATOM 2754 C C . GLN B 1 120 ? 6.383 -1.472 9.864 1.00 46.64 121 GLN B C 1
ATOM 2755 O O . GLN B 1 120 ? 6.617 -1.414 11.079 1.00 46.14 121 GLN B O 1
ATOM 2761 N N . THR B 1 121 ? 7.236 -1.055 8.930 1.00 42.09 122 THR B N 1
ATOM 2762 C CA . THR B 1 121 ? 8.535 -0.491 9.253 1.00 38.46 122 THR B CA 1
ATOM 2763 C C . THR B 1 121 ? 8.730 0.913 8.707 1.00 40.14 122 THR B C 1
ATOM 2764 O O . THR B 1 121 ? 8.335 1.192 7.578 1.00 44.68 122 THR B O 1
ATOM 2768 N N . VAL B 1 122 ? 9.313 1.802 9.501 1.00 37.73 123 VAL B N 1
ATOM 2769 C CA . VAL B 1 122 ? 9.568 3.178 9.074 1.00 37.60 123 VAL B CA 1
ATOM 2770 C C . VAL B 1 122 ? 11.020 3.396 9.467 1.00 39.62 123 VAL B C 1
ATOM 2771 O O . VAL B 1 122 ? 11.354 3.430 10.666 1.00 40.41 123 VAL B O 1
ATOM 2775 N N . ALA B 1 123 ? 11.890 3.469 8.464 1.00 37.61 124 ALA B N 1
ATOM 2776 C CA . ALA B 1 123 ? 13.309 3.664 8.711 1.00 35.95 124 ALA B CA 1
ATOM 2777 C C . ALA B 1 123 ? 13.879 4.855 7.990 1.00 37.63 124 ALA B C 1
ATOM 2778 O O . ALA B 1 123 ? 13.274 5.374 7.047 1.00 38.26 124 ALA B O 1
ATOM 2780 N N . VAL B 1 124 ? 14.989 5.350 8.530 1.00 38.38 125 VAL B N 1
ATOM 2781 C CA . VAL B 1 124 ? 15.711 6.483 7.969 1.00 38.17 125 VAL B CA 1
ATOM 2782 C C . VAL B 1 124 ? 17.050 5.769 7.681 1.00 42.08 125 VAL B C 1
ATOM 2783 O O . VAL B 1 124 ? 17.726 5.283 8.612 1.00 44.12 125 VAL B O 1
ATOM 2787 N N . GLU B 1 125 ? 17.338 5.570 6.390 1.00 40.66 126 GLU B N 1
ATOM 2788 C CA . GLU B 1 125 ? 18.563 4.899 5.948 1.00 40.45 126 GLU B CA 1
ATOM 2789 C C . GLU B 1 125 ? 19.712 5.834 5.593 1.00 40.48 126 GLU B C 1
ATOM 2790 O O . GLU B 1 125 ? 19.512 6.985 5.188 1.00 39.48 126 GLU B O 1
ATOM 2796 N N . PHE B 1 126 ? 20.920 5.329 5.805 1.00 41.21 127 PHE B N 1
ATOM 2797 C CA . PHE B 1 126 ? 22.155 6.045 5.521 1.00 41.68 127 PHE B CA 1
ATOM 2798 C C . PHE B 1 126 ? 22.812 5.013 4.615 1.00 44.71 127 PHE B C 1
ATOM 2799 O O . PHE B 1 126 ? 23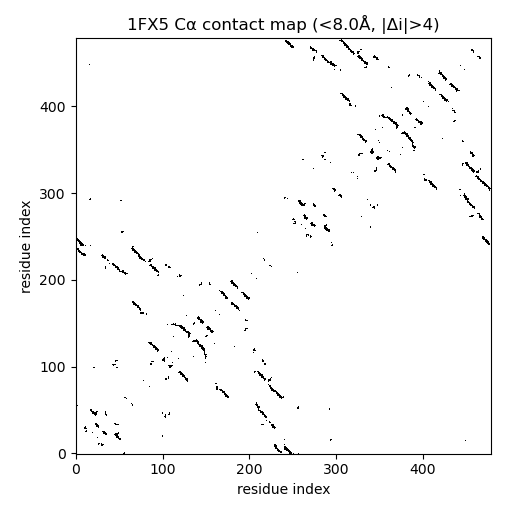.572 4.127 5.059 1.00 43.05 127 PHE B O 1
ATOM 2807 N N . ASP B 1 127 ? 22.308 5.048 3.374 1.00 45.58 128 ASP B N 1
ATOM 2808 C CA . ASP B 1 127 ? 22.696 4.188 2.259 1.00 46.30 128 ASP B CA 1
ATOM 2809 C C . ASP B 1 127 ? 24.030 4.589 1.632 1.00 46.64 128 ASP B C 1
ATOM 2810 O O . ASP B 1 127 ? 24.129 5.627 0.969 1.00 45.37 128 ASP B O 1
ATOM 2815 N N . THR B 1 128 ? 25.044 3.747 1.822 1.00 48.49 129 THR B N 1
ATOM 2816 C CA . THR B 1 128 ? 26.377 4.015 1.282 1.00 50.28 129 THR B CA 1
ATOM 2817 C C . THR B 1 128 ? 26.612 3.625 -0.183 1.00 52.43 129 THR B C 1
ATOM 2818 O O . THR B 1 128 ? 27.496 4.192 -0.825 1.00 54.39 129 THR B O 1
ATOM 2822 N N . ILE B 1 129 ? 25.816 2.702 -0.721 1.00 52.36 130 ILE B N 1
ATOM 2823 C CA . ILE B 1 129 ? 25.991 2.285 -2.108 1.00 53.52 130 ILE B CA 1
ATOM 2824 C C . ILE B 1 129 ? 24.692 2.334 -2.920 1.00 56.48 130 ILE B C 1
ATOM 2825 O O . ILE B 1 129 ? 23.644 1.881 -2.455 1.00 56.84 130 ILE B O 1
ATOM 2830 N N . GLY B 1 130 ? 24.766 2.920 -4.115 1.00 59.04 131 GLY B N 1
ATOM 2831 C CA . GLY B 1 130 ? 23.600 3.025 -4.986 1.00 61.50 131 GLY B CA 1
ATOM 2832 C C . GLY B 1 130 ? 23.733 2.190 -6.263 1.00 62.93 131 GLY B C 1
ATOM 2833 O O . GLY B 1 130 ? 24.442 1.163 -6.299 1.00 62.65 131 GLY B O 1
ATOM 2834 N N . SER B 1 131 ? 23.025 2.608 -7.311 1.00 63.61 132 SER B N 1
ATOM 2835 C CA . SER B 1 131 ? 23.063 1.904 -8.597 1.00 63.57 132 SER B CA 1
ATOM 2836 C C . SER B 1 131 ? 24.378 2.248 -9.300 1.00 61.96 132 SER B C 1
ATOM 2837 O O . SER B 1 131 ? 24.959 3.316 -9.056 1.00 61.85 132 SER B O 1
ATOM 2840 N N . PRO B 1 132 ? 24.845 1.376 -10.211 1.00 61.32 133 PRO B N 1
ATOM 2841 C CA . PRO B 1 132 ? 24.261 0.103 -10.669 1.00 60.32 133 PRO B CA 1
ATOM 2842 C C . PRO B 1 132 ? 24.294 -1.095 -9.703 1.00 59.05 133 PRO B C 1
ATOM 2843 O O . PRO B 1 132 ? 23.656 -2.114 -9.976 1.00 56.91 133 PRO B O 1
ATOM 2847 N N . VAL B 1 133 ? 25.047 -0.990 -8.607 1.00 59.26 134 VAL B N 1
ATOM 2848 C CA . VAL B 1 133 ? 25.141 -2.085 -7.631 1.00 58.57 134 VAL B CA 1
ATOM 2849 C C . VAL B 1 133 ? 23.746 -2.421 -7.071 1.00 58.30 134 VAL B C 1
ATOM 2850 O O . VAL B 1 133 ? 23.338 -3.588 -7.048 1.00 57.49 134 VAL B O 1
ATOM 2854 N N . ASN B 1 134 ? 23.027 -1.406 -6.602 1.00 56.93 135 ASN B N 1
ATOM 2855 C CA . ASN B 1 134 ? 21.684 -1.615 -6.063 1.00 57.97 135 ASN B CA 1
ATOM 2856 C C . ASN B 1 134 ? 20.835 -0.877 -7.083 1.00 58.62 135 ASN B C 1
ATOM 2857 O O . ASN B 1 134 ? 20.756 0.356 -7.053 1.00 60.09 135 ASN B O 1
ATOM 2862 N N . PHE B 1 135 ? 20.230 -1.618 -8.010 1.00 58.57 136 PHE B N 1
ATOM 2863 C CA . PHE B 1 135 ? 19.398 -1.000 -9.054 1.00 58.02 136 PHE B CA 1
ATOM 2864 C C . PHE B 1 135 ? 18.228 -0.113 -8.596 1.00 57.13 136 PHE B C 1
ATOM 2865 O O . PHE B 1 135 ? 17.841 0.811 -9.307 1.00 56.27 136 PHE B O 1
ATOM 2873 N N . TRP B 1 136 ? 17.663 -0.402 -7.428 1.00 55.40 137 TRP B N 1
ATOM 2874 C CA . TRP B 1 136 ? 16.543 0.375 -6.903 1.00 54.72 137 TRP B CA 1
ATOM 2875 C C . TRP B 1 136 ? 16.974 1.738 -6.342 1.00 53.77 137 TRP B C 1
ATOM 2876 O O . TRP B 1 136 ? 16.129 2.581 -6.038 1.00 52.08 137 TRP B O 1
ATOM 2887 N N . ASP B 1 137 ? 18.283 1.952 -6.228 1.00 54.63 138 ASP B N 1
ATOM 2888 C CA . ASP B 1 137 ? 18.859 3.199 -5.697 1.00 56.99 138 ASP B CA 1
ATOM 2889 C C . ASP B 1 137 ? 19.336 4.197 -6.745 1.00 59.07 138 ASP B C 1
ATOM 2890 O O . ASP B 1 137 ? 19.507 3.842 -7.914 1.00 60.87 138 ASP B O 1
ATOM 2895 N N . PRO B 1 138 ? 19.551 5.471 -6.335 1.00 59.75 139 PRO B N 1
ATOM 2896 C CA . PRO B 1 138 ? 20.048 6.533 -7.225 1.00 60.18 139 PRO B CA 1
ATOM 2897 C C . PRO B 1 138 ? 21.544 6.201 -7.480 1.00 62.09 139 PRO B C 1
ATOM 2898 O O . PRO B 1 138 ? 22.118 5.352 -6.780 1.00 62.18 139 PRO B O 1
ATOM 2902 N N . GLY B 1 139 ? 22.179 6.852 -8.453 1.00 62.78 140 GLY B N 1
ATOM 2903 C CA . GLY B 1 139 ? 23.584 6.571 -8.732 1.00 62.13 140 GLY B CA 1
ATOM 2904 C C . GLY B 1 139 ? 24.563 7.292 -7.818 1.00 63.68 140 GLY B C 1
ATOM 2905 O O . GLY B 1 139 ? 25.439 8.016 -8.301 1.00 64.43 140 GLY B O 1
ATOM 2906 N N . PHE B 1 140 ? 24.411 7.115 -6.502 1.00 63.40 141 PHE B N 1
ATOM 2907 C CA . PHE B 1 140 ? 25.284 7.756 -5.497 1.00 61.94 141 PHE B CA 1
ATOM 2908 C C . PHE B 1 140 ? 24.796 7.468 -4.066 1.00 60.35 141 PHE B C 1
ATOM 2909 O O . PHE B 1 140 ? 23.664 7.006 -3.879 1.00 58.60 141 PHE B O 1
ATOM 2917 N N . PRO B 1 141 ? 25.678 7.642 -3.056 1.00 59.54 142 PRO B N 1
ATOM 2918 C CA . PRO B 1 141 ? 25.308 7.411 -1.648 1.00 56.94 142 PRO B CA 1
ATOM 2919 C C . PRO B 1 141 ? 24.264 8.469 -1.264 1.00 54.66 142 PRO B C 1
ATOM 2920 O O . PRO B 1 141 ? 24.365 9.636 -1.665 1.00 52.59 142 PRO B O 1
ATOM 2924 N N . HIS B 1 142 ? 23.309 8.088 -0.428 1.00 51.85 143 HIS B N 1
ATOM 2925 C CA . HIS B 1 142 ? 22.267 9.021 -0.030 1.00 50.11 143 HIS B CA 1
ATOM 2926 C C . HIS B 1 142 ? 21.600 8.666 1.310 1.00 49.86 143 HIS B C 1
ATOM 2927 O O . HIS B 1 142 ? 21.814 7.577 1.869 1.00 49.45 143 HIS B O 1
ATOM 2934 N N . ILE B 1 143 ? 20.769 9.597 1.788 1.00 48.37 144 ILE B N 1
ATOM 2935 C CA . ILE B 1 143 ? 20.018 9.444 3.032 1.00 47.67 144 ILE B CA 1
ATOM 2936 C C . ILE B 1 143 ? 18.559 9.519 2.572 1.00 47.89 144 ILE B C 1
ATOM 2937 O O . ILE B 1 143 ? 18.199 10.381 1.768 1.00 48.40 144 ILE B O 1
ATOM 2942 N N . GLY B 1 144 ? 17.723 8.604 3.034 1.00 48.23 145 GLY B N 1
ATOM 2943 C CA . GLY B 1 144 ? 16.334 8.644 2.620 1.00 45.38 145 GLY B CA 1
ATOM 2944 C C . GLY B 1 144 ? 15.388 8.035 3.620 1.00 43.69 145 GLY B C 1
ATOM 2945 O O . GLY B 1 144 ? 15.809 7.327 4.527 1.00 43.87 145 GLY B O 1
ATOM 2946 N N . ILE B 1 145 ? 14.107 8.333 3.448 1.00 43.20 146 ILE B N 1
ATOM 2947 C CA . ILE B 1 145 ? 13.043 7.834 4.310 1.00 40.15 146 ILE B CA 1
ATOM 2948 C C . ILE B 1 145 ? 12.389 6.625 3.649 1.00 41.23 146 ILE B C 1
ATOM 2949 O O . ILE B 1 145 ? 12.023 6.675 2.474 1.00 43.07 146 ILE B O 1
ATOM 2954 N N . ASP B 1 146 ? 12.307 5.516 4.371 1.00 39.74 147 ASP B N 1
ATOM 2955 C CA . ASP B 1 146 ? 11.701 4.306 3.835 1.00 39.55 147 ASP B CA 1
ATOM 2956 C C . ASP B 1 146 ? 10.419 3.994 4.588 1.00 41.35 147 ASP B C 1
ATOM 2957 O O . ASP B 1 146 ? 10.360 4.114 5.820 1.00 42.10 147 ASP B O 1
ATOM 2962 N N . VAL B 1 147 ? 9.398 3.585 3.848 1.00 41.34 148 VAL B N 1
ATOM 2963 C CA . VAL B 1 147 ? 8.113 3.242 4.424 1.00 43.00 148 VAL B CA 1
ATOM 2964 C C . VAL B 1 147 ? 7.717 1.900 3.803 1.00 46.51 148 VAL B C 1
ATOM 2965 O O . VAL B 1 147 ? 7.481 1.808 2.597 1.00 49.98 148 VAL B O 1
ATOM 2969 N N . ASN B 1 148 ? 7.817 0.844 4.606 1.00 47.42 149 ASN B N 1
ATOM 2970 C CA . ASN B 1 148 ? 7.486 -0.528 4.209 1.00 48.18 149 ASN B CA 1
ATOM 2971 C C . ASN B 1 148 ? 8.200 -1.028 2.957 1.00 49.88 149 ASN B C 1
ATOM 2972 O O . ASN B 1 148 ? 7.835 -2.068 2.397 1.00 50.41 149 ASN B O 1
ATOM 2977 N N . CYS B 1 149 ? 9.253 -0.338 2.542 1.00 50.75 150 CYS B N 1
ATOM 2978 C CA . CYS B 1 149 ? 9.962 -0.767 1.350 1.00 53.53 150 CYS B CA 1
ATOM 2979 C C . CYS B 1 149 ? 11.410 -0.301 1.307 1.00 53.79 150 CYS B C 1
ATOM 2980 O O . CYS B 1 149 ? 11.755 0.726 1.901 1.00 55.83 150 CYS B O 1
ATOM 2983 N N . VAL B 1 150 ? 12.239 -1.031 0.559 1.00 51.67 151 VAL B N 1
ATOM 2984 C CA . VAL B 1 150 ? 13.652 -0.696 0.414 1.00 51.06 151 VAL B CA 1
ATOM 2985 C C . VAL B 1 150 ? 13.792 0.528 -0.534 1.00 51.80 151 VAL B C 1
ATOM 2986 O O . VAL B 1 150 ? 14.884 1.099 -0.669 1.00 50.62 151 VAL B O 1
ATOM 2990 N N . LYS B 1 151 ? 12.681 0.910 -1.184 1.00 51.44 152 LYS B N 1
ATOM 2991 C CA . LYS B 1 151 ? 12.631 2.059 -2.107 1.00 52.30 152 LYS B CA 1
ATOM 2992 C C . LYS B 1 151 ? 12.194 3.267 -1.285 1.00 52.47 152 LYS B C 1
ATOM 2993 O O . LYS B 1 151 ? 11.032 3.347 -0.879 1.00 54.58 152 LYS B O 1
ATOM 2999 N N . SER B 1 152 ? 13.090 4.222 -1.068 1.00 52.94 153 SER B N 1
ATOM 3000 C CA . SER B 1 152 ? 12.765 5.420 -0.286 1.00 52.56 153 SER B CA 1
ATOM 3001 C C . SER B 1 152 ? 11.712 6.281 -0.971 1.00 51.98 153 SER B C 1
ATOM 3002 O O . SER B 1 152 ? 11.779 6.496 -2.180 1.00 54.41 153 SER B O 1
ATOM 3005 N N . ILE B 1 153 ? 10.749 6.783 -0.203 1.00 51.38 154 ILE B N 1
ATOM 3006 C CA . ILE B 1 153 ? 9.701 7.633 -0.771 1.00 50.51 154 ILE B CA 1
ATOM 3007 C C . ILE B 1 153 ? 10.326 9.008 -1.023 1.00 50.98 154 ILE B C 1
ATOM 3008 O O . ILE B 1 153 ? 9.672 9.925 -1.529 1.00 52.44 154 ILE B O 1
ATOM 3013 N N . ASN B 1 154 ? 11.582 9.159 -0.610 1.00 49.51 155 ASN B N 1
ATOM 3014 C CA . ASN B 1 154 ? 12.309 10.403 -0.783 1.00 50.59 155 ASN B CA 1
ATOM 3015 C C . ASN B 1 154 ? 13.743 10.190 -0.299 1.00 51.11 155 ASN B C 1
ATOM 3016 O O . ASN B 1 154 ? 13.965 9.497 0.688 1.00 51.64 155 ASN B O 1
ATOM 3021 N N . ALA B 1 155 ? 14.709 10.745 -1.021 1.00 51.79 156 ALA B N 1
ATOM 3022 C CA . ALA B 1 155 ? 16.121 10.620 -0.674 1.00 52.60 156 ALA B CA 1
ATOM 3023 C C . ALA B 1 155 ? 16.856 11.907 -1.044 1.00 54.98 156 ALA B C 1
ATOM 3024 O O . ALA B 1 155 ? 16.271 12.813 -1.650 1.00 55.13 156 ALA B O 1
ATOM 3026 N N . GLU B 1 156 ? 18.116 12.013 -0.635 1.00 56.72 157 GLU B N 1
ATOM 3027 C CA . GLU B 1 156 ? 18.918 13.195 -0.931 1.00 59.25 157 GLU B CA 1
ATOM 3028 C C . GLU B 1 156 ? 20.378 12.771 -1.042 1.00 59.08 157 GLU B C 1
ATOM 3029 O O . GLU B 1 156 ? 20.786 11.793 -0.408 1.00 59.49 157 GLU B O 1
ATOM 3035 N N . ARG B 1 157 ? 21.159 13.495 -1.847 1.00 58.10 158 ARG B N 1
ATOM 3036 C CA . ARG B 1 157 ? 22.573 13.168 -2.040 1.00 56.17 158 ARG B CA 1
ATOM 3037 C C . ARG B 1 157 ? 23.444 13.256 -0.779 1.00 52.37 158 ARG B C 1
ATOM 3038 O O . ARG B 1 157 ? 23.416 14.255 -0.053 1.00 50.11 158 ARG B O 1
ATOM 3046 N N . TRP B 1 158 ? 24.231 12.207 -0.547 1.00 48.15 159 TRP B N 1
ATOM 3047 C CA . TRP B 1 158 ? 25.112 12.149 0.612 1.00 46.68 159 TRP B CA 1
ATOM 3048 C C . TRP B 1 158 ? 26.548 11.855 0.196 1.00 46.34 159 TRP B C 1
ATOM 3049 O O . TRP B 1 158 ? 26.820 10.859 -0.472 1.00 44.23 159 TRP B O 1
ATOM 3060 N N . ASN B 1 159 ? 27.462 12.734 0.600 1.00 48.59 160 ASN B N 1
ATOM 3061 C CA . ASN B 1 159 ? 28.881 12.584 0.289 1.00 51.52 160 ASN B CA 1
ATOM 3062 C C . ASN B 1 159 ? 29.580 11.878 1.453 1.00 50.71 160 ASN 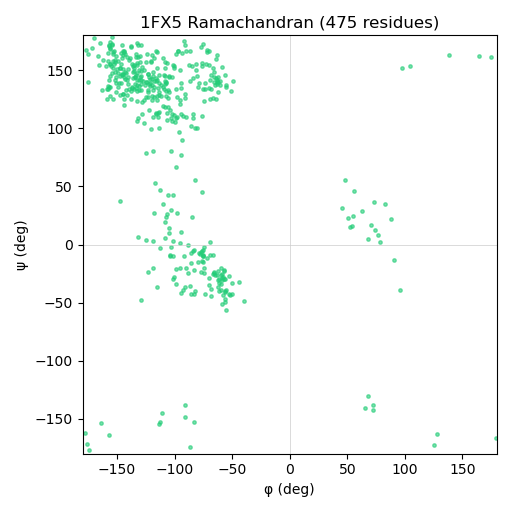B C 1
ATOM 3063 O O . ASN B 1 159 ? 30.272 12.515 2.248 1.00 50.52 160 ASN B O 1
ATOM 3068 N N . LYS B 1 160 ? 29.401 10.559 1.531 1.00 48.25 161 LYS B N 1
ATOM 3069 C CA . LYS B 1 160 ? 29.989 9.734 2.587 1.00 46.84 161 LYS B CA 1
ATOM 3070 C C . LYS B 1 160 ? 31.488 9.892 2.877 1.00 47.15 161 LYS B C 1
ATOM 3071 O O . LYS B 1 160 ? 32.297 10.047 1.966 1.00 49.12 161 LYS B O 1
ATOM 3077 N N . ARG B 1 161 ? 31.837 9.851 4.162 1.00 46.45 162 ARG B N 1
ATOM 3078 C CA . ARG B 1 161 ? 33.222 9.978 4.633 1.00 45.77 162 ARG B CA 1
ATOM 3079 C C . ARG B 1 161 ? 33.490 8.818 5.586 1.00 47.19 162 ARG B C 1
ATOM 3080 O O . ARG B 1 161 ? 32.563 8.326 6.234 1.00 49.52 162 ARG B O 1
ATOM 3088 N N . TYR B 1 162 ? 34.730 8.344 5.646 1.00 47.16 163 TYR B N 1
ATOM 3089 C CA . TYR B 1 162 ? 35.064 7.231 6.531 1.00 47.84 163 TYR B CA 1
ATOM 3090 C C . TYR B 1 162 ? 36.122 7.625 7.564 1.00 48.53 163 TYR B C 1
ATOM 3091 O O . TYR B 1 162 ? 36.782 8.654 7.411 1.00 46.97 163 TYR B O 1
ATOM 3100 N N . GLY B 1 163 ? 36.234 6.815 8.623 1.00 50.04 164 GLY B N 1
ATOM 3101 C CA . GLY B 1 163 ? 37.196 7.055 9.691 1.00 51.70 164 GLY B CA 1
ATOM 3102 C C . GLY B 1 163 ? 36.664 7.755 10.934 1.00 52.63 164 GLY B C 1
ATOM 3103 O O . GLY B 1 163 ? 35.722 8.568 10.876 1.00 50.09 164 GLY B O 1
ATOM 3104 N N . LEU B 1 164 ? 37.306 7.462 12.063 1.00 54.35 165 LEU B N 1
ATOM 3105 C CA . LEU B 1 164 ? 36.935 8.040 13.361 1.00 57.05 165 LEU B CA 1
ATOM 3106 C C . LEU B 1 164 ? 37.030 9.579 13.356 1.00 57.28 165 LEU B C 1
ATOM 3107 O O . LEU B 1 164 ? 36.332 10.265 14.116 1.00 57.19 165 LEU B O 1
ATOM 3112 N N . ASN B 1 165 ? 37.888 10.117 12.491 1.00 56.38 166 ASN B N 1
ATOM 3113 C CA . ASN B 1 165 ? 38.070 11.563 12.382 1.00 55.15 166 ASN B CA 1
ATOM 3114 C C . ASN B 1 165 ? 36.914 12.199 11.607 1.00 52.88 166 ASN B C 1
ATOM 3115 O O . ASN B 1 165 ? 36.819 13.420 11.492 1.00 51.81 166 ASN B O 1
ATOM 3120 N N . ASN B 1 166 ? 36.037 11.364 11.066 1.00 50.79 167 ASN B N 1
ATOM 3121 C CA . ASN B 1 166 ? 34.900 11.870 10.320 1.00 51.40 167 ASN B CA 1
ATOM 3122 C C . ASN B 1 166 ? 33.591 11.471 10.999 1.00 51.81 167 ASN B C 1
ATOM 3123 O O . ASN B 1 166 ? 32.712 10.883 10.364 1.00 53.61 167 ASN B O 1
ATOM 3128 N N . VAL B 1 167 ? 33.464 11.776 12.289 1.00 50.61 168 VAL B N 1
ATOM 3129 C CA . VAL B 1 167 ? 32.249 11.436 13.036 1.00 47.75 168 VAL B CA 1
ATOM 3130 C C . VAL B 1 167 ? 31.066 12.250 12.481 1.00 46.78 168 VAL B C 1
ATOM 3131 O O . VAL B 1 167 ? 31.233 13.418 12.087 1.00 47.05 168 VAL B O 1
ATOM 3135 N N . ALA B 1 168 ? 29.902 11.612 12.370 1.00 45.13 169 ALA B N 1
ATOM 3136 C CA . ALA B 1 168 ? 28.700 12.283 11.861 1.00 45.03 169 ALA B CA 1
ATOM 3137 C C . ALA B 1 168 ? 27.680 12.534 12.990 1.00 44.54 169 ALA B C 1
ATOM 3138 O O . ALA B 1 168 ? 27.536 11.714 13.901 1.00 44.98 169 ALA B O 1
ATOM 3140 N N . ASN B 1 169 ? 27.027 13.691 12.955 1.00 43.51 170 ASN B N 1
ATOM 3141 C CA . ASN B 1 169 ? 26.024 14.069 13.945 1.00 43.44 170 ASN B CA 1
ATOM 3142 C C . ASN B 1 169 ? 24.662 13.952 13.281 1.00 44.57 170 ASN B C 1
ATOM 3143 O O . ASN B 1 169 ? 24.363 14.672 12.319 1.00 45.22 170 ASN B O 1
ATOM 3148 N N . VAL B 1 170 ? 23.821 13.076 13.810 1.00 43.04 171 VAL B N 1
ATOM 3149 C CA . VAL B 1 170 ? 22.495 12.880 13.254 1.00 40.41 171 VAL B CA 1
ATOM 3150 C C . VAL B 1 170 ? 21.385 13.322 14.210 1.00 41.92 171 VAL B C 1
ATOM 3151 O O . VAL B 1 170 ? 21.511 13.209 15.439 1.00 41.84 171 VAL B O 1
ATOM 3155 N N . GLU B 1 171 ? 20.313 13.843 13.625 1.00 40.95 172 GLU B N 1
ATOM 3156 C CA . GLU B 1 171 ? 19.153 14.311 14.361 1.00 40.83 172 GLU B CA 1
ATOM 3157 C C . GLU B 1 171 ? 17.869 14.019 13.573 1.00 40.82 172 GLU B C 1
ATOM 3158 O O . GLU B 1 171 ? 17.671 14.503 12.452 1.00 39.46 172 GLU B O 1
ATOM 3164 N N . ILE B 1 172 ? 16.986 13.240 14.179 1.00 39.12 173 ILE B N 1
ATOM 3165 C CA . ILE B 1 172 ? 15.735 12.879 13.545 1.00 37.63 173 ILE B CA 1
ATOM 3166 C C . ILE B 1 172 ? 14.592 13.389 14.410 1.00 39.27 173 ILE B C 1
ATOM 3167 O O . ILE B 1 172 ? 14.658 13.324 15.637 1.00 41.31 173 ILE B O 1
ATOM 3172 N N . ILE B 1 173 ? 13.577 13.964 13.782 1.00 38.84 174 ILE B N 1
ATOM 3173 C CA . ILE B 1 173 ? 12.441 14.475 14.525 1.00 38.69 174 ILE B CA 1
ATOM 3174 C C . ILE B 1 173 ? 11.129 14.251 13.784 1.00 40.40 174 ILE B C 1
ATOM 3175 O O . ILE B 1 173 ? 11.076 14.301 12.554 1.00 40.11 174 ILE B O 1
ATOM 3180 N N . TYR B 1 174 ? 10.092 13.929 14.548 1.00 41.29 175 TYR B N 1
ATOM 3181 C CA . TYR B 1 174 ? 8.768 13.680 14.005 1.00 42.18 175 TYR B CA 1
ATOM 3182 C C . TYR B 1 174 ? 7.758 14.530 14.749 1.00 43.86 175 TYR B C 1
ATOM 3183 O O . TYR B 1 174 ? 7.517 14.314 15.935 1.00 45.35 175 TYR B O 1
ATOM 3192 N N . GLU B 1 175 ? 7.176 15.506 14.068 1.00 45.35 176 GLU B N 1
ATOM 3193 C CA . GLU B 1 175 ? 6.193 16.371 14.702 1.00 48.32 176 GLU B CA 1
ATOM 3194 C C . GLU B 1 175 ? 4.811 15.854 14.303 1.00 49.41 176 GLU B C 1
ATOM 3195 O O . GLU B 1 175 ? 4.391 15.987 13.152 1.00 50.29 176 GLU B O 1
ATOM 3201 N N . ALA B 1 176 ? 4.107 15.271 15.265 1.00 50.15 177 ALA B N 1
ATOM 3202 C CA . ALA B 1 176 ? 2.774 14.710 15.054 1.00 51.28 177 ALA B CA 1
ATOM 3203 C C . ALA B 1 176 ? 1.680 15.620 14.483 1.00 52.92 177 ALA B C 1
ATOM 3204 O O . ALA B 1 176 ? 0.870 15.170 13.666 1.00 54.69 177 ALA B O 1
ATOM 3206 N N . SER B 1 177 ? 1.632 16.884 14.896 1.00 53.36 178 SER B N 1
ATOM 3207 C CA . SER B 1 177 ? 0.597 17.788 14.382 1.00 54.73 178 SER B CA 1
ATOM 3208 C C . SER B 1 177 ? 0.638 17.974 12.864 1.00 54.30 178 SER B C 1
ATOM 3209 O O . SER B 1 177 ? -0.408 18.013 12.218 1.00 53.67 178 SER B O 1
ATOM 3212 N N . SER B 1 178 ? 1.848 18.054 12.309 1.00 53.36 179 SER B N 1
ATOM 3213 C CA . SER B 1 178 ? 2.040 18.234 10.879 1.00 49.14 179 SER B CA 1
ATOM 3214 C C . SER B 1 178 ? 2.484 16.955 10.171 1.00 48.77 179 SER B C 1
ATOM 3215 O O . SER B 1 178 ? 2.888 16.999 9.014 1.00 49.53 179 SER B O 1
ATOM 3218 N N . LYS B 1 179 ? 2.443 15.823 10.868 1.00 47.90 180 LYS B N 1
ATOM 3219 C CA . LYS B 1 179 ? 2.850 14.530 10.295 1.00 48.85 180 LYS B CA 1
ATOM 3220 C C . LYS B 1 179 ? 4.182 14.614 9.518 1.00 48.08 180 LYS B C 1
ATOM 3221 O O . LYS B 1 179 ? 4.417 13.840 8.584 1.00 46.75 180 LYS B O 1
ATOM 3227 N N . THR B 1 180 ? 5.066 15.510 9.949 1.00 47.21 181 THR B N 1
ATOM 3228 C CA . THR B 1 180 ? 6.370 15.719 9.310 1.00 47.57 181 THR B CA 1
ATOM 3229 C C . THR B 1 180 ? 7.588 14.971 9.906 1.00 45.45 181 THR B C 1
ATOM 3230 O O . THR B 1 180 ? 7.944 15.181 11.067 1.00 43.94 181 THR B O 1
ATOM 3234 N N . LEU B 1 181 ? 8.248 14.144 9.098 1.00 42.08 182 LEU B N 1
ATOM 3235 C CA . LEU B 1 181 ? 9.418 13.394 9.543 1.00 41.20 182 LEU B CA 1
ATOM 3236 C C . LEU B 1 181 ? 10.701 13.999 8.927 1.00 42.72 182 LEU B C 1
ATOM 3237 O O . LEU B 1 181 ? 10.965 13.832 7.730 1.00 43.77 182 LEU B O 1
ATOM 3242 N N . THR B 1 182 ? 11.500 14.691 9.739 1.00 42.56 183 THR B N 1
ATOM 3243 C CA . THR B 1 182 ? 12.748 15.309 9.266 1.00 43.17 183 THR B CA 1
ATOM 3244 C C . THR B 1 182 ? 14.032 14.677 9.834 1.00 44.46 183 THR B C 1
ATOM 3245 O O . THR B 1 182 ? 14.128 14.407 11.036 1.00 42.93 183 THR B O 1
ATOM 3249 N N . ALA B 1 183 ? 15.026 14.483 8.967 1.00 43.99 184 ALA B N 1
ATOM 3250 C CA . ALA B 1 183 ? 16.311 13.895 9.348 1.00 41.83 184 ALA B CA 1
ATOM 3251 C C . ALA B 1 183 ? 17.434 14.770 8.798 1.00 42.79 184 ALA B C 1
ATOM 3252 O O . ALA B 1 183 ? 17.392 15.178 7.635 1.00 44.54 184 ALA B O 1
ATOM 3254 N N . SER B 1 184 ? 18.422 15.082 9.627 1.00 41.01 185 SER B N 1
ATOM 3255 C CA . SER B 1 184 ? 19.526 15.905 9.180 1.00 41.94 185 SER B CA 1
ATOM 3256 C C . SER B 1 184 ? 20.856 15.348 9.682 1.00 44.19 185 SER B C 1
ATOM 3257 O O . SER B 1 184 ? 20.967 14.917 10.835 1.00 44.53 185 SER B O 1
ATOM 3260 N N . LEU B 1 185 ? 21.838 15.300 8.783 1.00 44.49 186 LEU B N 1
ATOM 3261 C CA . LEU B 1 185 ? 23.171 14.801 9.082 1.00 41.37 186 LEU B CA 1
ATOM 3262 C C . LEU B 1 185 ? 24.151 15.969 8.969 1.00 42.06 186 LEU B C 1
ATOM 3263 O O . LEU B 1 185 ? 24.083 16.756 8.022 1.00 41.99 186 LEU B O 1
ATOM 3268 N N . THR B 1 186 ? 25.042 16.084 9.946 1.00 42.60 187 THR B N 1
ATOM 3269 C CA . THR B 1 186 ? 26.038 17.148 9.982 1.00 43.19 187 THR B CA 1
ATOM 3270 C C . THR B 1 186 ? 27.432 16.680 10.385 1.00 45.95 187 THR B C 1
ATOM 3271 O O . THR B 1 186 ? 27.603 15.870 11.300 1.00 45.85 187 THR B O 1
ATOM 3275 N N . TYR B 1 187 ? 28.425 17.157 9.647 1.00 48.87 188 TYR B N 1
ATOM 3276 C CA . TYR B 1 187 ? 29.814 16.814 9.911 1.00 49.84 188 TYR B CA 1
ATOM 3277 C C . TYR B 1 187 ? 30.356 18.047 10.621 1.00 52.82 188 TYR B C 1
ATOM 3278 O O . TYR B 1 187 ? 30.509 19.108 10.009 1.00 55.02 188 TYR B O 1
ATOM 3287 N N . PRO B 1 188 ? 30.574 17.951 11.939 1.00 55.00 189 PRO B N 1
ATOM 3288 C CA . PRO B 1 188 ? 31.093 19.111 12.674 1.00 57.73 189 PRO B CA 1
ATOM 3289 C C . PRO B 1 188 ? 32.501 19.621 12.257 1.00 59.36 189 PRO B C 1
ATOM 3290 O O . PRO B 1 188 ? 32.801 20.797 12.477 1.00 60.94 189 PRO B O 1
ATOM 3294 N N . SER B 1 189 ? 33.339 18.775 11.639 1.00 58.61 190 SER B N 1
ATOM 3295 C CA . SER B 1 189 ? 34.685 19.204 11.224 1.00 58.49 190 SER B CA 1
ATOM 3296 C C . SER B 1 189 ? 34.632 20.438 10.316 1.00 60.07 190 SER B C 1
ATOM 3297 O O . SER B 1 189 ? 35.244 21.463 10.623 1.00 60.55 190 SER B O 1
ATOM 3300 N N . ASP B 1 190 ? 33.900 20.343 9.205 1.00 60.44 191 ASP B N 1
ATOM 3301 C CA . ASP B 1 190 ? 33.783 21.473 8.280 1.00 61.09 191 ASP B CA 1
ATOM 3302 C C . ASP B 1 190 ? 32.376 22.079 8.225 1.00 61.18 191 ASP B C 1
ATOM 3303 O O . ASP B 1 190 ? 32.145 23.053 7.513 1.00 60.00 191 ASP B O 1
ATOM 3308 N N . GLN B 1 191 ? 31.445 21.478 8.960 1.00 60.61 192 GLN B N 1
ATOM 3309 C CA . GLN B 1 191 ? 30.060 21.933 9.017 1.00 59.97 192 GLN B CA 1
ATOM 3310 C C . GLN B 1 191 ? 29.203 21.664 7.786 1.00 59.84 192 GLN B C 1
ATOM 3311 O O . GLN B 1 191 ? 28.364 22.491 7.421 1.00 61.26 192 GLN B O 1
ATOM 3317 N N . THR B 1 192 ? 29.414 20.521 7.138 1.00 58.28 193 THR B N 1
ATOM 3318 C CA . THR B 1 192 ? 28.626 20.169 5.953 1.00 57.54 193 THR B CA 1
ATOM 3319 C C . THR B 1 192 ? 27.306 19.647 6.535 1.00 57.89 193 THR B C 1
ATOM 3320 O O . THR B 1 192 ? 27.326 18.873 7.496 1.00 58.97 193 THR B O 1
ATOM 3324 N N . SER B 1 193 ? 26.171 20.053 5.972 1.00 57.84 194 SER B N 1
ATOM 3325 C CA . SER B 1 193 ? 24.883 19.602 6.479 1.00 57.55 194 SER B CA 1
ATOM 3326 C C . SER B 1 193 ? 23.860 19.274 5.388 1.00 57.31 194 SER B C 1
ATOM 3327 O O . SER B 1 193 ? 23.679 20.052 4.451 1.00 58.32 194 SER B O 1
ATOM 3330 N N . ILE B 1 194 ? 23.191 18.128 5.519 1.00 55.67 195 ILE B N 1
ATOM 3331 C CA . ILE B 1 194 ? 22.178 17.701 4.547 1.00 54.46 195 ILE B CA 1
ATOM 3332 C C . ILE B 1 194 ? 20.873 17.290 5.226 1.00 54.82 195 ILE B C 1
ATOM 3333 O O . ILE B 1 194 ? 20.887 16.891 6.390 1.00 55.66 195 ILE B O 1
ATOM 3338 N N . SER B 1 195 ? 19.758 17.342 4.494 1.00 54.76 196 SER B N 1
ATOM 3339 C CA . SER B 1 195 ? 18.450 16.979 5.046 1.00 54.44 196 SER B CA 1
ATOM 3340 C C . SER B 1 195 ? 17.468 16.325 4.076 1.00 54.97 196 SER B C 1
ATOM 3341 O O . SER B 1 195 ? 17.653 16.365 2.860 1.00 56.57 196 SER B O 1
ATOM 3344 N N . VAL B 1 196 ? 16.428 15.720 4.643 1.00 52.82 197 VAL B N 1
ATOM 3345 C CA . VAL B 1 196 ? 15.355 15.043 3.911 1.00 52.07 197 VAL B CA 1
ATOM 3346 C C . VAL B 1 196 ? 14.106 15.245 4.765 1.00 52.50 197 VAL B C 1
AT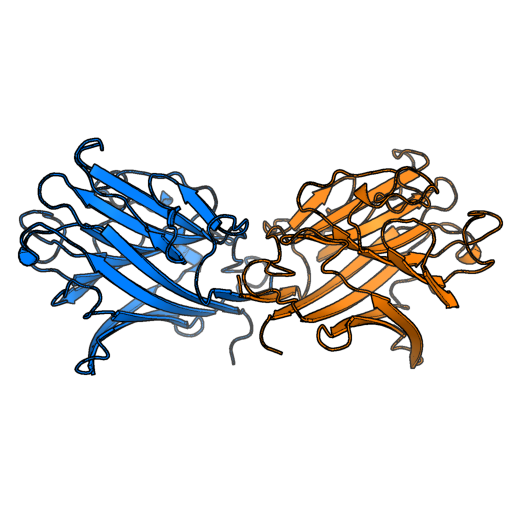OM 3347 O O . VAL B 1 196 ? 14.194 15.394 5.989 1.00 53.17 197 VAL B O 1
ATOM 3351 N N . THR B 1 197 ? 12.946 15.261 4.128 1.00 51.73 198 THR B N 1
ATOM 3352 C CA . THR B 1 197 ? 11.689 15.453 4.838 1.00 51.14 198 THR B CA 1
ATOM 3353 C C . THR B 1 197 ? 10.550 14.855 4.031 1.00 52.23 198 THR B C 1
ATOM 3354 O O . THR B 1 197 ? 10.572 14.873 2.801 1.00 54.55 198 THR B O 1
ATOM 3358 N N . SER B 1 198 ? 9.567 14.301 4.723 1.00 52.61 199 SER B N 1
ATOM 3359 C CA . SER B 1 198 ? 8.409 13.693 4.079 1.00 54.05 199 SER B CA 1
ATOM 3360 C C . SER B 1 198 ? 7.227 13.794 5.033 1.00 54.96 199 SER B C 1
ATOM 3361 O O . SER B 1 198 ? 7.408 13.994 6.235 1.00 54.96 199 SER B O 1
ATOM 3364 N N . ILE B 1 199 ? 6.019 13.747 4.489 1.00 55.26 200 ILE B N 1
ATOM 3365 C CA . ILE B 1 199 ? 4.826 13.822 5.315 1.00 55.50 200 ILE B CA 1
ATOM 3366 C C . ILE B 1 199 ? 4.362 12.374 5.387 1.00 56.82 200 ILE B C 1
ATOM 3367 O O . ILE B 1 199 ? 4.050 11.781 4.353 1.00 59.43 200 ILE B O 1
ATOM 3372 N N . VAL B 1 200 ? 4.435 11.772 6.573 1.00 56.45 201 VAL B N 1
ATOM 3373 C CA . VAL B 1 200 ? 4.014 10.379 6.752 1.00 55.45 201 VAL B CA 1
ATOM 3374 C C . VAL B 1 200 ? 3.132 10.234 7.986 1.00 55.25 201 VAL B C 1
ATOM 3375 O O . VAL B 1 200 ? 3.401 10.832 9.034 1.00 54.28 201 VAL B O 1
ATOM 3379 N N . ASP B 1 201 ? 2.030 9.504 7.813 1.00 55.12 202 ASP B N 1
ATOM 3380 C CA . ASP B 1 201 ? 1.073 9.259 8.877 1.00 53.69 202 ASP B CA 1
ATOM 3381 C C . ASP B 1 201 ? 1.408 7.906 9.502 1.00 53.43 202 ASP B C 1
ATOM 3382 O O . ASP B 1 201 ? 0.996 6.840 9.003 1.00 50.87 202 ASP B O 1
ATOM 3387 N N . LEU B 1 202 ? 2.154 7.968 10.607 1.00 51.30 203 LEU B N 1
ATOM 3388 C CA . LEU B 1 202 ? 2.584 6.787 11.346 1.00 48.38 203 LEU B CA 1
ATOM 3389 C C . LEU B 1 202 ? 1.415 5.947 11.843 1.00 46.42 203 LEU B C 1
ATOM 3390 O O . LEU B 1 202 ? 1.498 4.722 11.877 1.00 44.74 203 LEU B O 1
ATOM 3395 N N . LYS B 1 203 ? 0.295 6.600 12.127 1.00 48.22 204 LYS B N 1
ATOM 3396 C CA . LYS B 1 203 ? -0.894 5.915 12.621 1.00 52.44 204 LYS B CA 1
ATOM 3397 C C . LYS B 1 203 ? -1.436 4.809 11.724 1.00 55.02 204 LYS B C 1
ATOM 3398 O O . LYS B 1 203 ? -2.007 3.839 12.224 1.00 55.57 204 LYS B O 1
ATOM 3404 N N . GLU B 1 204 ? -1.249 4.926 10.410 1.00 58.72 205 GLU B N 1
ATOM 3405 C CA . GLU B 1 204 ? -1.749 3.885 9.511 1.00 61.87 205 GLU B CA 1
ATOM 3406 C C . GLU B 1 204 ? -0.665 2.996 8.894 1.00 59.94 205 GLU B C 1
ATOM 3407 O O . GLU B 1 204 ? -0.888 2.350 7.871 1.00 61.03 205 GLU B O 1
ATOM 3413 N N . ILE B 1 205 ? 0.481 2.913 9.566 1.00 57.81 206 ILE B N 1
ATOM 3414 C CA . ILE B 1 205 ? 1.610 2.102 9.106 1.00 53.86 206 ILE B CA 1
ATOM 3415 C C . ILE B 1 205 ? 2.104 1.189 10.225 1.00 51.63 206 ILE B C 1
ATOM 3416 O O . ILE B 1 205 ? 2.321 -0.014 10.032 1.00 51.10 206 ILE B O 1
ATOM 3421 N N . LEU B 1 206 ? 2.276 1.789 11.400 1.00 48.28 207 LEU B N 1
ATOM 3422 C CA . LEU B 1 206 ? 2.765 1.096 12.594 1.00 44.76 207 LEU B CA 1
ATOM 3423 C C . LEU B 1 206 ? 1.733 0.675 13.629 1.00 41.83 207 LEU B C 1
ATOM 3424 O O . LEU B 1 206 ? 0.633 1.244 13.716 1.00 39.73 207 LEU B O 1
ATOM 3429 N N . PRO B 1 207 ? 2.049 -0.377 14.401 1.00 39.75 208 PRO B N 1
ATOM 3430 C CA . PRO B 1 207 ? 1.099 -0.801 15.429 1.00 39.67 208 PRO B CA 1
ATOM 3431 C C . PRO B 1 207 ? 1.276 0.228 16.565 1.00 39.33 208 PRO B C 1
ATOM 3432 O O . PRO B 1 207 ? 2.187 1.059 16.520 1.00 36.91 208 PRO B O 1
ATOM 3436 N N . GLU B 1 208 ? 0.400 0.211 17.555 1.00 41.42 209 GLU B N 1
ATOM 3437 C CA . GLU B 1 208 ? 0.496 1.157 18.666 1.00 41.21 209 GLU B CA 1
ATOM 3438 C C . GLU B 1 208 ? 1.798 1.091 19.466 1.00 37.98 209 GLU B C 1
ATOM 3439 O O . GLU B 1 208 ? 2.243 2.108 20.020 1.00 37.44 209 GLU B O 1
ATOM 3445 N N . TRP B 1 209 ? 2.353 -0.111 19.592 1.00 35.34 210 TRP B N 1
ATOM 3446 C CA . TRP B 1 209 ? 3.597 -0.322 20.324 1.00 35.24 210 TRP B CA 1
ATOM 3447 C C . TRP B 1 209 ? 4.684 -0.797 19.350 1.00 34.98 210 TRP B C 1
ATOM 3448 O O . TRP B 1 209 ? 4.489 -1.773 18.625 1.00 37.25 210 TRP B O 1
ATOM 3459 N N . VAL B 1 210 ? 5.806 -0.077 19.317 1.00 33.88 211 VAL B N 1
ATOM 3460 C CA . VAL B 1 210 ? 6.943 -0.384 18.450 1.00 31.73 211 VAL B CA 1
ATOM 3461 C C . VAL B 1 210 ? 8.245 -0.333 19.260 1.00 34.90 211 VAL B C 1
ATOM 3462 O O . VAL B 1 210 ? 8.240 0.019 20.440 1.00 37.09 211 VAL B O 1
ATOM 3466 N N . SER B 1 211 ? 9.354 -0.718 18.637 1.00 36.05 212 SER B N 1
ATOM 3467 C CA . SER B 1 211 ? 10.649 -0.693 19.304 1.00 35.49 212 SER B CA 1
ATOM 3468 C C . SER B 1 211 ? 11.521 0.278 18.505 1.00 35.91 212 SER B C 1
ATOM 3469 O O . SER B 1 211 ? 11.254 0.509 17.318 1.00 38.54 212 SER B O 1
ATOM 3472 N N . VAL B 1 212 ? 12.441 0.972 19.162 1.00 33.17 213 VAL B N 1
ATOM 3473 C CA . VAL B 1 212 ? 13.306 1.897 18.435 1.00 31.90 213 VAL B CA 1
ATOM 3474 C C . VAL B 1 212 ? 14.686 1.272 18.421 1.00 32.79 213 VAL B C 1
ATOM 3475 O O . VAL B 1 212 ? 15.070 0.567 19.374 1.00 31.04 213 VAL B O 1
ATOM 3479 N N . GLY B 1 213 ? 15.425 1.484 17.337 1.00 31.22 214 GLY B N 1
ATOM 3480 C CA . GLY B 1 213 ? 16.751 0.902 17.267 1.00 30.67 214 GLY B CA 1
ATOM 3481 C C . GLY B 1 213 ? 17.546 1.163 16.009 1.00 31.25 214 GLY B C 1
ATOM 3482 O O . GLY B 1 213 ? 17.174 1.986 15.164 1.00 30.89 214 GLY B O 1
ATOM 3483 N N . PHE B 1 214 ? 18.618 0.398 15.864 1.00 30.02 215 PHE B N 1
ATOM 3484 C CA . PHE B 1 214 ? 19.498 0.520 14.730 1.00 30.74 215 PHE B CA 1
ATOM 3485 C C . PHE B 1 214 ? 19.782 -0.827 14.051 1.00 33.55 215 PHE B C 1
ATOM 3486 O O . PHE B 1 214 ? 19.561 -1.903 14.635 1.00 32.22 215 PHE B O 1
ATOM 3494 N N . SER B 1 215 ? 20.275 -0.753 12.811 1.00 36.92 216 SER B N 1
ATOM 3495 C CA . SER B 1 215 ? 20.634 -1.934 12.015 1.00 38.75 216 SER B CA 1
ATOM 3496 C C . SER B 1 215 ? 21.864 -1.517 11.188 1.00 41.03 216 SER B C 1
ATOM 3497 O O . SER B 1 215 ? 22.054 -0.323 10.912 1.00 39.30 216 SER B O 1
ATOM 3500 N N . GLY B 1 216 ? 22.717 -2.487 10.854 1.00 44.04 217 GLY B N 1
ATOM 3501 C CA . GLY B 1 216 ? 23.920 -2.232 10.072 1.00 43.31 217 GLY B CA 1
ATOM 3502 C C . GLY B 1 216 ? 24.261 -3.455 9.230 1.00 46.30 217 GLY B C 1
ATOM 3503 O O . GLY B 1 216 ? 24.179 -4.593 9.714 1.00 45.53 217 GLY B O 1
ATOM 3504 N N . SER B 1 217 ? 24.611 -3.244 7.964 1.00 47.07 218 SER B N 1
ATOM 3505 C CA . SER B 1 217 ? 24.950 -4.363 7.086 1.00 48.53 218 SER B CA 1
ATOM 3506 C C . SER B 1 217 ? 26.083 -4.056 6.099 1.00 50.83 218 SER B C 1
ATOM 3507 O O . SER B 1 217 ? 26.449 -2.888 5.871 1.00 50.14 218 SER B O 1
ATOM 3510 N N . THR B 1 218 ? 26.643 -5.119 5.532 1.00 52.48 219 THR B N 1
ATOM 3511 C CA . THR B 1 218 ? 27.733 -5.006 4.573 1.00 55.03 219 THR B CA 1
ATOM 3512 C C . THR B 1 218 ? 27.767 -6.254 3.670 1.00 56.83 219 THR B C 1
ATOM 3513 O O . THR B 1 218 ? 27.058 -7.247 3.932 1.00 56.43 219 THR B O 1
ATOM 3517 N N . TYR B 1 219 ? 28.563 -6.190 2.603 1.00 57.68 220 TYR B N 1
ATOM 3518 C CA . TYR B 1 219 ? 28.679 -7.307 1.671 1.00 58.07 220 TYR B CA 1
ATOM 3519 C C . TYR B 1 219 ? 30.123 -7.756 1.555 1.00 56.70 220 TYR B C 1
ATOM 3520 O O . TYR B 1 219 ? 31.046 -6.935 1.647 1.00 53.79 220 TYR B O 1
ATOM 3529 N N . ILE B 1 220 ? 30.314 -9.057 1.348 1.00 57.16 221 ILE B N 1
ATOM 3530 C CA . ILE B 1 220 ? 31.650 -9.640 1.210 1.00 59.10 221 ILE B CA 1
ATOM 3531 C C . ILE B 1 220 ? 32.433 -8.937 0.087 1.00 59.66 221 ILE B C 1
ATOM 3532 O O . ILE B 1 220 ? 31.894 -8.643 -0.985 1.00 59.88 221 ILE B O 1
ATOM 3537 N N . GLY B 1 221 ? 33.698 -8.634 0.358 1.00 59.92 222 GLY B N 1
ATOM 3538 C CA . GLY B 1 221 ? 34.517 -7.969 -0.640 1.00 60.66 222 GLY B CA 1
ATOM 3539 C C . GLY B 1 221 ? 34.577 -6.460 -0.484 1.00 61.20 222 GLY B C 1
ATOM 3540 O O . GLY B 1 221 ? 35.639 -5.846 -0.686 1.00 62.97 222 GLY B O 1
ATOM 3541 N N . ARG B 1 222 ? 33.442 -5.861 -0.127 1.00 59.12 223 ARG B N 1
ATOM 3542 C CA . ARG B 1 222 ? 33.350 -4.409 0.064 1.00 58.24 223 ARG B CA 1
ATOM 3543 C C . ARG B 1 222 ? 32.975 -4.072 1.529 1.00 57.28 223 ARG B C 1
ATOM 3544 O O . ARG B 1 222 ? 32.426 -2.991 1.831 1.00 56.87 223 ARG B O 1
ATOM 3552 N N . GLN B 1 223 ? 33.348 -4.988 2.430 1.00 53.83 224 GLN B N 1
ATOM 3553 C CA . GLN B 1 223 ? 33.095 -4.882 3.867 1.00 51.16 224 GLN B CA 1
ATOM 3554 C C . GLN B 1 223 ? 33.478 -3.607 4.601 1.00 51.08 224 GLN B C 1
ATOM 3555 O O . GLN B 1 223 ? 34.602 -3.098 4.483 1.00 52.73 224 GLN B O 1
ATOM 3561 N N . ALA B 1 224 ? 32.532 -3.123 5.394 1.00 50.13 225 ALA B N 1
ATOM 3562 C CA . ALA B 1 224 ? 32.692 -1.918 6.192 1.00 49.69 225 ALA B CA 1
ATOM 3563 C C . ALA B 1 224 ? 31.906 -2.125 7.499 1.00 50.08 225 ALA B C 1
ATOM 3564 O O . ALA B 1 224 ? 30.887 -2.838 7.538 1.00 49.37 225 ALA B O 1
ATOM 3566 N N . THR B 1 225 ? 32.412 -1.548 8.579 1.00 48.19 226 THR B N 1
ATOM 3567 C CA . THR B 1 225 ? 31.761 -1.670 9.868 1.00 46.03 226 THR B CA 1
ATOM 3568 C C . THR B 1 225 ? 31.103 -0.326 10.255 1.00 43.43 226 THR B C 1
ATOM 3569 O O . THR B 1 225 ? 31.630 0.756 9.957 1.00 40.78 226 THR B O 1
ATOM 3573 N N . HIS B 1 226 ? 29.906 -0.404 10.831 1.00 40.59 227 HIS B N 1
ATOM 3574 C CA . HIS B 1 226 ? 29.154 0.779 11.246 1.00 39.78 227 HIS B CA 1
ATOM 3575 C C . HIS B 1 226 ? 28.982 0.808 12.772 1.00 39.70 227 HIS B C 1
ATOM 3576 O O . HIS B 1 226 ? 28.497 -0.163 13.383 1.00 34.69 227 HIS B O 1
ATOM 3583 N N . GLU B 1 227 ? 29.355 1.938 13.372 1.00 38.66 228 GLU B N 1
ATOM 3584 C CA . GLU B 1 227 ? 29.274 2.112 14.815 1.00 39.78 228 GLU B CA 1
ATOM 3585 C C . GLU B 1 227 ? 28.676 3.388 15.387 1.00 39.16 228 GLU B C 1
ATOM 3586 O O . GLU B 1 227 ? 28.862 4.484 14.846 1.00 39.62 228 GLU B O 1
ATOM 3592 N N . VAL B 1 228 ? 28.007 3.225 16.527 1.00 36.27 229 VAL B N 1
ATOM 3593 C CA . VAL B 1 228 ? 27.353 4.316 17.233 1.00 34.96 229 VAL B CA 1
ATOM 3594 C C . VAL B 1 228 ? 28.082 4.637 18.550 1.00 33.82 229 VAL B C 1
ATOM 3595 O O . VAL B 1 228 ? 28.446 3.735 19.314 1.00 31.15 229 VAL B O 1
ATOM 3599 N N . LEU B 1 229 ? 28.271 5.929 18.800 1.00 33.33 230 LEU B N 1
ATOM 3600 C CA . LEU B 1 229 ? 28.945 6.421 19.997 1.00 36.21 230 LEU B CA 1
ATOM 3601 C C . LEU B 1 229 ? 28.025 6.763 21.176 1.00 36.77 230 LEU B C 1
ATOM 3602 O O . LEU B 1 229 ? 28.385 6.574 22.342 1.00 37.05 230 LEU B O 1
ATOM 3607 N N . ASN B 1 230 ? 26.873 7.344 20.877 1.00 35.09 231 ASN B N 1
ATOM 3608 C CA . ASN B 1 230 ? 25.931 7.710 21.911 1.00 34.51 231 ASN B CA 1
ATOM 3609 C C . ASN B 1 230 ? 24.536 7.749 21.315 1.00 34.16 231 ASN B C 1
ATOM 3610 O O . ASN B 1 230 ? 24.387 7.625 20.101 1.00 33.55 231 ASN B O 1
ATOM 3615 N N . TRP B 1 231 ? 23.521 7.912 22.165 1.00 32.24 232 TRP B N 1
ATOM 3616 C CA . TRP B 1 231 ? 22.128 7.948 21.723 1.00 27.07 232 TRP B CA 1
ATOM 3617 C C . TRP B 1 231 ? 21.221 8.631 22.742 1.00 27.93 232 TRP B C 1
ATOM 3618 O O . TRP B 1 231 ? 21.312 8.371 23.944 1.00 26.20 232 TRP B O 1
ATOM 3629 N N . TYR B 1 232 ? 20.367 9.517 22.245 1.00 29.19 233 TYR B N 1
ATOM 3630 C CA . TYR B 1 232 ? 19.403 10.264 23.039 1.00 30.29 233 TYR B CA 1
ATOM 3631 C C . TYR B 1 232 ? 18.051 10.035 22.344 1.00 32.28 233 TYR B C 1
ATOM 3632 O O . TYR B 1 232 ? 17.987 9.956 21.114 1.00 31.13 233 TYR B O 1
ATOM 3641 N N . PHE B 1 233 ? 16.993 9.867 23.132 1.00 30.51 234 PHE B N 1
ATOM 3642 C CA . PHE B 1 233 ? 15.655 9.644 22.601 1.00 27.59 234 PHE B CA 1
ATOM 3643 C C . PHE B 1 233 ? 14.595 10.170 23.575 1.00 29.72 234 PHE B C 1
ATOM 3644 O O . PHE B 1 233 ? 14.734 10.034 24.794 1.00 28.62 234 PHE B O 1
ATOM 3652 N N . THR B 1 234 ? 13.539 10.763 23.038 1.00 28.68 235 THR B N 1
ATOM 3653 C CA . THR B 1 234 ? 12.466 11.290 23.860 1.00 30.09 235 THR B CA 1
ATOM 3654 C C . THR B 1 234 ? 11.159 11.377 23.067 1.00 30.84 235 THR B C 1
ATOM 3655 O O . THR B 1 234 ? 11.151 11.833 21.922 1.00 31.40 235 THR B O 1
ATOM 3659 N N . SER B 1 235 ? 10.090 10.812 23.623 1.00 31.83 236 SER B N 1
ATOM 3660 C CA . SER B 1 235 ? 8.774 10.828 22.984 1.00 32.10 236 SER B CA 1
ATOM 3661 C C . SER B 1 235 ? 7.749 11.257 24.021 1.00 33.81 236 SER B C 1
ATOM 3662 O O . SER B 1 235 ? 7.889 10.976 25.228 1.00 33.51 236 SER B O 1
ATOM 3665 N N . THR B 1 236 ? 6.723 11.948 23.551 1.00 33.78 237 THR B N 1
ATOM 3666 C CA . THR B 1 236 ? 5.679 12.426 24.421 1.00 34.45 237 THR B CA 1
ATOM 3667 C C . THR B 1 236 ? 4.407 12.611 23.617 1.00 37.46 237 THR B C 1
ATOM 3668 O O . THR B 1 236 ? 4.452 12.786 22.396 1.00 36.96 237 THR B O 1
ATOM 3672 N N . PHE B 1 237 ? 3.273 12.516 24.299 1.00 39.65 238 PHE B N 1
ATOM 3673 C CA . PHE B 1 237 ? 1.977 12.684 23.660 1.00 42.96 238 PHE B CA 1
ATOM 3674 C C . PHE B 1 237 ? 1.547 14.126 23.854 1.00 47.00 238 PHE B C 1
ATOM 3675 O O . PHE B 1 237 ? 0.696 14.628 23.128 1.00 51.00 238 PHE B O 1
ATOM 3683 N N . ILE B 1 238 ? 2.143 14.786 24.839 1.00 51.33 239 ILE B N 1
ATOM 3684 C CA . ILE B 1 238 ? 1.832 16.174 25.155 1.00 57.73 239 ILE B CA 1
ATOM 3685 C C . ILE B 1 238 ? 2.918 17.127 24.645 1.00 60.75 239 ILE B C 1
ATOM 3686 O O . ILE B 1 238 ? 3.802 17.529 25.401 1.00 62.38 239 ILE B O 1
ATOM 3691 N N . ASN B 1 239 ? 2.874 17.451 23.357 1.00 63.11 240 ASN B N 1
ATOM 3692 C CA . ASN B 1 239 ? 3.855 18.355 22.761 1.00 65.76 240 ASN B CA 1
ATOM 3693 C C . ASN B 1 239 ? 3.273 18.973 21.502 1.00 68.13 240 ASN B C 1
ATOM 3694 O O . ASN B 1 239 ? 2.667 18.272 20.689 1.00 70.14 240 ASN B O 1
#

Nearest PDB structures (foldseek):
  1jxn-assembly2_D  TM=9.999E-01  e=5.972E-49  Ulex europaeus
  1dbn-assembly1_B  TM=9.436E-01  e=2.294E-30  Maackia amurensis
  2gnm-assembly1_B  TM=9.041E-01  e=1.383E-27  Pterocarpus angolensis
  1avb-assembly1_B  TM=9.194E-01  e=1.308E-25  Phaseolus vulgaris
  1ioa-assembly2_A  TM=9.268E-01  e=5.032E-24  Phaseolus vulgaris

Sequence (479 aa):
SDDLSFKFKNFSQNGKDLSFQGNASVIETGVLQLNKVGNNLPDETGGIARYIAPIHIWNCNTGELASFITSFSFFMETSANPKAATDGLTFFLAPPDSPLRRAGGYFGLFNDTKCDSSYQTVAVEFDTIGSPVNFWDPGFPHIGIDVNCVKSINAERWNKRYGLNNVANVEIIYEASSKTLTASLTYPSDQTSISVTSIVDLKEILPEWVSVGFSGSTYIGRQATHEVLNWYFTSTFINTSDDLSFKFKNFSQNGKDLSFQGNASVIETGVLQLNKVGNNLPDETGGIARYIAPIHIWNCNTGELASFITSFSFFMETSANPKAATDGLTFFLAPPDSPLRRAGGYFGLFNDTKCDSSYQTVAVEFDTIGSPVNFWDPGFPHIGIDVNCVKSINAERWNKRYGLNNVANVEIIYEASSKTLTASLTYPSDQTSISVTSIVDLKEILPEWVSVGFSGSTYIGRQATHEVLNWYFTSTFIN

Radius of gyration: 25.37 Å; Cα contacts (8 Å, |Δi|>4): 1376; chains: 2; bounding box: 55×41×78 Å

CATH classification: 2.60.120.200

B-factor: mean 36.3, std 16.24, range [9.06, 86.45]

Secondary structure (DSSP, 8-state):
--EEEEEESS--TT-SSEEEEET-EE-TTS-EES---SSSS-SEEEEEEEESS-EE-EETTTTEE-EEEEEEEEEEEESS-GGG---EEEEEEE-TTPPP-B-GGGTTTBSSS---GGG--EEEEEE---TTTSTTS-SS-EEEEEESSSS-SEEEE-----SGGG-EEEEEEEETTTTEEEEEEEETTTTEEEEEEEE--GGGTS-SEEEEEEEEEEETTS-EEEEEEEEEEEEESS--/--EEEEEESS--TT-SSEEEEET-EEETTTEEE----STTS-SEEEEEEEESS-EE-EETTTTEE-EEEEEEEEEEEESS-GGG---EEEEEEE-TTPPP---GGGTTT-SSSS--TTS--EEEEEE---TTTSTTS-SS-EEEEEESSSS-SEEEE-----SGGG-EEEEEEEEGGGTEEEEEEEETTTTEEEEEEEE--GGGTS-SEEEEEEEEEEETTS-EEEEEEEEEEEEES--

Organism: Ulex europaeus (NCBI:txid3902)